Protein AF-A0A0G4H872-F1 (afdb_monomer)

Organism: NCBI:txid1169474

InterPro domains:
  IPR000362 Fumarate lyase family [PR00149] (112-130)
  IPR000362 Fumarate lyase family [PR00149] (159-177)
  IPR000362 Fumarate lyase family [PR00149] (289-305)
  IPR008948 L-Aspartase-like [SSF48557] (21-417)
  IPR009049 Argininosuccinate lyase [PTHR43814] (5-414)
  IPR020557 Fumarate lyase, conserved site [PS00163] (289-298)
  IPR022761 Fumarate lyase, N-terminal [PF00206] (42-307)
  IPR024083 Fumarase/histidase, N-terminal [G3DSA:1.10.275.10] (38-242)

Solvent-accessible surface area (backbone atoms only — not comparable to full-atom values): 24103 Å² total; per-residue (Å²): 135,85,80,93,81,71,89,74,77,58,96,82,57,90,48,98,83,57,68,59,67,69,58,47,53,65,73,37,64,64,49,13,57,49,19,56,74,74,39,42,69,35,41,41,52,51,49,48,33,48,36,54,40,37,31,77,68,64,77,29,51,73,70,52,32,52,52,51,45,53,49,45,52,50,49,49,57,30,41,78,70,70,69,50,76,39,54,71,93,46,40,32,40,71,48,37,52,40,51,51,33,28,75,76,67,37,71,62,31,65,55,70,50,66,80,55,28,73,58,16,50,52,48,38,20,52,44,52,49,50,49,55,48,46,56,51,49,51,53,39,44,52,47,30,21,48,41,27,43,55,50,13,52,66,29,53,83,64,67,44,54,28,65,28,70,56,96,89,35,81,50,42,75,42,32,54,21,60,59,36,36,51,53,18,53,55,37,56,70,31,46,64,48,42,54,50,44,50,59,72,60,37,44,29,31,52,60,14,14,81,25,76,42,57,97,91,53,88,73,57,41,62,59,37,12,57,71,72,68,32,82,33,57,46,83,53,26,43,52,46,29,46,43,57,48,53,56,59,34,48,52,46,58,36,45,45,54,56,39,50,52,52,26,52,51,24,53,52,51,56,56,33,46,32,84,91,51,37,32,40,47,67,58,73,94,66,38,47,73,45,98,84,44,86,88,45,72,40,59,54,62,33,56,51,44,37,50,49,38,54,52,37,53,52,26,43,45,53,26,44,59,66,45,74,78,60,71,87,37,75,61,78,71,57,62,66,34,52,59,34,49,54,51,33,54,51,52,51,50,54,49,40,54,50,47,38,64,47,56,75,50,60,38,72,33,61,68,43,26,56,69,59,61,48,75,75,34,49,53,64,55,54,26,50,54,41,30,76,73,70,42,57,63,71,61,29,42,54,51,51,51,50,54,50,51,52,52,51,50,53,53,50,58,50,51,54,49,58,52,51,58,60,53,64,72,62,72,84,72,79,88,80,85,79,92,78,87,82,82,89,135

pLDDT: mean 91.42, std 14.19, range [28.86, 98.88]

Secondary structure (DSSP, 8-state):
----------TT-SSTT---HHHHHHHHTTHHHHIIIIIHHHHHHHHHHHHHHHHHTTSS-HHHHHHHHHHHHHHHHHHHTT-----GGG-SHHHHHHHHHHHHHTTHHHHTTTT--HHHHHHHHHHHHHHHHHHHHHHHHHHHHHHHHHHHHHHHTTT-EEEEEETTEEEEEEEHHHHHHHHHHHHHTTHHHHHHHHHHH-EE-TT-TTTT--TTS---HHHHHHHHT-SEE---HHHHHHTTTHHHHHHHHHHHHHHHHHHHHHHHHHHHHSTTT--EE--GGGSEE-SS-TT-EE-HHHHHHHHHHHHHHHHHHHHHHHHHT--SS--GGGHHHHHHHHHHHHHHHHHHHHHHHHGGG-EE-HHHHHHH--GGGGHHHHHHHHHHTT--HHHHHHHHHHHHHHHHHHHHHHHHHHHHHHHHTTSSS-SS---------

Nearest PDB structures (foldseek):
  1k7w-assembly1_D  TM=9.572E-01  e=1.982E-25  Anas platyrhynchos
  1u16-assembly1_A  TM=9.541E-01  e=3.506E-25  Anas platyrhynchos
  1xwo-assembly1_D  TM=9.542E-01  e=1.896E-25  Anser anser anser
  1k62-assembly1_B  TM=9.339E-01  e=8.238E-26  Homo sapiens
  1hy0-assembly1_B  TM=9.522E-01  e=1.097E-24  Anas platyrhynchos

Structure (mmCIF, N/CA/C/O backbone):
data_AF-A0A0G4H872-F1
#
_entry.id   AF-A0A0G4H872-F1
#
loop_
_atom_site.group_PDB
_atom_site.id
_atom_site.type_symbol
_atom_site.label_atom_id
_atom_site.label_alt_id
_atom_site.label_comp_id
_atom_site.label_asym_id
_atom_site.label_entity_id
_atom_site.label_seq_id
_atom_site.pdbx_PDB_ins_code
_atom_site.Cartn_x
_atom_site.Cartn_y
_atom_site.Cartn_z
_atom_site.occupancy
_atom_site.B_iso_or_equiv
_atom_site.auth_seq_id
_atom_site.auth_comp_id
_atom_site.auth_asym_id
_atom_site.auth_atom_id
_atom_site.pdbx_PDB_model_num
ATOM 1 N N . MET A 1 1 ? -23.418 22.362 17.831 1.00 35.28 1 MET A N 1
ATOM 2 C CA . MET A 1 1 ? -22.619 23.073 18.852 1.00 35.28 1 MET A CA 1
ATOM 3 C C . MET A 1 1 ? -22.784 22.322 20.158 1.00 35.28 1 MET A C 1
ATOM 5 O O . MET A 1 1 ? -23.845 22.403 20.761 1.00 35.28 1 MET A O 1
ATOM 9 N N . ILE A 1 2 ? -21.805 21.494 20.518 1.00 35.97 2 ILE A N 1
ATOM 10 C CA . ILE A 1 2 ? -21.826 20.742 21.775 1.00 35.97 2 ILE A CA 1
ATOM 11 C C . ILE A 1 2 ? -21.436 21.724 22.884 1.00 35.97 2 ILE A C 1
ATOM 13 O O . ILE A 1 2 ? -20.413 22.397 22.788 1.00 35.97 2 ILE A O 1
ATOM 17 N N . SER A 1 3 ? -22.316 21.860 23.873 1.00 28.86 3 SER A N 1
ATOM 18 C CA . SER A 1 3 ? -22.150 22.696 25.060 1.00 28.86 3 SER A CA 1
ATOM 19 C C . SER A 1 3 ? -20.892 22.287 25.836 1.00 28.86 3 SER A C 1
ATOM 21 O O . SER A 1 3 ? -20.707 21.120 26.177 1.00 28.86 3 SER A O 1
ATOM 23 N N . SER A 1 4 ? -20.024 23.264 26.103 1.00 36.69 4 SER A N 1
ATOM 24 C CA . SER A 1 4 ? -18.843 23.134 26.951 1.00 36.69 4 SER A CA 1
ATOM 25 C C . SER A 1 4 ? -19.233 23.254 28.430 1.00 36.69 4 SER A C 1
ATOM 27 O O . SER A 1 4 ? -19.106 24.326 29.016 1.00 36.69 4 SER A O 1
ATOM 29 N N . SER A 1 5 ? -19.735 22.191 29.054 1.00 35.69 5 SER A N 1
ATOM 30 C CA . SER A 1 5 ? -19.811 22.145 30.525 1.00 35.69 5 SER A CA 1
ATOM 31 C C . SER A 1 5 ? -20.008 20.725 31.056 1.00 35.69 5 SER A C 1
ATOM 33 O O . SER A 1 5 ? -21.068 20.379 31.569 1.00 35.69 5 SER A O 1
ATOM 35 N N . ALA A 1 6 ? -18.973 19.907 30.911 1.00 34.50 6 ALA A N 1
ATOM 36 C CA . ALA A 1 6 ? -18.568 18.879 31.865 1.00 34.50 6 ALA A CA 1
ATOM 37 C C . ALA A 1 6 ? -17.209 18.378 31.373 1.00 34.50 6 ALA A C 1
ATOM 39 O O . ALA A 1 6 ? -17.138 17.734 30.327 1.00 34.50 6 ALA A O 1
ATOM 40 N N . GLU A 1 7 ? -16.126 18.713 32.072 1.00 42.09 7 GLU A N 1
ATOM 41 C CA . GLU A 1 7 ? -14.852 18.021 31.876 1.00 42.09 7 GLU A CA 1
ATOM 42 C C . GLU A 1 7 ? -15.090 16.552 32.239 1.00 42.09 7 GLU A C 1
ATOM 44 O O . GLU A 1 7 ? -15.119 16.174 33.409 1.00 42.09 7 GLU A O 1
ATOM 49 N N . GLN A 1 8 ? -15.377 15.726 31.231 1.00 52.41 8 GLN A N 1
ATOM 50 C CA . GLN A 1 8 ? -15.420 14.283 31.399 1.00 52.41 8 GLN A CA 1
ATOM 51 C C . GLN A 1 8 ? -14.012 13.844 31.788 1.00 52.41 8 GLN A C 1
ATOM 53 O O . GLN A 1 8 ? -13.090 13.880 30.974 1.00 52.41 8 GLN A O 1
ATOM 58 N N . GLN A 1 9 ? -13.855 13.467 33.056 1.00 55.09 9 GLN A N 1
ATOM 59 C CA . GLN A 1 9 ? -12.641 12.850 33.566 1.00 55.09 9 GLN A CA 1
ATOM 60 C C . GLN A 1 9 ? -12.305 11.653 32.670 1.00 55.09 9 GLN A C 1
ATOM 62 O O . GLN A 1 9 ? -13.143 10.769 32.463 1.00 55.09 9 GLN A O 1
ATOM 67 N N . LYS A 1 10 ? -11.103 11.641 32.089 1.00 62.88 10 LYS A N 1
ATOM 68 C CA . LYS A 1 10 ? -10.704 10.554 31.190 1.00 62.88 10 LYS A CA 1
ATOM 69 C C . LYS A 1 10 ? -10.615 9.264 31.996 1.00 62.88 10 LYS A C 1
ATOM 71 O O . LYS A 1 10 ? -10.098 9.262 33.109 1.00 62.88 10 LYS A O 1
ATOM 76 N N . ILE A 1 11 ? -11.072 8.159 31.414 1.00 57.75 11 ILE A N 1
ATOM 77 C CA . ILE A 1 11 ? -11.276 6.875 32.113 1.00 57.75 11 ILE A CA 1
ATOM 78 C C . ILE A 1 11 ? -9.975 6.326 32.741 1.00 57.75 11 ILE A C 1
ATOM 80 O O . ILE A 1 11 ? -10.018 5.578 33.712 1.00 57.75 11 ILE A O 1
ATOM 84 N N . TRP A 1 12 ? -8.811 6.723 32.225 1.00 58.69 12 TRP A N 1
ATOM 85 C CA . TRP A 1 12 ? -7.488 6.301 32.694 1.00 58.69 12 TRP A CA 1
ATOM 86 C C . TRP A 1 12 ? -6.758 7.343 33.565 1.00 58.69 12 TRP A C 1
ATOM 88 O O . TRP A 1 12 ? -5.616 7.111 33.966 1.00 58.69 12 TRP A O 1
ATOM 98 N N . GLN A 1 13 ? -7.364 8.500 33.860 1.00 64.31 13 GLN A N 1
ATOM 99 C CA . GLN A 1 13 ? -6.723 9.533 34.680 1.00 64.31 13 GLN A CA 1
ATOM 100 C C . GLN A 1 13 ? -6.524 9.059 36.124 1.00 64.31 13 GLN A C 1
ATOM 102 O O . GLN A 1 13 ? -7.473 8.743 36.835 1.00 64.31 13 GLN A O 1
ATOM 107 N N . VAL A 1 14 ? -5.265 9.074 36.572 1.00 61.03 14 VAL A N 1
ATOM 108 C CA . VAL A 1 14 ? -4.871 8.694 37.942 1.00 61.03 14 VAL A CA 1
ATOM 109 C C . VAL A 1 14 ? -5.075 9.844 38.938 1.00 61.03 14 VAL A C 1
ATOM 111 O O . VAL A 1 14 ? -5.236 9.608 40.132 1.00 61.03 14 VAL A O 1
ATOM 114 N N . SER A 1 15 ? -5.087 11.097 38.469 1.00 67.62 15 SER A N 1
ATOM 115 C CA . SER A 1 15 ? -5.289 12.284 39.307 1.00 67.62 15 SER A CA 1
ATOM 116 C C . SER A 1 15 ? -6.523 13.074 38.866 1.00 67.62 15 SER A C 1
ATOM 118 O O . SER A 1 15 ? -6.848 13.131 37.680 1.00 67.62 15 SER A O 1
ATOM 120 N N . ALA A 1 16 ? -7.178 13.732 39.825 1.00 64.56 16 ALA A N 1
ATOM 121 C CA . ALA A 1 16 ? -8.309 14.622 39.561 1.00 64.56 16 ALA A CA 1
ATOM 122 C C . ALA A 1 16 ? -7.913 15.890 38.775 1.00 64.56 16 ALA A C 1
ATOM 124 O O . ALA A 1 16 ? -8.779 16.546 38.213 1.00 64.56 16 ALA A O 1
ATOM 125 N N . GLY A 1 17 ? -6.618 16.233 38.733 1.00 69.31 17 GLY A N 1
ATOM 126 C CA . GLY A 1 17 ? -6.093 17.393 38.004 1.00 69.31 17 GLY A CA 1
ATOM 127 C C . GLY A 1 17 ? -5.696 17.103 36.553 1.00 69.31 17 GLY A C 1
ATOM 128 O O . GLY A 1 17 ? -5.180 17.994 35.885 1.00 69.31 17 GLY A O 1
ATOM 129 N N . GLY A 1 18 ? -5.894 15.871 36.072 1.00 76.62 18 GLY A N 1
ATOM 130 C CA . GLY A 1 18 ? -5.494 15.456 34.728 1.00 76.62 18 GLY A CA 1
ATOM 131 C C . GLY A 1 18 ? -3.986 15.224 34.564 1.00 76.62 18 GLY A C 1
ATOM 132 O O . GLY A 1 18 ? -3.220 15.188 35.532 1.00 76.62 18 GLY A O 1
ATOM 133 N N . LEU A 1 19 ? -3.560 14.999 33.316 1.00 81.50 19 LEU A N 1
AT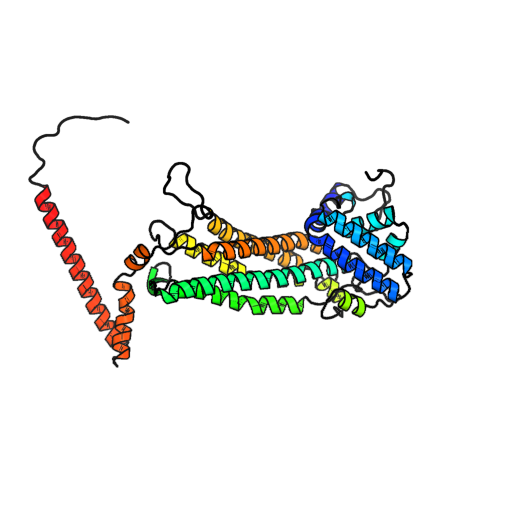OM 134 C CA . LEU A 1 19 ? -2.141 14.951 32.953 1.00 81.50 19 LEU A CA 1
ATOM 135 C C . LEU A 1 19 ? -1.580 16.366 32.823 1.00 81.50 19 LEU A C 1
ATOM 137 O O . LEU A 1 19 ? -2.280 17.300 32.446 1.00 81.50 19 LEU A O 1
ATOM 141 N N . HIS A 1 20 ? -0.273 16.503 33.042 1.00 89.38 20 HIS A N 1
ATOM 142 C CA . HIS A 1 20 ? 0.434 17.720 32.663 1.00 89.38 20 HIS A CA 1
ATOM 143 C C . HIS A 1 20 ? 0.261 17.972 31.146 1.00 89.38 20 HIS A C 1
ATOM 145 O O . HIS A 1 20 ? 0.537 17.048 30.374 1.00 89.38 20 HIS A O 1
ATOM 151 N N . PRO A 1 21 ? -0.097 19.189 30.683 1.00 89.12 21 PRO A N 1
ATOM 152 C CA . PRO A 1 21 ? -0.412 19.444 29.271 1.00 89.12 21 PRO A CA 1
ATOM 153 C C . PRO A 1 21 ? 0.689 19.028 28.287 1.00 89.12 21 PRO A C 1
ATOM 155 O O . PRO A 1 21 ? 0.404 18.471 27.234 1.00 89.12 21 PRO A O 1
ATOM 158 N N . LEU A 1 22 ? 1.967 19.226 28.643 1.00 92.12 22 LEU A N 1
ATOM 159 C CA . LEU A 1 22 ? 3.089 18.747 27.816 1.00 92.12 22 LEU A CA 1
ATOM 160 C C . LEU A 1 22 ? 3.168 17.216 27.733 1.00 92.12 22 LEU A C 1
ATOM 162 O O . LEU A 1 22 ? 3.523 16.686 26.687 1.00 92.12 22 LEU A O 1
ATOM 166 N N . VAL A 1 23 ? 2.846 16.506 28.818 1.00 91.12 23 VAL A N 1
ATOM 167 C CA . VAL A 1 23 ? 2.852 15.035 28.837 1.00 91.12 23 VAL A CA 1
ATOM 168 C C . VAL A 1 23 ? 1.691 14.512 28.003 1.00 91.12 23 VAL A C 1
ATOM 170 O O . VAL A 1 23 ? 1.880 13.606 27.200 1.00 91.12 23 VAL A O 1
ATOM 173 N N . GLU A 1 24 ? 0.509 15.110 28.142 1.00 89.44 24 GLU A N 1
ATOM 174 C CA . GLU A 1 24 ? -0.646 14.792 27.305 1.00 89.44 24 GLU A CA 1
ATOM 175 C C . GLU A 1 24 ? -0.335 15.032 25.825 1.00 89.44 24 GLU A C 1
ATOM 177 O O . GLU A 1 24 ? -0.496 14.129 25.010 1.00 89.44 24 GLU A O 1
ATOM 182 N N . ALA A 1 25 ? 0.219 16.196 25.480 1.00 89.81 25 ALA A N 1
ATOM 183 C CA . ALA A 1 25 ? 0.577 16.494 24.102 1.00 89.81 25 ALA A CA 1
ATOM 184 C C . ALA A 1 25 ? 1.608 15.527 23.517 1.00 89.81 25 ALA A C 1
ATOM 186 O O . ALA A 1 25 ? 1.462 15.077 22.381 1.00 89.81 25 ALA A O 1
ATOM 187 N N . TYR A 1 26 ? 2.613 15.161 24.310 1.00 92.00 26 TYR A N 1
ATOM 188 C CA . TYR A 1 26 ? 3.647 14.218 23.905 1.00 92.00 26 TYR A CA 1
ATOM 189 C C . TYR A 1 26 ? 3.117 12.784 23.736 1.00 92.00 26 TYR A C 1
ATOM 191 O O . TYR A 1 26 ? 3.499 12.092 22.797 1.00 92.00 26 TYR A O 1
ATOM 199 N N . THR A 1 27 ? 2.235 12.330 24.631 1.00 91.50 27 THR A N 1
ATOM 200 C CA . THR A 1 27 ? 1.731 10.942 24.648 1.00 91.50 27 THR A CA 1
ATOM 201 C C . THR A 1 27 ? 0.558 10.704 23.699 1.00 91.50 27 THR A C 1
ATOM 203 O O . THR A 1 27 ? 0.390 9.583 23.219 1.00 91.50 27 THR A O 1
ATOM 206 N N . VAL A 1 28 ? -0.229 11.736 23.384 1.00 90.94 28 VAL A N 1
ATOM 207 C CA . VAL A 1 28 ? -1.264 11.689 22.337 1.00 90.94 28 VAL A CA 1
ATOM 208 C C . VAL A 1 28 ? -0.618 11.775 20.951 1.00 90.94 28 VAL A C 1
ATOM 210 O O . VAL A 1 28 ? -0.941 10.986 20.061 1.00 90.94 28 VAL A O 1
ATOM 213 N N . GLY A 1 29 ? 0.328 12.702 20.761 1.00 91.62 29 GLY A N 1
ATOM 214 C CA . GLY A 1 29 ? 0.972 12.926 19.469 1.00 91.62 29 GLY A CA 1
ATOM 215 C C . GLY A 1 29 ? -0.051 13.205 18.363 1.00 91.62 29 GLY A C 1
ATOM 216 O O . GLY A 1 29 ? -0.916 14.065 18.505 1.00 91.62 29 GLY A O 1
ATOM 217 N N . GLU A 1 30 ? 0.038 12.461 17.261 1.00 93.38 30 GLU A N 1
ATOM 218 C CA . GLU A 1 30 ? -0.863 12.580 16.102 1.00 93.38 30 GLU A CA 1
ATOM 219 C C . GLU A 1 30 ? -1.887 11.433 16.012 1.00 93.38 30 GLU A C 1
ATOM 221 O O . GLU A 1 30 ? -2.530 11.255 14.979 1.00 93.38 30 GLU A O 1
ATOM 226 N N . ASP A 1 31 ? -2.048 10.636 17.073 1.00 91.12 31 ASP A N 1
ATOM 227 C CA . ASP A 1 31 ? -2.864 9.415 17.037 1.00 91.12 31 ASP A CA 1
ATOM 228 C C . ASP A 1 31 ? -4.337 9.706 16.700 1.00 91.12 31 ASP A C 1
ATOM 230 O O . ASP A 1 31 ? -4.901 9.106 15.784 1.00 91.12 31 ASP A O 1
ATOM 234 N N . TYR A 1 32 ? -4.911 10.728 17.343 1.00 94.12 32 TYR A N 1
ATOM 235 C CA . TYR A 1 32 ? -6.270 11.208 17.080 1.00 94.12 32 TYR A CA 1
ATOM 236 C C . TYR A 1 32 ? -6.505 11.633 15.621 1.00 94.12 32 TYR A C 1
ATOM 238 O O . TYR A 1 32 ? -7.595 11.425 15.092 1.00 94.12 32 TYR A O 1
ATOM 246 N N . LEU A 1 33 ? -5.494 12.206 14.952 1.00 96.12 33 LEU A N 1
ATOM 247 C CA . LEU A 1 33 ? -5.596 12.635 13.552 1.00 96.12 33 LEU A CA 1
ATOM 248 C C . LEU A 1 33 ? -5.620 11.435 12.610 1.00 96.12 33 LEU A C 1
ATOM 250 O O . LEU A 1 33 ? -6.347 11.440 11.618 1.00 96.12 33 LEU A O 1
ATOM 254 N N . LEU A 1 34 ? -4.817 10.412 12.906 1.00 95.94 34 LEU A N 1
ATOM 255 C CA . LEU A 1 34 ? -4.796 9.171 12.134 1.00 95.94 34 LEU A CA 1
ATOM 256 C C . LEU A 1 34 ? -6.110 8.412 12.297 1.00 95.94 34 LEU A C 1
ATOM 258 O O . LEU A 1 34 ? -6.653 7.909 11.311 1.00 95.94 34 LEU A O 1
ATOM 262 N N . ASP A 1 35 ? -6.637 8.380 13.519 1.00 95.69 35 ASP A N 1
ATOM 263 C CA . ASP A 1 35 ? -7.934 7.790 13.814 1.00 95.69 35 ASP A CA 1
ATOM 264 C C . ASP A 1 35 ? -9.053 8.531 13.078 1.00 95.69 35 ASP A C 1
ATOM 266 O O . ASP A 1 35 ? -9.779 7.897 12.310 1.00 95.69 35 ASP A O 1
ATOM 270 N N . GLU A 1 36 ? -9.135 9.863 13.221 1.00 96.44 36 GLU A N 1
ATOM 271 C CA . GLU A 1 36 ? -10.113 10.696 12.507 1.00 96.44 36 GLU A CA 1
ATOM 272 C C . GLU A 1 36 ? -10.010 10.503 10.997 1.00 96.44 36 GLU A C 1
ATOM 274 O O . GLU A 1 36 ? -11.027 10.397 10.328 1.00 96.44 36 GLU A O 1
ATOM 279 N N . LYS A 1 37 ? -8.805 10.464 10.428 1.00 96.44 37 LYS A N 1
ATOM 280 C CA . LYS A 1 37 ? -8.650 10.490 8.971 1.00 96.44 37 LYS A CA 1
ATOM 281 C C . LYS A 1 37 ? -8.781 9.118 8.314 1.00 96.44 37 LYS A C 1
ATOM 283 O O . LYS A 1 37 ? -9.225 9.045 7.170 1.00 96.44 37 LYS A O 1
ATOM 288 N N . PHE A 1 38 ? -8.363 8.047 8.988 1.00 96.75 38 PHE A N 1
ATOM 289 C CA . PHE A 1 38 ? -8.175 6.747 8.339 1.00 96.75 38 PHE A CA 1
ATOM 290 C C . PHE A 1 38 ? -8.785 5.560 9.082 1.00 96.75 38 PHE A C 1
ATOM 292 O O . PHE A 1 38 ? -9.165 4.597 8.417 1.00 96.75 38 PHE A O 1
ATOM 299 N N . LEU A 1 39 ? -8.849 5.575 10.419 1.00 97.62 39 LEU A N 1
ATOM 300 C CA . LEU A 1 39 ? -9.121 4.349 11.184 1.00 97.62 39 LEU A CA 1
ATOM 301 C C . LEU A 1 39 ? -10.524 4.274 11.799 1.00 97.62 39 LEU A C 1
ATOM 303 O O . LEU A 1 39 ? -11.001 3.169 12.067 1.00 97.62 39 LEU A O 1
ATOM 307 N N . LEU A 1 40 ? -11.218 5.406 11.956 1.00 97.38 40 LEU A N 1
ATOM 308 C CA . LEU A 1 40 ? -12.540 5.468 12.586 1.00 97.38 40 LEU A CA 1
ATOM 309 C C . LEU A 1 40 ? -13.567 4.469 12.007 1.00 97.38 40 LEU A C 1
ATOM 311 O O . LEU A 1 40 ? -14.221 3.789 12.801 1.00 97.38 40 LEU A O 1
ATOM 315 N N . PRO A 1 41 ? -13.694 4.278 10.674 1.00 98.44 41 PRO A N 1
ATOM 316 C CA . PRO A 1 41 ? -14.650 3.312 10.119 1.00 98.44 41 PRO A CA 1
ATOM 317 C C . PRO A 1 41 ? -14.417 1.875 10.600 1.00 98.44 41 PRO A C 1
ATOM 319 O O . PRO A 1 41 ? -15.364 1.104 10.774 1.00 98.44 41 PRO A O 1
ATOM 322 N N . PHE A 1 42 ? -13.161 1.509 10.857 1.00 98.62 42 PHE A N 1
ATOM 323 C CA . PHE A 1 42 ? -12.791 0.173 11.313 1.00 98.62 42 PHE A CA 1
ATOM 324 C C . PHE A 1 42 ? -13.102 -0.032 12.796 1.00 98.62 42 PHE A C 1
ATOM 326 O O . PHE A 1 42 ? -13.539 -1.121 13.172 1.00 98.62 42 PHE A O 1
ATOM 333 N N . ASP A 1 43 ? -12.951 1.004 13.628 1.00 98.38 43 ASP A N 1
ATOM 334 C CA . ASP A 1 43 ? -13.392 0.951 15.026 1.00 98.38 43 ASP A CA 1
ATOM 335 C C . ASP A 1 43 ? -14.917 0.893 15.141 1.00 98.38 43 ASP A C 1
ATOM 337 O O . ASP A 1 43 ? -15.461 0.111 15.920 1.00 98.38 43 ASP A O 1
ATOM 341 N N . ILE A 1 44 ? -15.627 1.660 14.310 1.00 98.62 44 ILE A N 1
ATOM 342 C CA . ILE A 1 44 ? -17.090 1.607 14.232 1.00 98.62 44 ILE A CA 1
ATOM 343 C C . ILE A 1 44 ? -17.532 0.190 13.851 1.00 98.62 44 ILE A C 1
ATOM 345 O O . ILE A 1 44 ? -18.358 -0.404 14.546 1.00 98.62 44 ILE A O 1
ATOM 349 N N . LYS A 1 45 ? -16.937 -0.396 12.803 1.00 98.75 45 LYS A N 1
ATOM 350 C CA . LYS A 1 45 ? -17.222 -1.774 12.373 1.00 98.75 45 LYS A CA 1
ATOM 351 C C . LYS A 1 45 ? -16.970 -2.788 13.496 1.00 98.75 45 LYS A C 1
ATOM 353 O O . LYS A 1 45 ? -17.839 -3.617 13.774 1.00 98.75 45 LYS A O 1
ATOM 358 N N . ALA A 1 46 ? -15.825 -2.700 14.174 1.00 98.62 46 ALA A N 1
ATOM 359 C CA . ALA A 1 46 ? -15.490 -3.554 15.314 1.00 98.62 46 ALA A CA 1
ATOM 360 C C . ALA A 1 46 ? -16.471 -3.383 16.486 1.00 98.62 46 ALA A C 1
ATOM 362 O O . ALA A 1 46 ? -16.926 -4.365 17.072 1.00 98.62 46 ALA A O 1
ATOM 363 N N . SER A 1 47 ? -16.850 -2.144 16.792 1.00 98.56 47 SER A N 1
ATOM 364 C CA . SER A 1 47 ? -17.783 -1.805 17.867 1.00 98.56 47 SER A CA 1
ATOM 365 C C . SER A 1 47 ? -19.205 -2.296 17.580 1.00 98.56 47 SER A C 1
ATOM 367 O O . SER A 1 47 ? -19.874 -2.773 18.498 1.00 98.56 47 SER A O 1
ATOM 369 N N . LYS A 1 48 ? -19.652 -2.283 16.315 1.00 98.75 48 LYS A N 1
ATOM 370 C CA . LYS A 1 48 ? -20.941 -2.874 15.913 1.00 98.75 48 LYS A CA 1
ATOM 371 C C . LYS A 1 48 ? -20.966 -4.380 16.166 1.00 98.75 48 LYS A C 1
ATOM 373 O O . LYS A 1 48 ? -21.943 -4.873 16.730 1.00 98.75 48 LYS A O 1
ATOM 378 N N . ALA A 1 49 ? -19.902 -5.094 15.791 1.00 98.69 49 ALA A N 1
ATOM 379 C CA . ALA A 1 49 ? -19.784 -6.531 16.040 1.00 98.69 49 ALA A CA 1
ATOM 380 C C . ALA A 1 49 ? -19.713 -6.850 17.541 1.00 98.69 49 ALA A C 1
ATOM 382 O O . ALA A 1 49 ? -20.382 -7.770 18.010 1.00 98.69 49 ALA A O 1
ATOM 383 N N . HIS A 1 50 ? -18.963 -6.048 18.302 1.00 98.50 50 HIS A N 1
ATOM 384 C CA . HIS A 1 50 ? -18.866 -6.180 19.756 1.00 98.50 50 HIS A CA 1
ATOM 385 C C . HIS A 1 50 ? -20.225 -6.016 20.439 1.00 98.50 50 HIS A C 1
ATOM 387 O O . HIS A 1 50 ? -20.606 -6.859 21.241 1.00 98.50 50 HIS A O 1
ATOM 393 N N . ALA A 1 51 ? -21.004 -4.990 20.077 1.00 98.44 51 ALA A N 1
ATOM 394 C CA . ALA A 1 51 ? -22.338 -4.774 20.639 1.00 98.44 51 ALA A CA 1
ATOM 395 C C . ALA A 1 51 ? -23.294 -5.951 20.361 1.00 98.44 51 ALA A C 1
ATOM 397 O O . ALA A 1 51 ? -24.010 -6.383 21.263 1.00 98.44 51 ALA A O 1
ATOM 398 N N . LYS A 1 52 ? -23.263 -6.530 19.152 1.00 98.62 52 LYS A N 1
ATOM 399 C CA . LYS A 1 52 ? -24.056 -7.731 18.831 1.00 98.62 52 LYS A CA 1
ATOM 400 C C . LYS A 1 52 ? -23.642 -8.941 19.673 1.00 98.62 52 LYS A C 1
ATOM 402 O O . LYS A 1 52 ? -24.503 -9.691 20.120 1.00 98.62 52 LYS A O 1
ATOM 407 N N . MET A 1 53 ? -22.345 -9.121 19.917 1.00 98.38 53 MET A N 1
ATOM 408 C CA . MET A 1 53 ? -21.850 -10.182 20.799 1.00 98.38 53 MET A CA 1
ATOM 409 C C . MET A 1 53 ? -22.245 -9.935 22.261 1.00 98.38 53 MET A C 1
ATOM 411 O O . MET A 1 53 ? -22.710 -10.848 22.930 1.00 98.38 53 MET A O 1
ATOM 415 N N . LEU A 1 54 ? -22.176 -8.697 22.756 1.00 98.31 54 LEU A N 1
ATOM 416 C CA . LEU A 1 54 ? -22.660 -8.381 24.104 1.00 98.31 54 LEU A CA 1
ATOM 417 C C . LEU A 1 54 ? -24.162 -8.661 24.266 1.00 98.31 54 LEU A C 1
ATOM 419 O O . LEU A 1 54 ? -24.598 -9.092 25.334 1.00 98.31 54 LEU A O 1
ATOM 423 N N . GLN A 1 55 ? -24.956 -8.445 23.216 1.00 98.38 55 GLN A N 1
ATOM 424 C CA . GLN A 1 55 ? -26.364 -8.832 23.200 1.00 98.38 55 GLN A CA 1
ATOM 425 C C . GLN A 1 55 ? -26.538 -10.356 23.269 1.00 98.38 55 GLN A C 1
ATOM 427 O O . GLN A 1 55 ? -27.388 -10.832 24.019 1.00 98.38 55 GLN A O 1
ATOM 432 N N . SER A 1 56 ? -25.750 -11.128 22.510 1.00 97.94 56 SER A N 1
ATOM 433 C CA . SER A 1 56 ? -25.892 -12.591 22.461 1.00 97.94 56 SER A CA 1
ATOM 434 C C . SER A 1 56 ? -25.595 -13.264 23.803 1.00 97.94 56 SER A C 1
ATOM 436 O O . SER A 1 56 ? -26.198 -14.290 24.109 1.00 97.94 56 SER A O 1
ATOM 438 N N . ILE A 1 57 ? -24.746 -12.648 24.631 1.00 96.81 57 ILE A N 1
ATOM 439 C CA . ILE A 1 57 ? -24.419 -13.116 25.987 1.00 96.81 57 ILE A CA 1
ATOM 440 C C . ILE A 1 57 ? -25.249 -12.434 27.092 1.00 96.81 57 ILE A C 1
ATOM 442 O O . ILE A 1 57 ? -24.961 -12.593 28.276 1.00 96.81 57 ILE A O 1
ATOM 446 N N . GLY A 1 58 ? -26.271 -11.650 26.730 1.00 96.44 58 GLY A N 1
ATOM 447 C CA . GLY A 1 58 ? -27.214 -11.040 27.675 1.00 96.44 58 GLY A CA 1
ATOM 448 C C . GLY A 1 58 ? -26.700 -9.818 28.447 1.00 96.44 58 GLY A C 1
ATOM 449 O O . GLY A 1 58 ? -27.377 -9.359 29.365 1.00 96.44 58 GLY A O 1
ATOM 450 N N . VAL A 1 59 ? -25.540 -9.258 28.085 1.00 96.81 59 VAL A N 1
ATOM 451 C CA . VAL A 1 59 ? -25.028 -8.001 28.670 1.00 96.81 59 VAL A CA 1
ATOM 452 C C . VAL A 1 59 ? -25.835 -6.796 28.180 1.00 96.81 59 VAL A C 1
ATOM 454 O O . VAL A 1 59 ? -26.069 -5.849 28.935 1.00 96.81 59 VAL A O 1
ATOM 457 N N . LEU A 1 60 ? -26.265 -6.835 26.918 1.00 97.88 60 LEU A N 1
ATOM 458 C CA . LEU A 1 60 ? -27.155 -5.842 26.326 1.00 97.88 60 LEU A CA 1
ATOM 459 C C . LEU A 1 60 ? -28.524 -6.452 26.051 1.00 97.88 60 LEU A C 1
ATOM 461 O O . LEU A 1 60 ? -28.641 -7.558 25.524 1.00 97.88 60 LEU A O 1
ATOM 465 N N . THR A 1 61 ? -29.574 -5.689 26.329 1.00 98.25 61 THR A N 1
ATOM 466 C CA . THR A 1 61 ? -30.905 -5.989 25.795 1.00 98.25 61 THR A CA 1
ATOM 467 C C . THR A 1 61 ? -30.942 -5.759 24.279 1.00 98.25 61 THR A C 1
ATOM 469 O O . THR A 1 61 ? -30.113 -5.037 23.719 1.00 98.25 61 THR A O 1
ATOM 472 N N . ALA A 1 62 ? -31.938 -6.330 23.593 1.00 98.12 62 ALA A N 1
ATOM 473 C CA . ALA A 1 62 ? -32.129 -6.099 22.158 1.00 98.12 62 ALA A CA 1
ATOM 474 C C . ALA A 1 62 ? -32.284 -4.603 21.823 1.00 98.12 62 ALA A C 1
ATOM 476 O O . ALA A 1 62 ? -31.669 -4.119 20.875 1.00 98.12 62 ALA A O 1
ATOM 477 N N . GLN A 1 63 ? -33.033 -3.869 22.653 1.00 97.81 63 GLN A N 1
ATOM 478 C CA . GLN A 1 63 ? -33.243 -2.430 22.494 1.00 97.81 63 GLN A CA 1
ATOM 479 C C . GLN A 1 63 ? -31.937 -1.639 22.651 1.00 97.81 63 GLN A C 1
ATOM 481 O O . GLN A 1 63 ? -31.656 -0.737 21.868 1.00 97.81 63 GLN A O 1
ATOM 486 N N . GLU A 1 64 ? -31.116 -1.980 23.648 1.00 98.25 64 GLU A N 1
ATOM 487 C CA . GLU A 1 64 ? -29.816 -1.334 23.860 1.00 98.25 64 GLU A CA 1
ATOM 488 C C . GLU A 1 64 ? -28.853 -1.598 22.702 1.00 98.25 64 GLU A C 1
ATOM 490 O O . GLU A 1 64 ? -28.174 -0.678 22.246 1.00 98.25 64 GLU A O 1
ATOM 495 N N . CYS A 1 65 ? -28.823 -2.829 22.185 1.00 98.38 65 CYS A N 1
ATOM 496 C CA . CYS A 1 65 ? -28.021 -3.153 21.013 1.00 98.38 65 CYS A CA 1
ATOM 497 C C . CYS A 1 65 ? -28.475 -2.348 19.788 1.00 98.38 65 CYS A C 1
ATOM 499 O O . CYS A 1 65 ? -27.633 -1.755 19.118 1.00 98.38 65 CYS A O 1
ATOM 501 N N . GLU A 1 66 ? -29.781 -2.259 19.518 1.00 98.25 66 GLU A N 1
ATOM 502 C CA . GLU A 1 66 ? -30.324 -1.455 18.413 1.00 98.25 66 GLU A CA 1
ATOM 503 C C . GLU A 1 66 ? -29.920 0.025 18.525 1.00 98.25 66 GLU A C 1
ATOM 505 O O . GLU A 1 66 ? -29.477 0.626 17.543 1.00 98.25 66 GLU A O 1
ATOM 510 N N . VAL A 1 67 ? -29.992 0.597 19.733 1.00 98.19 67 VAL A N 1
ATOM 511 C CA . VAL A 1 67 ? -29.544 1.972 19.996 1.00 98.19 67 VAL A CA 1
ATOM 512 C C . VAL A 1 67 ? -28.058 2.144 19.675 1.00 98.19 67 VAL A C 1
ATOM 514 O O . VAL A 1 67 ? -27.699 3.108 18.996 1.00 98.19 67 VAL A O 1
ATOM 517 N N . LEU A 1 68 ? -27.197 1.210 20.096 1.00 98.19 68 LEU A N 1
ATOM 518 C CA . LEU A 1 68 ? -25.767 1.259 19.776 1.00 98.19 68 LEU A CA 1
ATOM 519 C C . LEU A 1 68 ? -25.501 1.127 18.274 1.00 98.19 68 LEU A C 1
ATOM 521 O O . LEU A 1 68 ? -24.682 1.877 17.750 1.00 98.19 68 LEU A O 1
ATOM 525 N N . GLN A 1 69 ? -26.194 0.225 17.569 1.00 98.50 69 GLN A N 1
ATOM 526 C CA . GLN A 1 69 ? -26.043 0.092 16.114 1.00 98.50 69 GLN A CA 1
ATOM 527 C C . GLN A 1 69 ? -26.386 1.412 15.411 1.00 98.50 69 GLN A C 1
ATOM 529 O O . GLN A 1 69 ? -25.596 1.893 14.603 1.00 98.50 69 GLN A O 1
ATOM 534 N N . LYS A 1 70 ? -27.516 2.033 15.777 1.00 98.25 70 LYS A N 1
ATOM 535 C CA . LYS A 1 70 ? -27.949 3.320 15.218 1.00 98.25 70 LYS A CA 1
ATOM 536 C C . LYS A 1 70 ? -26.958 4.444 15.514 1.00 98.25 70 LYS A C 1
ATOM 538 O O . LYS A 1 70 ? -26.668 5.245 14.630 1.00 98.25 70 LYS A O 1
ATOM 543 N N . ALA A 1 71 ? -26.448 4.513 16.742 1.00 98.31 71 ALA A N 1
ATOM 544 C CA . ALA A 1 71 ? -25.480 5.530 17.134 1.00 98.31 71 ALA A CA 1
ATOM 545 C C . ALA A 1 71 ? -24.168 5.400 16.343 1.00 98.31 71 ALA A C 1
ATOM 547 O O . ALA A 1 71 ? -23.626 6.394 15.870 1.00 98.31 71 ALA A O 1
ATOM 548 N N . LEU A 1 72 ? -23.688 4.169 16.158 1.00 98.56 72 LEU A N 1
ATOM 549 C CA . LEU A 1 72 ? -22.490 3.863 15.377 1.00 98.56 72 LEU A CA 1
ATOM 550 C C . LEU A 1 72 ? -22.672 4.185 13.884 1.00 98.56 72 LEU A C 1
ATOM 552 O O . LEU A 1 72 ? -21.753 4.720 13.267 1.00 98.56 72 LEU A O 1
ATOM 556 N N . ASP A 1 73 ? -23.856 3.930 13.320 1.00 98.62 73 ASP A N 1
ATOM 557 C CA . ASP A 1 73 ? -24.187 4.321 11.943 1.00 98.62 73 ASP A CA 1
ATOM 558 C C . ASP A 1 73 ? -24.252 5.843 11.769 1.00 98.62 73 ASP A C 1
ATOM 560 O O . ASP A 1 73 ? -23.796 6.371 10.757 1.00 98.62 73 ASP A O 1
ATOM 564 N N . GLU A 1 74 ? -24.758 6.571 12.766 1.00 98.44 74 GLU A N 1
ATOM 565 C CA . GLU A 1 74 ? -24.746 8.033 12.741 1.00 98.44 74 GLU A CA 1
ATOM 566 C C . GLU A 1 74 ? -23.319 8.595 12.765 1.00 98.44 74 GLU A C 1
ATOM 568 O O . GLU A 1 74 ? -23.002 9.496 11.989 1.00 98.44 74 GLU A O 1
ATOM 573 N N . ILE A 1 75 ? -22.443 8.050 13.615 1.00 98.31 75 ILE A N 1
ATOM 574 C CA . ILE A 1 75 ? -21.031 8.454 13.655 1.00 98.31 75 ILE A CA 1
ATOM 575 C C . ILE A 1 75 ? -20.375 8.216 12.294 1.00 98.31 75 ILE A C 1
ATOM 577 O O . ILE A 1 75 ? -19.665 9.095 11.806 1.00 98.31 75 ILE A O 1
ATOM 581 N N . LEU A 1 76 ? -20.632 7.067 11.660 1.00 98.50 76 LEU A N 1
ATOM 582 C CA . LEU A 1 76 ? -20.093 6.765 10.335 1.00 98.50 76 LEU A CA 1
ATOM 583 C C . LEU A 1 76 ? -20.559 7.790 9.293 1.00 98.50 76 LEU A C 1
ATOM 585 O O . LEU A 1 76 ? -19.734 8.323 8.560 1.00 98.50 76 LEU A O 1
ATOM 589 N N . GLN A 1 77 ? -21.847 8.142 9.282 1.00 98.44 77 GLN A N 1
ATOM 590 C CA . GLN A 1 77 ? -22.387 9.156 8.368 1.00 98.44 77 GLN A CA 1
ATOM 591 C C . GLN A 1 77 ? -21.791 10.550 8.603 1.00 98.44 77 GLN A C 1
ATOM 593 O O . GLN A 1 77 ? -21.554 11.295 7.652 1.00 98.44 77 GLN A O 1
ATOM 598 N N . LEU A 1 78 ? -21.561 10.932 9.863 1.00 98.25 78 LEU A N 1
ATOM 599 C CA . LEU A 1 78 ? -20.890 12.190 10.197 1.00 98.25 78 LEU A CA 1
ATOM 600 C C . LEU A 1 78 ? -19.424 12.166 9.748 1.00 98.25 78 LEU A C 1
ATOM 602 O O . LEU A 1 78 ? -18.916 13.165 9.242 1.00 98.25 78 LEU A O 1
ATOM 606 N N . TRP A 1 79 ? -18.744 11.031 9.903 1.00 97.94 79 TRP A N 1
ATOM 607 C CA . TRP A 1 79 ? -17.368 10.845 9.451 1.00 97.94 79 TRP A CA 1
ATOM 608 C C . TRP A 1 79 ? -17.243 10.943 7.927 1.00 97.94 79 TRP A C 1
ATOM 610 O O . TRP A 1 79 ? -16.390 11.679 7.436 1.00 97.94 79 TRP A O 1
ATOM 620 N N . GLU A 1 80 ? -18.139 10.298 7.175 1.00 97.44 80 GLU A N 1
ATOM 621 C CA . GLU A 1 80 ? -18.179 10.358 5.704 1.00 97.44 80 GLU A CA 1
ATOM 622 C C . GLU A 1 80 ? -18.364 11.792 5.177 1.00 97.44 80 GLU A C 1
ATOM 624 O O . GLU A 1 80 ? -17.854 12.137 4.111 1.00 97.44 80 GLU A O 1
ATOM 629 N N . LYS A 1 81 ? -19.050 12.653 5.941 1.00 97.69 81 LYS A N 1
ATOM 630 C CA . LYS A 1 81 ? -19.219 14.088 5.643 1.00 97.69 81 LYS A CA 1
ATOM 631 C C . LYS A 1 81 ? -18.065 14.966 6.142 1.00 97.69 81 LYS A C 1
ATOM 633 O O . LYS A 1 81 ? -18.068 16.171 5.901 1.00 97.69 81 LYS A O 1
ATOM 638 N N . GLY A 1 82 ? -17.095 14.400 6.860 1.00 96.69 82 GLY A N 1
ATOM 639 C CA . GLY A 1 82 ? -16.014 15.143 7.514 1.00 96.69 82 GLY A CA 1
ATOM 640 C C . GLY A 1 82 ? -16.460 15.963 8.734 1.00 96.69 82 GLY A C 1
ATOM 641 O O . GLY A 1 82 ? -15.729 16.859 9.164 1.00 96.69 82 GLY A O 1
ATOM 642 N N . GLU A 1 83 ? -17.642 15.671 9.285 1.00 97.19 83 GLU A N 1
ATOM 643 C CA . GLU A 1 83 ? -18.282 16.384 10.400 1.00 97.19 83 GLU A CA 1
ATOM 644 C C . GLU A 1 83 ? -17.992 15.744 11.767 1.00 97.19 83 GLU A C 1
ATOM 646 O O . GLU A 1 83 ? -18.055 16.430 12.789 1.00 97.19 83 GLU A O 1
ATOM 651 N N . PHE A 1 84 ? -17.642 14.452 11.814 1.00 96.94 84 PHE A N 1
ATOM 652 C CA . PHE A 1 84 ? -17.191 13.811 13.052 1.00 96.94 84 PHE A CA 1
ATOM 653 C C . PHE A 1 84 ? -15.715 14.124 13.304 1.00 96.94 84 PHE A C 1
ATOM 655 O O . PHE A 1 84 ? -14.845 13.683 12.553 1.00 96.94 84 PHE A O 1
ATOM 662 N N . LYS A 1 85 ? -15.438 14.888 14.364 1.00 94.94 85 LYS A N 1
ATOM 663 C CA . LYS A 1 85 ? -14.084 15.292 14.757 1.00 94.94 85 LYS A CA 1
ATOM 664 C C . LYS A 1 85 ? -13.619 14.549 15.993 1.00 94.94 85 LYS A C 1
ATOM 666 O O . LYS A 1 85 ? -14.378 14.410 16.951 1.00 94.94 85 LYS A O 1
ATOM 671 N N . VAL A 1 86 ? -12.357 14.138 15.986 1.00 95.38 86 VAL A N 1
ATOM 672 C CA . VAL A 1 86 ? -11.681 13.571 17.152 1.00 95.38 86 VAL A CA 1
ATOM 673 C C . VAL A 1 86 ? -10.776 14.670 17.701 1.00 95.38 86 VAL A C 1
ATOM 675 O O . VAL A 1 86 ? -9.698 14.897 17.165 1.00 95.38 86 VAL A O 1
ATOM 678 N N . PRO A 1 87 ? -11.193 15.440 18.717 1.00 92.50 87 PRO A N 1
ATOM 679 C CA . PRO A 1 87 ? -10.318 16.463 19.267 1.00 92.50 87 PRO A CA 1
ATOM 680 C C . PRO A 1 87 ? -9.172 15.800 20.039 1.00 92.50 87 PRO A C 1
ATOM 682 O O . PRO A 1 87 ? -9.352 14.762 20.669 1.00 92.50 87 PRO A O 1
ATOM 685 N N . MET A 1 88 ? -8.010 16.449 20.073 1.00 89.50 88 MET A N 1
ATOM 686 C CA . MET A 1 88 ? -6.843 15.990 20.838 1.00 89.50 88 MET A CA 1
ATOM 687 C C . MET A 1 88 ? -7.159 15.732 22.323 1.00 89.50 88 MET A C 1
ATOM 689 O O . MET A 1 88 ? -6.597 14.826 22.936 1.00 89.50 88 MET A O 1
ATOM 693 N N . SER A 1 89 ? -8.104 16.485 22.899 1.00 87.38 89 SER A N 1
ATOM 694 C CA . SER A 1 89 ? -8.582 16.271 24.268 1.00 87.38 89 SER A CA 1
ATOM 695 C C . SER A 1 89 ? -9.250 14.910 24.471 1.00 87.38 89 SER A C 1
ATOM 697 O O . SER A 1 89 ? -9.298 14.454 25.605 1.00 87.38 89 SER A O 1
ATOM 699 N N . MET A 1 90 ? -9.705 14.231 23.417 1.00 89.50 90 MET A N 1
ATOM 700 C CA . MET A 1 90 ? -10.223 12.860 23.481 1.00 89.50 90 MET A CA 1
ATOM 701 C C . MET A 1 90 ? -9.136 11.795 23.303 1.00 89.50 90 MET A C 1
ATOM 703 O O . MET A 1 90 ? -9.449 10.629 23.487 1.00 89.50 90 MET A O 1
ATOM 707 N N . GLU A 1 91 ? -7.881 12.172 23.018 1.00 86.56 91 GLU A N 1
ATOM 708 C CA . GLU A 1 91 ? -6.723 11.287 22.769 1.00 86.56 91 GLU A CA 1
ATOM 709 C C . GLU A 1 91 ? -6.830 10.395 21.521 1.00 86.56 91 GLU A C 1
ATOM 711 O O . GLU A 1 91 ? -5.888 10.368 20.731 1.00 86.56 91 GLU A O 1
ATOM 716 N N . ASP A 1 92 ? -7.946 9.693 21.331 1.00 91.69 92 ASP A N 1
ATOM 717 C CA . ASP A 1 92 ? -8.146 8.693 20.285 1.00 91.69 92 ASP A CA 1
ATOM 718 C C . ASP A 1 92 ? -9.601 8.646 19.776 1.00 91.69 92 ASP A C 1
ATOM 720 O O . ASP A 1 92 ? -10.534 9.217 20.359 1.00 91.69 92 ASP A O 1
ATOM 724 N N . GLY A 1 93 ? -9.808 7.953 18.651 1.00 94.31 93 GLY A N 1
ATOM 725 C CA . GLY A 1 93 ? -11.143 7.764 18.076 1.00 94.31 93 GLY A CA 1
ATOM 726 C C . GLY A 1 93 ? -12.058 6.930 18.977 1.00 94.31 93 GLY A C 1
ATOM 727 O O . GLY A 1 93 ? -13.265 7.172 19.042 1.00 94.31 93 GLY A O 1
ATOM 728 N N . HIS A 1 94 ? -11.475 5.998 19.732 1.00 95.06 94 HIS A N 1
ATOM 729 C CA . HIS A 1 94 ? -12.192 5.098 20.629 1.00 95.06 94 HIS A CA 1
ATOM 730 C C . HIS A 1 94 ? -12.969 5.860 21.713 1.00 95.06 94 HIS A C 1
ATOM 732 O O . HIS A 1 94 ? -14.127 5.548 22.009 1.00 95.06 94 HIS A O 1
ATOM 738 N N . THR A 1 95 ? -12.329 6.869 22.299 1.00 93.19 95 THR A N 1
ATOM 739 C CA . THR A 1 95 ? -12.884 7.726 23.346 1.00 93.19 95 THR A CA 1
ATOM 740 C C . THR A 1 95 ? -13.876 8.722 22.766 1.00 93.19 95 THR A C 1
ATOM 742 O O . THR A 1 95 ? -14.936 8.926 23.355 1.00 93.19 95 THR A O 1
ATOM 745 N N . ALA A 1 96 ? -13.610 9.269 21.576 1.00 95.06 96 ALA A N 1
ATOM 746 C CA . ALA A 1 96 ? -14.563 10.140 20.889 1.00 95.06 96 ALA A CA 1
ATOM 747 C C . ALA A 1 96 ? -15.885 9.420 20.555 1.00 95.06 96 ALA A C 1
ATOM 749 O O . ALA A 1 96 ? -16.959 9.989 20.759 1.00 95.06 96 ALA A O 1
ATOM 750 N N . ILE A 1 97 ? -15.827 8.163 20.099 1.00 96.06 97 ILE A N 1
ATOM 751 C CA . ILE A 1 97 ? -17.019 7.338 19.840 1.00 96.06 97 ILE A CA 1
ATOM 752 C C . ILE A 1 97 ? -17.816 7.128 21.130 1.00 96.06 97 ILE A C 1
ATOM 754 O O . ILE A 1 97 ? -19.019 7.379 21.169 1.00 96.06 97 ILE A O 1
ATOM 758 N N . GLU A 1 98 ? -17.155 6.699 22.203 1.00 94.94 98 GLU A N 1
ATOM 759 C CA . GLU A 1 98 ? -17.809 6.447 23.489 1.00 94.94 98 GLU A CA 1
ATOM 760 C C . GLU A 1 98 ? -18.435 7.718 24.083 1.00 94.94 98 GLU A C 1
ATOM 762 O O . GLU A 1 98 ? -19.578 7.685 24.551 1.00 94.94 98 GLU A O 1
ATOM 767 N N . ALA A 1 99 ? -17.728 8.850 24.003 1.00 93.75 99 ALA A N 1
ATOM 768 C CA . ALA A 1 99 ? -18.215 10.149 24.451 1.00 93.75 99 ALA A CA 1
ATOM 769 C C . ALA A 1 99 ? -19.443 10.598 23.649 1.00 93.75 99 ALA A C 1
ATOM 771 O O . ALA A 1 99 ? -20.438 11.017 24.243 1.00 93.75 99 ALA A O 1
ATOM 772 N N . PHE A 1 100 ? -19.419 10.451 22.319 1.00 95.94 100 PHE A N 1
ATOM 773 C CA . PHE A 1 100 ? -20.557 10.778 21.460 1.00 95.94 100 PHE A CA 1
ATOM 774 C C . PHE A 1 100 ? -21.791 9.944 21.816 1.00 95.94 100 PHE A C 1
ATOM 776 O O . PHE A 1 100 ? -22.875 10.494 22.030 1.00 95.94 100 PHE A O 1
ATOM 783 N N . ILE A 1 101 ? -21.631 8.619 21.920 1.00 96.38 101 ILE A N 1
ATOM 784 C CA . ILE A 1 101 ? -22.745 7.717 22.231 1.00 96.38 101 ILE A CA 1
ATOM 785 C C . ILE A 1 101 ? -23.290 8.023 23.626 1.00 96.38 101 ILE A C 1
ATOM 787 O O . ILE A 1 101 ? -24.500 8.137 23.794 1.00 96.38 101 ILE A O 1
ATOM 791 N N . THR A 1 102 ? -22.420 8.211 24.617 1.00 94.88 102 THR A N 1
ATOM 792 C CA . THR A 1 102 ? -22.840 8.487 25.997 1.00 94.88 102 THR A CA 1
ATOM 793 C C . THR A 1 102 ? -23.561 9.828 26.111 1.00 94.88 102 THR A C 1
ATOM 795 O O . THR A 1 102 ? -24.606 9.911 26.753 1.00 94.88 102 THR A O 1
ATOM 798 N N . ALA A 1 103 ? -23.051 10.874 25.455 1.00 94.62 103 ALA A N 1
ATOM 799 C CA . ALA A 1 103 ? -23.669 12.197 25.475 1.00 94.62 103 ALA A CA 1
ATOM 800 C C . ALA A 1 103 ? -25.057 12.206 24.819 1.00 94.62 103 ALA A C 1
ATOM 802 O O . ALA A 1 103 ? -25.945 12.927 25.271 1.00 94.62 103 ALA A O 1
ATOM 803 N N . LYS A 1 104 ? -25.254 11.413 23.758 1.00 96.06 104 LYS A N 1
ATOM 804 C CA . LYS A 1 104 ? -26.495 11.423 22.973 1.00 96.06 104 LYS A CA 1
ATOM 805 C C . LYS A 1 104 ? -27.520 10.367 23.397 1.00 96.06 104 LYS A C 1
ATOM 807 O O . LYS A 1 104 ? -28.719 10.626 23.331 1.00 96.06 104 LYS A O 1
ATOM 812 N N . TYR A 1 105 ? -27.065 9.190 23.820 1.00 94.12 105 TYR A N 1
ATOM 813 C CA . TYR A 1 105 ? -27.901 8.015 24.098 1.00 94.12 105 TYR A CA 1
ATOM 814 C C . TYR A 1 105 ? -27.829 7.540 25.557 1.00 94.12 105 TYR A C 1
ATOM 816 O O . TYR A 1 105 ? -28.484 6.563 25.918 1.00 94.12 105 TYR A O 1
ATOM 824 N N . GLY A 1 106 ? -27.075 8.234 26.414 1.00 93.12 106 GLY A N 1
ATOM 825 C CA . GLY A 1 106 ? -27.003 7.957 27.846 1.00 93.12 106 GLY A CA 1
ATOM 826 C C . GLY A 1 106 ? -26.161 6.728 28.191 1.00 93.12 106 GLY A C 1
ATOM 827 O O . GLY A 1 106 ? -25.195 6.388 27.507 1.00 93.12 106 GLY A O 1
ATOM 828 N N . ASP A 1 107 ? -26.526 6.050 29.279 1.00 90.25 107 ASP A N 1
ATOM 829 C CA . ASP A 1 107 ? -25.691 5.017 29.909 1.00 90.25 107 ASP A CA 1
ATOM 830 C C . ASP A 1 107 ? -25.434 3.777 29.042 1.00 90.25 107 ASP A C 1
ATOM 832 O O . ASP A 1 107 ? -24.484 3.039 29.304 1.00 90.25 107 ASP A O 1
ATOM 836 N N . VAL A 1 108 ? -26.203 3.566 27.968 1.00 92.00 108 VAL A N 1
ATOM 837 C CA . VAL A 1 108 ? -25.916 2.499 26.996 1.00 92.00 108 VAL A CA 1
ATOM 838 C C . VAL A 1 108 ? -24.524 2.658 26.371 1.00 92.00 108 VAL A C 1
ATOM 840 O O . VAL A 1 108 ? -23.847 1.661 26.124 1.00 92.00 108 VAL A O 1
ATOM 843 N N . GLY A 1 109 ? -24.050 3.900 26.204 1.00 88.94 109 GLY A N 1
ATOM 844 C CA . GLY A 1 109 ? -22.702 4.195 25.717 1.00 88.94 109 GLY A CA 1
ATOM 845 C C . GLY A 1 109 ? -21.607 3.658 26.636 1.00 88.94 109 GLY A C 1
ATOM 846 O O . GLY A 1 109 ? -20.582 3.200 26.150 1.00 88.94 109 GLY A O 1
ATOM 847 N N . LYS A 1 110 ? -21.859 3.590 27.947 1.00 90.62 110 LYS A N 1
ATOM 848 C CA . LYS A 1 110 ? -20.914 3.030 28.926 1.00 90.62 110 LYS A CA 1
ATOM 849 C C . LYS A 1 110 ? -20.856 1.501 28.859 1.00 90.62 110 LYS A C 1
ATOM 851 O O . LYS A 1 110 ? -19.819 0.906 29.140 1.00 90.62 110 LYS A O 1
ATOM 856 N N . LYS A 1 111 ? -21.954 0.845 28.461 1.00 94.06 111 LYS A N 1
ATOM 857 C CA . LYS A 1 111 ? -22.024 -0.623 28.352 1.00 94.06 111 LYS A CA 1
ATOM 858 C C . LYS A 1 111 ? -21.244 -1.181 27.159 1.00 94.06 111 LYS A C 1
ATOM 860 O O . LYS A 1 111 ? -20.838 -2.337 27.195 1.00 94.06 111 LYS A O 1
ATOM 865 N N . ILE A 1 112 ? -20.981 -0.385 26.116 1.00 93.56 112 ILE A N 1
ATOM 866 C CA . ILE A 1 112 ? -20.247 -0.867 24.931 1.00 93.56 112 ILE A CA 1
ATOM 867 C C . ILE A 1 112 ? -18.799 -1.280 25.251 1.00 93.56 112 ILE A C 1
ATOM 869 O O . ILE A 1 112 ? -18.197 -2.044 24.501 1.00 93.56 112 ILE A O 1
ATOM 873 N N . HIS A 1 113 ? -18.227 -0.803 26.362 1.00 93.19 113 HIS A N 1
ATOM 874 C CA . HIS A 1 113 ? -16.870 -1.162 26.777 1.00 93.19 113 HIS A CA 1
ATOM 875 C C . HIS A 1 113 ? -16.801 -2.487 27.557 1.00 93.19 113 HIS A C 1
ATOM 877 O O . HIS A 1 113 ? -15.710 -2.999 27.806 1.00 93.19 113 HIS A O 1
ATOM 883 N N . THR A 1 114 ? -17.937 -3.077 27.949 1.00 94.88 114 THR A N 1
ATOM 884 C CA . THR A 1 114 ? -17.948 -4.325 28.722 1.00 94.88 114 THR A CA 1
ATOM 885 C C . THR A 1 114 ? -17.211 -5.438 27.971 1.00 94.88 114 THR A C 1
ATOM 887 O O . THR A 1 114 ? -17.432 -5.647 26.781 1.00 94.88 114 THR A O 1
ATOM 890 N N . GLY A 1 115 ? -16.302 -6.138 28.659 1.00 92.88 115 GLY A N 1
ATOM 891 C CA . GLY A 1 115 ? -15.519 -7.235 28.079 1.00 92.88 115 GLY A CA 1
ATOM 892 C C . GLY A 1 115 ? -14.428 -6.819 27.086 1.00 92.88 115 GLY A C 1
ATOM 893 O O . GLY A 1 115 ? -13.855 -7.685 26.432 1.00 92.88 115 GLY A O 1
ATOM 894 N N . ARG A 1 116 ? -14.131 -5.521 26.960 1.00 93.88 116 ARG A N 1
ATOM 895 C CA . ARG A 1 116 ? -13.158 -4.976 26.005 1.00 93.88 116 ARG A CA 1
ATOM 896 C C . ARG A 1 116 ? -12.088 -4.153 26.722 1.00 93.88 116 ARG A C 1
ATOM 898 O O . ARG A 1 116 ? -12.306 -3.660 27.824 1.00 93.88 116 ARG A O 1
ATOM 905 N N . SER A 1 117 ? -10.924 -4.013 26.099 1.00 94.94 117 SER A N 1
ATOM 906 C CA . SER A 1 117 ? -9.865 -3.079 26.485 1.00 94.94 117 SER A CA 1
ATOM 907 C C . SER A 1 117 ? -9.550 -2.157 25.309 1.00 94.94 117 SER A C 1
ATOM 909 O O . SER A 1 117 ? -9.800 -2.487 24.152 1.00 94.94 117 SER A O 1
ATOM 911 N N . ARG A 1 118 ? -8.915 -1.009 25.562 1.00 93.31 118 ARG A N 1
ATOM 912 C CA . ARG A 1 118 ? -8.332 -0.224 24.463 1.00 93.31 118 ARG A CA 1
ATOM 913 C C . ARG A 1 118 ? -7.250 -1.003 23.706 1.00 93.31 118 ARG A C 1
ATOM 915 O O . ARG A 1 118 ? -7.101 -0.789 22.508 1.00 93.31 118 ARG A O 1
ATOM 922 N N . ASN A 1 119 ? -6.566 -1.954 24.353 1.00 94.75 119 ASN A N 1
ATOM 923 C CA . ASN A 1 119 ? -5.551 -2.785 23.700 1.00 94.75 119 ASN A CA 1
ATOM 924 C C . ASN A 1 119 ? -6.165 -3.594 22.551 1.00 94.75 119 ASN A C 1
ATOM 926 O O . ASN A 1 119 ? -5.798 -3.394 21.397 1.00 94.75 119 ASN A O 1
ATOM 930 N N . ASP A 1 120 ? -7.127 -4.474 22.831 1.00 96.31 120 ASP A N 1
ATOM 931 C CA . ASP A 1 120 ? -7.725 -5.321 21.797 1.00 96.31 120 ASP A CA 1
ATOM 932 C C . ASP A 1 120 ? -8.640 -4.558 20.833 1.00 96.31 120 ASP A C 1
ATOM 934 O O . ASP A 1 120 ? -8.691 -4.912 19.653 1.00 96.31 120 ASP A O 1
ATOM 938 N N . GLN A 1 121 ? -9.272 -3.468 21.285 1.00 97.00 121 GLN A N 1
ATOM 939 C CA . GLN A 1 121 ? -10.000 -2.546 20.409 1.00 97.00 121 GLN A CA 1
ATOM 940 C C . GLN A 1 121 ? -9.076 -1.902 19.360 1.00 97.00 121 GLN A C 1
ATOM 942 O O . GLN A 1 121 ? -9.379 -1.931 18.166 1.00 97.00 121 GLN A O 1
ATOM 947 N N . SER A 1 122 ? -7.913 -1.389 19.776 1.00 95.75 122 SER A N 1
ATOM 948 C CA . SER A 1 122 ? -6.923 -0.822 18.854 1.00 95.75 122 SER A CA 1
ATOM 949 C C . SER A 1 122 ? -6.368 -1.887 17.901 1.00 95.75 122 SER A C 1
ATOM 951 O O . SER A 1 122 ? -6.200 -1.635 16.705 1.00 95.75 122 SER A O 1
ATOM 953 N N . LEU A 1 123 ? -6.144 -3.111 18.402 1.00 96.69 123 LEU A N 1
ATOM 954 C CA . LEU A 1 123 ? -5.663 -4.235 17.594 1.00 96.69 123 LEU A CA 1
ATOM 955 C C . LEU A 1 123 ? -6.646 -4.648 16.503 1.00 96.69 123 LEU A C 1
ATOM 957 O O . LEU A 1 123 ? -6.228 -4.867 15.367 1.00 96.69 123 LEU A O 1
ATOM 961 N N . VAL A 1 124 ? -7.936 -4.781 16.818 1.00 98.38 124 VAL A N 1
ATOM 962 C CA . VAL A 1 124 ? -8.924 -5.171 15.804 1.00 98.38 124 VAL A CA 1
ATOM 963 C C . VAL A 1 124 ? -9.127 -4.055 14.779 1.00 98.38 124 VAL A C 1
ATOM 965 O O . VAL A 1 124 ? -9.193 -4.348 13.585 1.00 98.38 124 VAL A O 1
ATOM 968 N N . MET A 1 125 ? -9.118 -2.787 15.212 1.00 98.25 125 MET A N 1
ATOM 969 C CA . MET A 1 125 ? -9.215 -1.623 14.327 1.00 98.25 125 MET A CA 1
ATOM 970 C C . MET A 1 125 ? -8.083 -1.613 13.298 1.00 98.25 125 MET A C 1
ATOM 972 O O . MET A 1 125 ? -8.347 -1.611 12.093 1.00 98.25 125 MET A O 1
ATOM 976 N N . ILE A 1 126 ? -6.821 -1.677 13.748 1.00 97.56 126 ILE A N 1
ATOM 977 C CA . ILE A 1 126 ? -5.698 -1.714 12.806 1.00 97.56 126 ILE A CA 1
ATOM 978 C C . ILE A 1 126 ? -5.754 -2.971 11.940 1.00 97.56 126 ILE A C 1
ATOM 980 O O . ILE A 1 126 ? -5.377 -2.927 10.776 1.00 97.56 126 ILE A O 1
ATOM 984 N N . ARG A 1 127 ? -6.224 -4.107 12.475 1.00 98.25 127 ARG A N 1
ATOM 985 C CA . ARG A 1 127 ? -6.200 -5.367 11.735 1.00 98.25 127 ARG A CA 1
ATOM 986 C C . ARG A 1 127 ? -7.149 -5.341 10.552 1.00 98.25 127 ARG A C 1
ATOM 988 O O . ARG A 1 127 ? -6.782 -5.802 9.474 1.00 98.25 127 ARG A O 1
ATOM 995 N 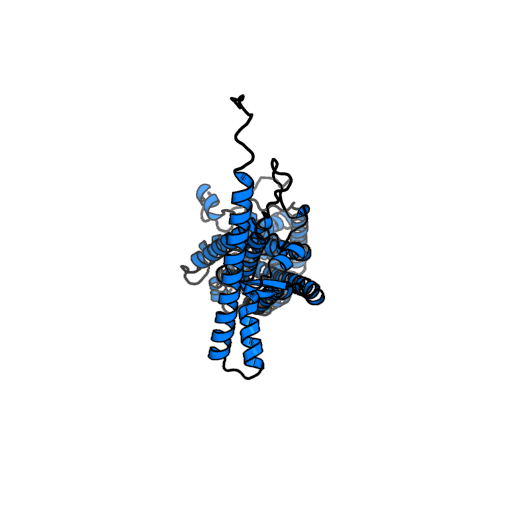N . LEU A 1 128 ? -8.340 -4.790 10.753 1.00 98.81 128 LEU A N 1
ATOM 996 C CA . LEU A 1 128 ? -9.303 -4.589 9.680 1.00 98.81 128 LEU A CA 1
ATOM 997 C C . LEU A 1 128 ? -8.751 -3.613 8.630 1.00 98.81 128 LEU A C 1
ATOM 999 O O . LEU A 1 128 ? -8.840 -3.907 7.440 1.00 98.81 128 LEU A O 1
ATOM 1003 N N . PHE A 1 129 ? -8.098 -2.525 9.060 1.00 98.69 129 PHE A N 1
ATOM 1004 C CA . PHE A 1 129 ? -7.416 -1.602 8.147 1.00 98.69 129 PHE A CA 1
ATOM 1005 C C . PHE A 1 129 ? -6.294 -2.287 7.351 1.00 98.69 129 PHE A C 1
ATOM 1007 O O . PHE A 1 129 ? -6.194 -2.088 6.142 1.00 98.69 129 PHE A O 1
ATOM 1014 N N . MET A 1 130 ? -5.472 -3.126 7.993 1.00 98.69 130 MET A N 1
ATOM 1015 C CA . MET A 1 130 ? -4.412 -3.895 7.331 1.00 98.69 130 MET A CA 1
ATOM 1016 C C . MET A 1 130 ? -4.978 -4.848 6.284 1.00 98.69 130 MET A C 1
ATOM 1018 O O . MET A 1 130 ? -4.461 -4.901 5.175 1.00 98.69 130 MET A O 1
ATOM 1022 N N . ILE A 1 131 ? -6.037 -5.582 6.625 1.00 98.69 131 ILE A N 1
ATOM 1023 C CA . ILE A 1 131 ? -6.714 -6.501 5.708 1.00 98.69 131 ILE A CA 1
ATOM 1024 C C . ILE A 1 131 ? -7.204 -5.761 4.463 1.00 98.69 131 ILE A C 1
ATOM 1026 O O . ILE A 1 131 ? -6.840 -6.145 3.355 1.00 98.69 131 ILE A O 1
ATOM 1030 N N . GLU A 1 132 ? -7.961 -4.678 4.646 1.00 98.75 132 GLU A N 1
ATOM 1031 C CA . GLU A 1 132 ? -8.483 -3.897 3.523 1.00 98.75 132 GLU A CA 1
ATOM 1032 C C . GLU A 1 132 ? -7.350 -3.275 2.698 1.00 98.75 132 GLU A C 1
ATOM 1034 O O . GLU A 1 132 ? -7.401 -3.259 1.469 1.00 98.75 132 GLU A O 1
ATOM 1039 N N . SER A 1 133 ? -6.304 -2.792 3.368 1.00 98.62 133 SER A N 1
ATOM 1040 C CA . SER A 1 133 ? -5.131 -2.231 2.705 1.00 98.62 133 SER A CA 1
ATOM 1041 C C . SER A 1 133 ? -4.426 -3.278 1.852 1.00 98.62 133 SER A C 1
ATOM 1043 O O . SER A 1 133 ? -4.152 -3.011 0.691 1.00 98.62 133 SER A O 1
ATOM 1045 N N . VAL A 1 134 ? -4.169 -4.477 2.377 1.00 98.81 134 VAL A N 1
ATOM 1046 C CA . VAL A 1 134 ? -3.519 -5.549 1.610 1.00 98.81 134 VAL A CA 1
ATOM 1047 C C . VAL A 1 134 ? -4.391 -5.997 0.437 1.00 98.81 134 VAL A C 1
ATOM 1049 O O . VAL A 1 134 ? -3.860 -6.179 -0.654 1.00 98.81 134 VAL A O 1
ATOM 1052 N N . ASP A 1 135 ? -5.711 -6.104 0.616 1.00 98.75 135 ASP A N 1
ATOM 1053 C CA . ASP A 1 135 ? -6.634 -6.449 -0.474 1.00 98.75 135 ASP A CA 1
ATOM 1054 C C . ASP A 1 135 ? -6.569 -5.408 -1.610 1.00 98.75 135 ASP A C 1
ATOM 1056 O O . ASP A 1 135 ? -6.453 -5.770 -2.783 1.00 98.75 135 ASP A O 1
ATOM 1060 N N . LYS A 1 136 ? -6.531 -4.109 -1.275 1.00 98.69 136 LYS A N 1
ATOM 1061 C CA . LYS A 1 136 ? -6.312 -3.032 -2.258 1.00 98.69 136 LYS A CA 1
ATOM 1062 C C . LYS A 1 136 ? -4.939 -3.124 -2.922 1.00 98.69 136 LYS A C 1
ATOM 1064 O O . LYS A 1 136 ? -4.842 -2.983 -4.135 1.00 98.69 136 LYS A O 1
ATOM 1069 N N . GLN A 1 137 ? -3.885 -3.382 -2.150 1.00 98.75 137 GLN A N 1
ATOM 1070 C CA . GLN A 1 137 ? -2.522 -3.480 -2.675 1.00 98.75 137 GLN A CA 1
ATOM 1071 C C . GLN A 1 137 ? -2.358 -4.657 -3.642 1.00 98.75 137 GLN A C 1
ATOM 1073 O O . GLN A 1 137 ? -1.716 -4.499 -4.676 1.00 98.75 137 GLN A O 1
ATOM 1078 N N . ILE A 1 138 ? -2.982 -5.807 -3.363 1.00 98.88 138 ILE A N 1
ATOM 1079 C CA . ILE A 1 138 ? -3.041 -6.935 -4.304 1.00 98.88 138 ILE A CA 1
ATOM 1080 C C . ILE A 1 138 ? -3.674 -6.477 -5.621 1.00 98.88 138 ILE A C 1
ATOM 1082 O O . ILE A 1 138 ? -3.060 -6.645 -6.672 1.00 98.88 138 ILE A O 1
ATOM 1086 N N . ALA A 1 139 ? -4.840 -5.826 -5.565 1.00 98.81 139 ALA A N 1
ATOM 1087 C CA . ALA A 1 139 ? -5.525 -5.338 -6.761 1.00 98.81 139 ALA A CA 1
ATOM 1088 C C . ALA A 1 139 ? -4.703 -4.288 -7.534 1.00 98.81 139 ALA A C 1
ATOM 1090 O O . ALA A 1 139 ? -4.671 -4.309 -8.767 1.00 98.81 139 ALA A O 1
ATOM 1091 N N . PHE A 1 140 ? -4.003 -3.385 -6.839 1.00 98.81 140 PHE A N 1
ATOM 1092 C CA . PHE A 1 140 ? -3.119 -2.409 -7.478 1.00 98.81 140 PHE A CA 1
ATOM 1093 C C . PHE A 1 140 ? -1.926 -3.077 -8.158 1.00 98.81 140 PHE A C 1
ATOM 1095 O O . PHE A 1 140 ? -1.624 -2.743 -9.301 1.00 98.81 140 PHE A O 1
ATOM 1102 N N . VAL A 1 141 ? -1.276 -4.042 -7.504 1.00 98.88 141 VAL A N 1
ATOM 1103 C CA . VAL A 1 141 ? -0.157 -4.789 -8.095 1.00 98.88 141 VAL A CA 1
ATOM 1104 C C . VAL A 1 141 ? -0.614 -5.598 -9.308 1.00 98.88 141 VAL A C 1
ATOM 1106 O O . VAL A 1 141 ? 0.057 -5.562 -10.337 1.00 98.88 141 VAL A O 1
ATOM 1109 N N . GLU A 1 142 ? -1.769 -6.266 -9.235 1.00 98.81 142 GLU A N 1
ATOM 1110 C CA . GLU A 1 142 ? -2.374 -6.962 -10.379 1.00 98.81 142 GLU A CA 1
ATOM 1111 C C . GLU A 1 142 ? -2.656 -5.993 -11.535 1.00 98.81 142 GLU A C 1
ATOM 1113 O O . GLU A 1 142 ? -2.276 -6.266 -12.671 1.00 98.81 142 GLU A O 1
ATOM 1118 N N . SER A 1 143 ? -3.221 -4.820 -11.241 1.00 98.62 143 SER A N 1
ATOM 1119 C CA . SER A 1 143 ? -3.527 -3.800 -12.252 1.00 98.62 143 SER A CA 1
ATOM 1120 C C . SER A 1 143 ? -2.272 -3.220 -12.912 1.00 98.62 143 SER A C 1
ATOM 1122 O O . SER A 1 143 ? -2.237 -3.039 -14.129 1.00 98.62 143 SER A O 1
ATOM 1124 N N . VAL A 1 144 ? -1.222 -2.935 -12.132 1.00 98.81 144 VAL A N 1
ATOM 1125 C CA . VAL A 1 144 ? 0.072 -2.471 -12.658 1.00 98.81 144 VAL A CA 1
ATOM 1126 C C . VAL A 1 144 ? 0.689 -3.549 -13.542 1.00 98.81 144 VAL A C 1
ATOM 1128 O O . VAL A 1 144 ? 1.081 -3.268 -14.675 1.00 98.81 144 VAL A O 1
ATOM 1131 N N . ARG A 1 145 ? 0.743 -4.792 -13.052 1.00 98.75 145 ARG A N 1
ATOM 1132 C CA . ARG A 1 145 ? 1.238 -5.943 -13.808 1.00 98.75 145 ARG A CA 1
ATOM 1133 C C . ARG A 1 145 ? 0.523 -6.069 -15.151 1.00 98.75 145 ARG A C 1
ATOM 1135 O O . ARG A 1 145 ? 1.186 -6.214 -16.176 1.00 98.75 145 ARG A O 1
ATOM 1142 N N . ASP A 1 146 ? -0.804 -6.020 -15.148 1.00 98.69 146 ASP A N 1
ATOM 1143 C CA . ASP A 1 146 ? -1.601 -6.189 -16.361 1.00 98.69 146 ASP A CA 1
ATOM 1144 C C . ASP A 1 146 ? -1.376 -5.024 -17.331 1.00 98.69 146 ASP A C 1
ATOM 1146 O O . ASP A 1 146 ? -1.168 -5.262 -18.520 1.00 98.69 146 ASP A O 1
ATOM 1150 N N . SER A 1 147 ? -1.236 -3.793 -16.826 1.00 98.56 147 SER A N 1
ATOM 1151 C CA . SER A 1 147 ? -0.833 -2.646 -17.647 1.00 98.56 147 SER A CA 1
ATOM 1152 C C . SER A 1 147 ? 0.530 -2.849 -18.323 1.00 98.56 147 SER A C 1
ATOM 1154 O O . SER A 1 147 ? 0.688 -2.476 -19.489 1.00 98.56 147 SER A O 1
ATOM 1156 N N . PHE A 1 148 ? 1.515 -3.438 -17.636 1.00 98.69 148 PHE A N 1
ATOM 1157 C CA . PHE A 1 148 ? 2.801 -3.784 -18.250 1.00 98.69 148 PHE A CA 1
ATOM 1158 C C . PHE A 1 148 ? 2.656 -4.898 -19.294 1.00 98.69 148 PHE A C 1
ATOM 1160 O O . PHE A 1 148 ? 3.213 -4.761 -20.383 1.00 98.69 148 PHE A O 1
ATOM 1167 N N . LYS A 1 149 ? 1.885 -5.960 -19.011 1.00 98.31 149 LYS A N 1
ATOM 1168 C CA . LYS A 1 149 ? 1.631 -7.062 -19.963 1.00 98.31 149 LYS A CA 1
ATOM 1169 C C . LYS A 1 149 ? 0.970 -6.554 -21.243 1.00 98.31 149 LYS A C 1
ATOM 1171 O O . LYS A 1 149 ? 1.411 -6.883 -22.343 1.00 98.31 149 LYS A O 1
ATOM 1176 N N . GLU A 1 150 ? -0.063 -5.727 -21.116 1.00 97.69 150 GLU A N 1
ATOM 1177 C CA . GLU A 1 150 ? -0.764 -5.124 -22.252 1.00 97.69 150 GLU A CA 1
ATOM 1178 C C . GLU A 1 150 ? 0.172 -4.245 -23.082 1.00 97.69 150 GLU A C 1
ATOM 1180 O O . GLU A 1 150 ? 0.223 -4.363 -24.312 1.00 97.69 150 GLU A O 1
ATOM 1185 N N . LYS A 1 151 ? 0.973 -3.407 -22.414 1.00 97.12 151 LYS A N 1
ATOM 1186 C CA . LYS A 1 151 ? 1.943 -2.546 -23.088 1.00 97.12 151 LYS A CA 1
ATOM 1187 C C . LYS A 1 151 ? 3.024 -3.357 -23.801 1.00 97.12 151 LYS A C 1
ATOM 1189 O O . LYS A 1 151 ? 3.341 -3.056 -24.950 1.00 97.12 151 LYS A O 1
ATOM 1194 N N . ALA A 1 152 ? 3.557 -4.395 -23.159 1.00 97.50 152 ALA A N 1
ATOM 1195 C CA . ALA A 1 152 ? 4.536 -5.299 -23.750 1.00 97.50 152 ALA A CA 1
ATOM 1196 C C . ALA A 1 152 ? 3.965 -5.998 -24.991 1.00 97.50 152 ALA A C 1
ATOM 1198 O O . ALA A 1 152 ? 4.591 -5.965 -26.053 1.00 97.50 152 ALA A O 1
ATOM 1199 N N . LYS A 1 153 ? 2.745 -6.546 -24.897 1.00 96.81 153 LYS A N 1
ATOM 1200 C CA . LYS A 1 153 ? 2.040 -7.200 -26.011 1.00 96.81 153 LYS A CA 1
ATOM 1201 C C . LYS A 1 153 ? 1.885 -6.276 -27.221 1.00 96.81 153 LYS A C 1
ATOM 1203 O O . LYS A 1 153 ? 2.188 -6.689 -28.337 1.00 96.81 153 LYS A O 1
ATOM 1208 N N . ALA A 1 154 ? 1.511 -5.013 -27.005 1.00 94.94 154 ALA A N 1
ATOM 1209 C CA . ALA A 1 154 ? 1.391 -4.025 -28.080 1.00 94.94 154 ALA A CA 1
ATOM 1210 C C . ALA A 1 154 ? 2.717 -3.761 -28.828 1.00 94.94 154 ALA A C 1
ATOM 1212 O O . ALA A 1 154 ? 2.699 -3.305 -29.974 1.00 94.94 154 ALA A O 1
ATOM 1213 N N . PHE A 1 155 ? 3.868 -4.038 -28.202 1.00 94.12 155 PHE A N 1
ATOM 1214 C CA . PHE A 1 155 ? 5.187 -3.955 -28.837 1.00 94.12 155 PHE A CA 1
ATOM 1215 C C . PHE A 1 155 ? 5.679 -5.277 -29.433 1.00 94.12 155 PHE A C 1
ATOM 1217 O O . PHE A 1 155 ? 6.493 -5.227 -30.355 1.00 94.12 155 PHE A O 1
ATOM 1224 N N . VAL A 1 156 ? 5.176 -6.432 -28.976 1.00 91.75 156 VAL A N 1
ATOM 1225 C CA . VAL A 1 156 ? 5.459 -7.735 -29.611 1.00 91.75 156 VAL A CA 1
ATOM 1226 C C . VAL A 1 156 ? 5.012 -7.704 -31.071 1.00 91.75 156 VAL A C 1
ATOM 1228 O O . VAL A 1 156 ? 5.791 -8.029 -31.961 1.00 91.75 156 VAL A O 1
ATOM 1231 N N . GLU A 1 157 ? 3.794 -7.223 -31.328 1.00 84.38 157 GLU A N 1
ATOM 1232 C CA . GLU A 1 157 ? 3.217 -7.127 -32.679 1.00 84.38 157 GLU A CA 1
ATOM 1233 C C . GLU A 1 157 ? 4.030 -6.218 -33.616 1.00 84.38 157 GLU A C 1
ATOM 1235 O O . GLU A 1 157 ? 4.019 -6.397 -34.832 1.00 84.38 157 GLU A O 1
ATOM 1240 N N . ARG A 1 158 ? 4.768 -5.255 -33.052 1.00 87.50 158 ARG A N 1
ATOM 1241 C CA . ARG A 1 158 ? 5.606 -4.304 -33.799 1.00 87.50 158 ARG A CA 1
ATOM 1242 C C . ARG A 1 158 ? 7.044 -4.777 -33.980 1.00 87.50 158 ARG A C 1
ATOM 1244 O O . ARG A 1 158 ? 7.777 -4.152 -34.741 1.00 87.50 158 ARG A O 1
ATOM 1251 N N . ASN A 1 159 ? 7.451 -5.823 -33.255 1.00 90.81 159 ASN A N 1
ATOM 1252 C CA . ASN A 1 159 ? 8.820 -6.329 -33.197 1.00 90.81 159 ASN A CA 1
ATOM 1253 C C . ASN A 1 159 ? 9.867 -5.201 -33.072 1.00 90.81 159 ASN A C 1
ATOM 1255 O O . ASN A 1 159 ? 10.811 -5.118 -33.856 1.00 90.81 159 ASN A O 1
ATOM 1259 N N . LEU A 1 160 ? 9.649 -4.268 -32.135 1.00 95.38 160 LEU A N 1
ATOM 1260 C CA . LEU A 1 160 ? 10.481 -3.070 -32.003 1.00 95.38 160 LEU A CA 1
ATOM 1261 C C . LEU A 1 160 ? 11.772 -3.389 -31.222 1.00 95.38 160 LEU A C 1
ATOM 1263 O O . LEU A 1 160 ? 11.689 -3.643 -30.011 1.00 95.38 160 LEU A O 1
ATOM 1267 N N . PRO A 1 161 ? 12.956 -3.372 -31.871 1.00 95.88 161 PRO A N 1
ATOM 1268 C CA . PRO A 1 161 ? 14.206 -3.703 -31.205 1.00 95.88 161 PRO A CA 1
ATOM 1269 C C . PRO A 1 161 ? 14.658 -2.579 -30.271 1.00 95.88 161 PRO A C 1
ATOM 1271 O O . PRO A 1 161 ? 14.319 -1.409 -30.452 1.00 95.88 161 PRO A O 1
ATOM 1274 N N . MET A 1 162 ? 15.453 -2.956 -29.278 1.00 96.69 162 MET A N 1
ATOM 1275 C CA . MET A 1 162 ? 16.078 -2.057 -28.316 1.00 96.69 162 MET A CA 1
ATOM 1276 C C . MET A 1 162 ? 17.440 -2.632 -27.913 1.00 96.69 162 MET A C 1
ATOM 1278 O O . MET A 1 162 ? 17.552 -3.850 -27.779 1.00 96.69 162 MET A O 1
ATOM 1282 N N . PRO A 1 163 ? 18.485 -1.822 -27.681 1.00 96.44 163 PRO A N 1
ATOM 1283 C CA . PRO A 1 163 ? 19.719 -2.342 -27.111 1.00 96.44 163 PRO A CA 1
ATOM 1284 C C . PRO A 1 163 ? 19.465 -2.864 -25.693 1.00 96.44 163 PRO A C 1
ATOM 1286 O O . PRO A 1 163 ? 18.865 -2.174 -24.870 1.00 96.44 163 PRO A O 1
ATOM 1289 N N . GLY A 1 164 ? 19.935 -4.069 -25.383 1.00 95.75 164 GLY A N 1
ATOM 1290 C CA . GLY A 1 164 ? 20.043 -4.530 -24.004 1.00 95.75 164 GLY A CA 1
ATOM 1291 C C . GLY A 1 164 ? 21.193 -3.812 -23.300 1.00 95.75 164 GLY A C 1
ATOM 1292 O O . GLY A 1 164 ? 22.232 -3.554 -23.912 1.00 95.75 164 GLY A O 1
ATOM 1293 N N . TYR A 1 165 ? 21.021 -3.507 -22.013 1.00 95.50 165 TYR A N 1
ATOM 1294 C CA . TYR A 1 165 ? 22.031 -2.816 -21.214 1.00 95.50 165 TYR A CA 1
ATOM 1295 C C . TYR A 1 165 ? 22.507 -3.675 -20.047 1.00 95.50 165 TYR A C 1
ATOM 1297 O O . TYR A 1 165 ? 21.713 -4.167 -19.249 1.00 95.50 165 TYR A O 1
ATOM 1305 N N . THR A 1 166 ? 23.825 -3.787 -19.903 1.00 96.12 166 THR A N 1
ATOM 1306 C CA . THR A 1 166 ? 24.481 -4.337 -18.710 1.00 96.12 166 THR A CA 1
ATOM 1307 C C . THR A 1 166 ? 25.586 -3.382 -18.293 1.00 96.12 166 THR A C 1
ATOM 1309 O O . THR A 1 166 ? 26.347 -2.934 -19.146 1.00 96.12 166 THR A O 1
ATOM 1312 N N . HIS A 1 167 ? 25.675 -3.033 -17.007 1.00 95.81 167 HIS A N 1
ATOM 1313 C CA . HIS A 1 167 ? 26.614 -2.005 -16.523 1.00 95.81 167 HIS A CA 1
ATOM 1314 C C . HIS A 1 167 ? 26.466 -0.651 -17.249 1.00 95.81 167 HIS A C 1
ATOM 1316 O O . HIS A 1 167 ? 27.445 0.059 -17.458 1.00 95.81 167 HIS A O 1
ATOM 1322 N N . MET A 1 168 ? 25.239 -0.315 -17.670 1.00 92.56 168 MET A N 1
ATOM 1323 C CA . MET A 1 168 ? 24.919 0.852 -18.510 1.00 92.56 168 MET A CA 1
ATOM 1324 C C . MET A 1 168 ? 25.626 0.884 -19.876 1.00 92.56 168 MET A C 1
ATOM 1326 O O . MET A 1 168 ? 25.617 1.906 -20.554 1.00 92.56 168 MET A O 1
ATOM 1330 N N . GLN A 1 169 ? 26.197 -0.239 -20.312 1.00 94.62 169 GLN A N 1
ATOM 1331 C CA . GLN A 1 169 ? 26.778 -0.405 -21.639 1.00 94.62 169 GLN A CA 1
ATOM 1332 C C . GLN A 1 169 ? 25.854 -1.240 -22.517 1.00 94.62 169 GLN A C 1
ATOM 1334 O O . GLN A 1 169 ? 25.199 -2.170 -22.038 1.00 94.62 169 GLN A O 1
ATOM 1339 N N . LYS A 1 170 ? 25.831 -0.910 -23.810 1.00 94.81 170 LYS A N 1
ATOM 1340 C CA . LYS A 1 170 ? 25.169 -1.715 -24.837 1.00 94.81 170 LYS A CA 1
ATOM 1341 C C . LYS A 1 170 ? 25.754 -3.131 -24.828 1.00 94.81 170 LYS A C 1
ATOM 1343 O O . LYS A 1 170 ? 26.968 -3.293 -24.911 1.00 94.81 170 LYS A O 1
ATOM 1348 N N . ALA A 1 171 ? 24.887 -4.129 -24.708 1.00 93.81 171 ALA A N 1
ATOM 1349 C CA . ALA A 1 171 ? 25.253 -5.537 -24.632 1.00 93.81 171 ALA A CA 1
ATOM 1350 C C . ALA A 1 171 ? 24.774 -6.288 -25.883 1.00 93.81 171 ALA A C 1
ATOM 1352 O O . ALA A 1 171 ? 25.391 -6.185 -26.938 1.00 93.81 171 ALA A O 1
ATOM 1353 N N . MET A 1 172 ? 23.674 -7.032 -25.776 1.00 93.62 172 MET A N 1
ATOM 1354 C CA . MET A 1 172 ? 23.055 -7.760 -26.886 1.00 93.62 172 MET A CA 1
ATOM 1355 C C . MET A 1 172 ? 21.736 -7.098 -27.307 1.00 93.62 172 MET A C 1
ATOM 1357 O O . MET A 1 172 ? 21.163 -6.336 -26.523 1.00 93.62 172 MET A O 1
ATOM 1361 N N . PRO A 1 173 ? 21.227 -7.375 -28.519 1.00 94.12 173 PRO A N 1
ATOM 1362 C CA . PRO A 1 173 ? 19.904 -6.948 -28.936 1.00 94.12 173 PRO A CA 1
ATOM 1363 C C . PRO A 1 173 ? 18.834 -7.468 -27.976 1.00 94.12 173 PRO A C 1
ATOM 1365 O O . PRO A 1 173 ? 18.852 -8.624 -27.559 1.00 94.12 173 PRO A O 1
ATOM 1368 N N . ALA A 1 174 ? 17.889 -6.601 -27.655 1.00 95.56 174 ALA A N 1
ATOM 1369 C CA . ALA A 1 174 ? 16.668 -6.895 -26.929 1.00 95.56 174 ALA A CA 1
ATOM 1370 C C . ALA A 1 174 ? 15.483 -6.288 -27.700 1.00 95.56 174 ALA A C 1
ATOM 1372 O O . ALA A 1 174 ? 15.610 -5.837 -28.844 1.00 95.56 174 ALA A O 1
ATOM 1373 N N . SER A 1 175 ? 14.313 -6.256 -27.073 1.00 97.12 175 SER A N 1
ATOM 1374 C CA . SER A 1 175 ? 13.140 -5.567 -27.601 1.00 97.12 175 SER A CA 1
ATOM 1375 C C . SER A 1 175 ? 12.450 -4.767 -26.507 1.00 97.12 175 SER A C 1
ATOM 1377 O O . SER A 1 175 ? 12.567 -5.073 -25.317 1.00 97.12 175 SER A O 1
ATOM 1379 N N . VAL A 1 176 ? 11.685 -3.754 -26.916 1.00 98.06 176 VAL A N 1
ATOM 1380 C CA . VAL A 1 176 ? 10.866 -2.970 -25.980 1.00 98.06 176 VAL A CA 1
ATOM 1381 C C . VAL A 1 176 ? 9.859 -3.867 -25.255 1.00 98.06 176 VAL A C 1
ATOM 1383 O O . VAL A 1 176 ? 9.621 -3.686 -24.063 1.00 98.06 176 VAL A O 1
ATOM 1386 N N . SER A 1 177 ? 9.303 -4.869 -25.946 1.00 97.94 177 SER A N 1
ATOM 1387 C CA . SER A 1 177 ? 8.386 -5.829 -25.331 1.00 97.94 177 SER A CA 1
ATOM 1388 C C . SER A 1 177 ? 9.068 -6.667 -24.253 1.00 97.94 177 SER A C 1
ATOM 1390 O O . SER A 1 177 ? 8.493 -6.830 -23.186 1.00 97.94 177 SER A O 1
ATOM 1392 N N . LEU A 1 178 ? 10.294 -7.148 -24.495 1.00 97.56 178 LEU A N 1
ATOM 1393 C CA . LEU A 1 178 ? 11.053 -7.938 -23.521 1.00 97.56 178 LEU A CA 1
ATOM 1394 C C . LEU A 1 178 ? 11.374 -7.123 -22.261 1.00 97.56 178 LEU A C 1
ATOM 1396 O O . LEU A 1 178 ? 11.237 -7.622 -21.147 1.00 97.56 178 LEU A O 1
ATOM 1400 N N . TRP A 1 179 ? 11.767 -5.858 -22.429 1.00 98.00 179 TRP A N 1
ATOM 1401 C CA . TRP A 1 179 ? 12.027 -4.957 -21.306 1.00 98.00 179 TRP A CA 1
ATOM 1402 C C . TRP A 1 179 ? 10.766 -4.718 -20.462 1.00 98.00 179 TRP A C 1
ATOM 1404 O O . TRP A 1 179 ? 10.806 -4.895 -19.246 1.00 98.00 179 TRP A O 1
ATOM 1414 N N . LEU A 1 180 ? 9.629 -4.396 -21.084 1.00 98.25 180 LEU A N 1
ATOM 1415 C CA . LEU A 1 180 ? 8.369 -4.167 -20.364 1.00 98.25 180 LEU A CA 1
ATOM 1416 C C . LEU A 1 180 ? 7.820 -5.437 -19.696 1.00 98.25 180 LEU A C 1
ATOM 1418 O O . LEU A 1 180 ? 7.357 -5.377 -18.556 1.00 98.25 180 LEU A O 1
ATOM 1422 N N . ASP A 1 181 ? 7.906 -6.584 -20.371 1.00 98.44 181 ASP A N 1
ATOM 1423 C CA . ASP A 1 181 ? 7.451 -7.873 -19.840 1.00 98.44 181 ASP A CA 1
ATOM 1424 C C . ASP A 1 181 ? 8.273 -8.325 -18.619 1.00 98.44 181 ASP A C 1
ATOM 1426 O O . ASP A 1 181 ? 7.753 -8.982 -17.714 1.00 98.44 181 ASP A O 1
ATOM 1430 N N . SER A 1 182 ? 9.534 -7.885 -18.518 1.00 98.56 182 SER A N 1
ATOM 1431 C CA . SER A 1 182 ? 10.351 -8.130 -17.324 1.00 98.56 182 SER A CA 1
ATOM 1432 C C . SER A 1 182 ? 9.762 -7.485 -16.059 1.00 98.56 182 SER A C 1
ATOM 1434 O O . SER A 1 182 ? 9.787 -8.100 -14.992 1.00 98.56 182 SER A O 1
ATOM 1436 N N . PHE A 1 183 ? 9.158 -6.292 -16.164 1.00 98.75 183 PHE A N 1
ATOM 1437 C CA . PHE A 1 183 ? 8.481 -5.643 -15.034 1.00 98.75 183 PHE A CA 1
ATOM 1438 C C . PHE A 1 183 ? 7.152 -6.314 -14.707 1.00 98.75 183 PHE A C 1
ATOM 1440 O O . PHE A 1 183 ? 6.852 -6.506 -13.530 1.00 98.75 183 PHE A O 1
ATOM 1447 N N . ALA A 1 184 ? 6.381 -6.715 -15.723 1.00 98.69 184 ALA A N 1
ATOM 1448 C CA . ALA A 1 184 ? 5.175 -7.512 -15.511 1.00 98.69 184 ALA A CA 1
ATOM 1449 C C . ALA A 1 184 ? 5.488 -8.792 -14.722 1.00 98.69 184 ALA A C 1
ATOM 1451 O O . ALA A 1 184 ? 4.827 -9.084 -13.727 1.00 98.69 184 ALA A O 1
ATOM 1452 N N . SER A 1 185 ? 6.529 -9.520 -15.127 1.00 98.75 185 SER A N 1
ATOM 1453 C CA . SER A 1 185 ? 6.975 -10.735 -14.441 1.00 98.75 185 SER A CA 1
ATOM 1454 C C . SER A 1 185 ? 7.397 -10.449 -12.996 1.00 98.75 185 SER A C 1
ATOM 1456 O O . SER A 1 185 ? 6.968 -11.143 -12.078 1.00 98.75 185 SER A O 1
ATOM 1458 N N . ALA A 1 186 ? 8.144 -9.366 -12.761 1.00 98.75 186 ALA A N 1
ATOM 1459 C CA . ALA A 1 186 ? 8.556 -8.978 -11.413 1.00 98.75 186 ALA A CA 1
ATOM 1460 C C . ALA A 1 186 ? 7.365 -8.636 -10.491 1.00 98.75 186 ALA A C 1
ATOM 1462 O O . ALA A 1 186 ? 7.382 -8.977 -9.307 1.00 98.75 186 ALA A O 1
ATOM 1463 N N . PHE A 1 187 ? 6.322 -7.973 -11.006 1.00 98.81 187 PHE A N 1
ATOM 1464 C CA . PHE A 1 187 ? 5.112 -7.698 -10.221 1.00 98.81 187 PHE A CA 1
ATOM 1465 C C . PHE A 1 187 ? 4.284 -8.962 -9.956 1.00 98.81 187 PHE A C 1
ATOM 1467 O O . PHE A 1 187 ? 3.723 -9.087 -8.868 1.00 98.81 187 PHE A O 1
ATOM 1474 N N . GLU A 1 188 ? 4.231 -9.911 -10.897 1.00 98.75 188 GLU A N 1
ATOM 1475 C CA . GLU A 1 188 ? 3.594 -11.220 -10.676 1.00 98.75 188 GLU A CA 1
ATOM 1476 C C . GLU A 1 188 ? 4.245 -11.956 -9.491 1.00 98.75 188 GLU A C 1
ATOM 1478 O O . GLU A 1 188 ? 3.538 -12.420 -8.595 1.00 98.75 188 GLU A O 1
ATOM 1483 N N . ASP A 1 189 ? 5.580 -11.954 -9.412 1.00 98.62 189 ASP A N 1
ATOM 1484 C CA . ASP A 1 189 ? 6.339 -12.592 -8.324 1.00 98.62 189 ASP A CA 1
ATOM 1485 C C . ASP A 1 189 ? 6.101 -11.954 -6.940 1.00 98.62 189 ASP A C 1
ATOM 1487 O O . ASP A 1 189 ? 6.378 -12.569 -5.907 1.00 98.62 189 ASP A O 1
ATOM 1491 N N . CYS A 1 190 ? 5.542 -10.740 -6.878 1.00 98.75 190 CYS A N 1
ATOM 1492 C CA . CYS A 1 190 ? 5.197 -10.086 -5.612 1.00 98.75 190 CYS A CA 1
ATOM 1493 C C . CYS A 1 190 ? 3.876 -10.599 -5.010 1.00 98.75 190 CYS A C 1
ATOM 1495 O O . CYS A 1 190 ? 3.676 -10.535 -3.791 1.00 98.75 190 CYS A O 1
ATOM 1497 N N . LEU A 1 191 ? 2.961 -11.115 -5.837 1.00 98.81 191 LEU A N 1
ATOM 1498 C CA . LEU A 1 191 ? 1.607 -11.484 -5.416 1.00 98.81 191 LEU A CA 1
ATOM 1499 C C . LEU A 1 191 ? 1.554 -12.625 -4.388 1.00 98.81 191 LEU A C 1
ATOM 1501 O O . LEU A 1 191 ? 0.753 -12.519 -3.455 1.00 98.81 191 LEU A O 1
ATOM 1505 N N . PRO A 1 192 ? 2.377 -13.692 -4.474 1.00 98.69 192 PRO A N 1
ATOM 1506 C CA . PRO A 1 192 ? 2.396 -14.738 -3.453 1.00 98.69 192 PRO A CA 1
ATOM 1507 C C . PRO A 1 192 ? 2.697 -14.206 -2.046 1.00 98.69 192 PRO A C 1
ATOM 1509 O O . PRO A 1 192 ? 2.042 -14.618 -1.091 1.00 98.69 192 PRO A O 1
ATOM 1512 N N . SER A 1 193 ? 3.630 -13.254 -1.913 1.00 98.38 193 SER A N 1
ATOM 1513 C CA . SER A 1 193 ? 3.977 -12.648 -0.618 1.00 98.38 193 SER A CA 1
ATOM 1514 C C . SER A 1 193 ? 2.811 -11.836 -0.043 1.00 98.38 193 SER A C 1
ATOM 1516 O O . SER A 1 193 ? 2.439 -12.012 1.120 1.00 98.38 193 SER A O 1
ATOM 1518 N N . LEU A 1 194 ? 2.159 -11.016 -0.878 1.00 98.75 194 LEU A N 1
ATOM 1519 C CA . LEU A 1 194 ? 0.987 -10.227 -0.483 1.00 98.75 194 LEU A CA 1
ATOM 1520 C C . LEU A 1 194 ? -0.197 -11.110 -0.060 1.00 98.75 194 LEU A C 1
ATOM 1522 O O . LEU A 1 194 ? -0.818 -10.877 0.978 1.00 98.75 194 LEU A O 1
ATOM 1526 N N . ARG A 1 195 ? -0.484 -12.168 -0.824 1.00 98.75 195 ARG A N 1
ATOM 1527 C CA . ARG A 1 195 ? -1.540 -13.138 -0.490 1.00 98.75 195 ARG A CA 1
ATOM 1528 C C . ARG A 1 195 ? -1.203 -13.918 0.785 1.00 98.75 195 ARG A C 1
ATOM 1530 O O . ARG A 1 195 ? -2.072 -14.107 1.634 1.00 98.75 195 ARG A O 1
ATOM 1537 N N . GLY A 1 196 ? 0.063 -14.293 0.969 1.00 98.69 196 GLY A N 1
ATOM 1538 C CA . GLY A 1 196 ? 0.536 -14.973 2.174 1.00 98.69 196 GLY A CA 1
ATOM 1539 C C . GLY A 1 196 ? 0.405 -14.114 3.434 1.00 98.69 196 GLY A C 1
ATOM 1540 O O . GLY A 1 196 ? -0.108 -14.583 4.455 1.00 98.69 196 GLY A O 1
ATOM 1541 N N . VAL A 1 197 ? 0.796 -12.832 3.382 1.00 98.62 197 VAL A N 1
ATOM 1542 C CA . VAL A 1 197 ? 0.594 -11.936 4.532 1.00 98.62 197 VAL A CA 1
ATOM 1543 C C . VAL A 1 197 ? -0.892 -11.705 4.788 1.00 98.62 197 VAL A C 1
ATOM 1545 O O . VAL A 1 197 ? -1.305 -11.755 5.947 1.00 98.62 197 VAL A O 1
ATOM 1548 N N . ARG A 1 198 ? -1.714 -11.560 3.737 1.00 98.56 198 ARG A N 1
ATOM 1549 C CA . ARG A 1 198 ? -3.170 -11.407 3.858 1.00 98.56 198 ARG A CA 1
ATOM 1550 C C . ARG A 1 198 ? -3.819 -12.559 4.617 1.00 98.56 198 ARG A C 1
ATOM 1552 O O . ARG A 1 198 ? -4.686 -12.318 5.458 1.00 98.56 198 ARG A O 1
ATOM 1559 N N . GLU A 1 199 ? -3.404 -13.790 4.333 1.00 98.31 199 GLU A N 1
ATOM 1560 C CA . GLU A 1 199 ? -3.856 -14.986 5.043 1.00 98.31 199 GLU A CA 1
ATOM 1561 C C . GLU A 1 199 ? -3.354 -14.994 6.494 1.00 98.31 199 GLU A C 1
ATOM 1563 O O . GLU A 1 199 ? -4.134 -15.191 7.429 1.00 98.31 199 GLU A O 1
ATOM 1568 N N . SER A 1 200 ? -2.063 -14.711 6.704 1.00 97.19 200 SER A N 1
ATOM 1569 C CA . SER A 1 200 ? -1.444 -14.707 8.034 1.00 97.19 200 SER A CA 1
ATOM 1570 C C . SER A 1 200 ? -2.099 -13.707 8.985 1.00 97.19 200 SER A C 1
ATOM 1572 O O . SER A 1 200 ? -2.248 -14.009 10.172 1.00 97.19 200 SER A O 1
ATOM 1574 N N . ILE A 1 201 ? -2.456 -12.514 8.507 1.00 98.12 201 ILE A N 1
ATOM 1575 C CA . ILE A 1 201 ? -3.062 -11.474 9.345 1.00 98.12 201 ILE A CA 1
ATOM 1576 C C . ILE A 1 201 ? -4.568 -11.686 9.537 1.00 98.12 201 ILE A C 1
ATOM 1578 O O . ILE A 1 201 ? -5.152 -11.016 10.382 1.00 98.12 201 ILE A O 1
ATOM 1582 N N . ASN A 1 202 ? -5.212 -12.615 8.822 1.00 98.44 202 ASN A N 1
ATOM 1583 C CA . ASN A 1 202 ? -6.662 -12.815 8.861 1.00 98.44 202 ASN A CA 1
ATOM 1584 C C . ASN A 1 202 ? -7.150 -13.536 10.132 1.00 98.44 202 ASN A C 1
ATOM 1586 O O . ASN A 1 202 ? -7.694 -14.639 10.086 1.00 98.44 202 ASN A O 1
ATOM 1590 N N . GLN A 1 203 ? -6.908 -12.923 11.287 1.00 98.38 203 GLN A N 1
ATOM 1591 C CA . GLN A 1 203 ? -7.197 -13.469 12.605 1.00 98.38 203 GLN A CA 1
ATOM 1592 C C . GLN A 1 203 ? -7.740 -12.363 13.511 1.00 98.38 203 GLN A C 1
ATOM 1594 O O . GLN A 1 203 ? -7.127 -11.299 13.599 1.00 98.38 203 GLN A O 1
ATOM 1599 N N . ASN A 1 2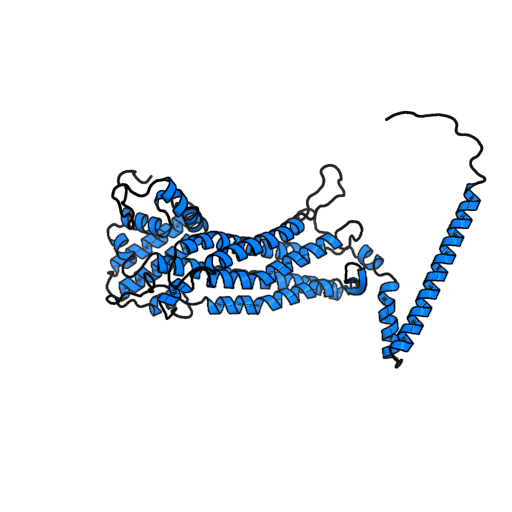04 ? -8.858 -12.623 14.187 1.00 98.50 204 ASN A N 1
ATOM 1600 C CA . ASN A 1 204 ? -9.540 -11.660 15.046 1.00 98.50 204 ASN A CA 1
ATOM 1601 C C . ASN A 1 204 ? -8.880 -11.571 16.440 1.00 98.50 204 ASN A C 1
ATOM 1603 O O . ASN A 1 204 ? -8.929 -12.561 17.181 1.00 98.50 204 ASN A O 1
ATOM 1607 N N . PRO A 1 205 ? -8.303 -10.421 16.842 1.00 97.62 205 PRO A N 1
ATOM 1608 C CA . PRO A 1 205 ? -7.759 -10.244 18.187 1.00 97.62 205 PRO A CA 1
ATOM 1609 C C . PRO A 1 205 ? -8.826 -9.852 19.225 1.00 97.62 205 PRO A C 1
ATOM 1611 O O . PRO A 1 205 ? -8.561 -9.963 20.419 1.00 97.62 205 PRO A O 1
ATOM 1614 N N . LEU A 1 206 ? -10.025 -9.424 18.806 1.00 97.00 206 LEU A N 1
ATOM 1615 C CA . LEU A 1 206 ? -11.062 -8.918 19.710 1.00 97.00 206 LEU A CA 1
ATOM 1616 C C . LEU A 1 206 ? -11.467 -9.969 20.760 1.00 97.00 206 LEU A C 1
ATOM 1618 O O . LEU A 1 206 ? -11.566 -11.168 20.472 1.00 97.00 206 LEU A O 1
ATOM 1622 N N . GLY A 1 207 ? -11.664 -9.513 21.998 1.00 95.62 207 GLY A N 1
ATOM 1623 C CA . GLY A 1 207 ? -11.935 -10.361 23.157 1.00 95.62 207 GLY A CA 1
ATOM 1624 C C . GLY A 1 207 ? -10.674 -10.854 23.873 1.00 95.62 207 GLY A C 1
ATOM 1625 O O . GLY A 1 207 ? -10.785 -11.603 24.842 1.00 95.62 207 GLY A O 1
ATOM 1626 N N . SER A 1 208 ? -9.470 -10.439 23.450 1.00 95.69 208 SER A N 1
ATOM 1627 C CA . SER A 1 208 ? -8.259 -10.622 24.265 1.00 95.69 208 SER A CA 1
ATOM 1628 C C . SER A 1 208 ? -8.184 -9.646 25.445 1.00 95.69 208 SER A C 1
ATOM 1630 O O . SER A 1 208 ? -7.326 -9.817 26.317 1.00 95.69 208 SER A O 1
ATOM 1632 N N . ALA A 1 209 ? -9.063 -8.635 25.485 1.00 94.56 209 ALA A N 1
ATOM 1633 C CA . ALA A 1 209 ? -9.071 -7.556 26.465 1.00 94.56 209 ALA A CA 1
ATOM 1634 C C . ALA A 1 209 ? -7.670 -6.934 26.599 1.00 94.56 209 ALA A C 1
ATOM 1636 O O . ALA A 1 209 ? -7.027 -6.617 25.598 1.00 94.56 209 ALA A O 1
ATOM 1637 N N . ALA A 1 210 ? -7.154 -6.785 27.819 1.00 93.12 210 ALA A N 1
ATOM 1638 C CA . ALA A 1 210 ? -5.822 -6.227 28.052 1.00 93.12 210 ALA A CA 1
ATOM 1639 C C . ALA A 1 210 ? -4.661 -7.136 27.577 1.00 93.12 210 ALA A C 1
ATOM 1641 O O . ALA A 1 210 ? -3.506 -6.727 27.667 1.00 93.12 210 ALA A O 1
ATOM 1642 N N . GLY A 1 211 ? -4.952 -8.341 27.068 1.00 92.94 211 GLY A N 1
ATOM 1643 C CA . GLY A 1 211 ? -3.977 -9.363 26.660 1.00 92.94 211 GLY A CA 1
ATOM 1644 C C . GLY A 1 211 ? -4.113 -10.692 27.411 1.00 92.94 211 GLY A C 1
ATOM 1645 O O . GLY A 1 211 ? -3.313 -11.599 27.204 1.00 92.94 211 GLY A O 1
ATOM 1646 N N . PHE A 1 212 ? -5.122 -10.827 28.274 1.00 92.38 212 PHE A N 1
ATOM 1647 C CA . PHE A 1 212 ? -5.283 -11.971 29.182 1.00 92.38 212 PHE A CA 1
ATOM 1648 C C . PHE A 1 212 ? -6.673 -12.623 29.108 1.00 92.38 212 PHE A C 1
ATOM 1650 O O . PHE A 1 212 ? -6.923 -13.596 29.812 1.00 92.38 212 PHE A O 1
ATOM 1657 N N . GLY A 1 213 ? -7.570 -12.112 28.257 1.00 90.69 213 GLY A N 1
ATOM 1658 C CA . GLY A 1 213 ? -8.985 -12.494 28.269 1.00 90.69 213 GLY A CA 1
ATOM 1659 C C . GLY A 1 213 ? -9.727 -11.974 29.508 1.00 90.69 213 GLY A C 1
ATOM 1660 O O . GLY A 1 213 ? -9.198 -11.159 30.265 1.00 90.69 213 GLY A O 1
ATOM 1661 N N . ILE A 1 214 ? -10.970 -12.431 29.697 1.00 92.06 214 ILE A N 1
ATOM 1662 C CA . ILE A 1 214 ? -11.828 -12.085 30.840 1.00 92.06 214 ILE A CA 1
ATOM 1663 C C . ILE A 1 214 ? -12.407 -13.377 31.430 1.00 92.06 214 ILE A C 1
ATOM 1665 O O . ILE A 1 214 ? -13.222 -14.038 30.799 1.00 92.06 214 ILE A O 1
ATOM 1669 N N . ASN A 1 215 ? -12.017 -13.731 32.657 1.00 85.25 215 ASN A N 1
ATOM 1670 C CA . ASN A 1 215 ? -12.389 -15.019 33.269 1.00 85.25 215 ASN A CA 1
ATOM 1671 C C . ASN A 1 215 ? -13.858 -15.117 33.720 1.00 85.25 215 ASN A C 1
ATOM 1673 O O . ASN A 1 215 ? -14.348 -16.214 33.958 1.00 85.25 215 ASN A O 1
ATOM 1677 N N . HIS A 1 216 ? -14.552 -13.988 33.882 1.00 88.94 216 HIS A N 1
ATOM 1678 C CA . HIS A 1 216 ? -15.917 -13.931 34.432 1.00 88.94 216 HIS A CA 1
ATOM 1679 C C . HIS A 1 216 ? -16.969 -13.490 33.410 1.00 88.94 216 HIS A C 1
ATOM 1681 O O . HIS A 1 216 ? -18.101 -13.187 33.778 1.00 88.94 216 HIS A O 1
ATOM 1687 N N . LEU A 1 217 ? -16.585 -13.410 32.138 1.00 92.00 217 LEU A N 1
ATOM 1688 C CA . LEU A 1 217 ? -17.470 -13.032 31.050 1.00 92.00 217 LEU A CA 1
ATOM 1689 C C . LEU A 1 217 ? -17.115 -13.878 29.830 1.00 92.00 217 LEU A C 1
ATOM 1691 O O . LEU A 1 217 ? -16.060 -13.693 29.226 1.00 92.00 217 LEU A O 1
ATOM 1695 N N . GLU A 1 218 ? -17.988 -14.819 29.492 1.00 92.62 218 GLU A N 1
ATOM 1696 C CA . GLU A 1 218 ? -17.789 -15.748 28.379 1.00 92.62 218 GLU A CA 1
ATOM 1697 C C . GLU A 1 218 ? -18.071 -15.046 27.046 1.00 92.62 218 GLU A C 1
ATOM 1699 O O . GLU A 1 218 ? -19.171 -15.102 26.506 1.00 92.62 218 GLU A O 1
ATOM 1704 N N . LEU A 1 219 ? -17.076 -14.323 26.529 1.00 95.38 219 LEU A N 1
ATOM 1705 C CA . LEU A 1 219 ? -17.183 -13.620 25.251 1.00 95.38 219 LEU A CA 1
ATOM 1706 C C . LEU A 1 219 ? -17.244 -14.604 24.077 1.00 95.38 219 LEU A C 1
ATOM 1708 O O . LEU A 1 219 ? -16.344 -15.431 23.907 1.00 95.38 219 LEU A O 1
ATOM 1712 N N . ASP A 1 220 ? -18.227 -14.436 23.191 1.00 96.81 220 ASP A N 1
ATOM 1713 C CA . ASP A 1 220 ? -18.303 -15.191 21.937 1.00 96.81 220 ASP A CA 1
ATOM 1714 C C . ASP A 1 220 ? -17.365 -14.586 20.871 1.00 96.81 220 ASP A C 1
ATOM 1716 O O . ASP A 1 220 ? -17.735 -13.773 20.012 1.00 96.81 220 ASP A O 1
ATOM 1720 N N . ARG A 1 221 ? -16.082 -14.960 20.955 1.00 97.12 221 ARG A N 1
ATOM 1721 C CA . ARG A 1 221 ? -15.040 -14.497 20.020 1.00 97.12 221 ARG A CA 1
ATOM 1722 C C . ARG A 1 221 ? -15.246 -15.036 18.603 1.00 97.12 221 ARG A C 1
ATOM 1724 O O . ARG A 1 221 ? -14.879 -14.351 17.647 1.00 97.12 221 ARG A O 1
ATOM 1731 N N . GLU A 1 222 ? -15.857 -16.209 18.457 1.00 98.12 222 GLU A N 1
ATOM 1732 C CA . GLU A 1 222 ? -16.162 -16.797 17.148 1.00 98.12 222 GLU A CA 1
ATOM 1733 C C . GLU A 1 222 ? -17.268 -16.012 16.435 1.00 98.12 222 GLU A C 1
ATOM 1735 O O . GLU A 1 222 ? -17.141 -15.704 15.247 1.00 98.12 222 GLU A O 1
ATOM 1740 N N . MET A 1 223 ? -18.305 -15.579 17.163 1.00 98.38 223 MET A N 1
ATOM 1741 C CA . MET A 1 223 ? -19.337 -14.690 16.627 1.00 98.38 223 MET A CA 1
ATOM 1742 C C . MET A 1 223 ? -18.732 -13.392 16.091 1.00 98.38 223 MET A C 1
ATOM 1744 O O . MET A 1 223 ? -19.028 -13.004 14.960 1.00 98.38 223 MET A O 1
ATOM 1748 N N . THR A 1 224 ? -17.859 -12.728 16.859 1.00 98.31 224 THR A N 1
ATOM 1749 C CA . THR A 1 224 ? -17.222 -11.487 16.379 1.00 98.31 224 THR A CA 1
ATOM 1750 C C . THR A 1 224 ? -16.263 -11.734 15.215 1.00 98.31 224 THR A C 1
ATOM 1752 O O . THR A 1 224 ? -16.209 -10.912 14.303 1.00 98.31 224 THR A O 1
ATOM 1755 N N . ALA A 1 225 ? -15.547 -12.866 15.185 1.00 98.69 225 ALA A N 1
ATOM 1756 C CA . ALA A 1 225 ? -14.694 -13.221 14.052 1.00 98.69 225 ALA A CA 1
ATOM 1757 C C . ALA A 1 225 ? -15.521 -13.380 12.768 1.00 98.69 225 ALA A C 1
ATOM 1759 O O . ALA A 1 225 ? -15.186 -12.773 11.749 1.00 98.69 225 ALA A O 1
ATOM 1760 N N . LYS A 1 226 ? -16.641 -14.110 12.841 1.00 98.56 226 LYS A N 1
ATOM 1761 C CA . LYS A 1 226 ? -17.576 -14.293 11.726 1.00 98.56 226 LYS A CA 1
ATOM 1762 C C . LYS A 1 226 ? -18.192 -12.971 11.266 1.00 98.56 226 LYS A C 1
ATOM 1764 O O . LYS A 1 226 ? -18.181 -12.685 10.073 1.00 98.56 226 LYS A O 1
ATOM 1769 N N . GLU A 1 227 ? -18.701 -12.164 12.195 1.00 98.19 227 GLU A N 1
ATOM 1770 C CA . GLU A 1 227 ? -19.347 -10.875 11.902 1.00 98.19 227 GLU A CA 1
ATOM 1771 C C . GLU A 1 227 ? -18.387 -9.891 11.212 1.00 98.19 227 GLU A C 1
ATOM 1773 O O . GLU A 1 227 ? -18.778 -9.143 10.317 1.00 98.19 227 GLU A O 1
ATOM 1778 N N . LEU A 1 228 ? -17.110 -9.903 11.602 1.00 98.56 228 LEU A N 1
ATOM 1779 C CA . LEU A 1 228 ? -16.085 -9.023 11.039 1.00 98.56 228 LEU A CA 1
ATOM 1780 C C . LEU A 1 228 ? -15.440 -9.565 9.755 1.00 98.56 228 LEU A C 1
ATOM 1782 O O . LEU A 1 228 ? -14.714 -8.820 9.091 1.00 98.56 228 LEU A O 1
ATOM 1786 N N . GLY A 1 229 ? -15.730 -10.817 9.383 1.00 98.31 229 GLY A N 1
ATOM 1787 C CA . GLY A 1 229 ? -15.183 -11.479 8.197 1.00 98.31 229 GLY A CA 1
ATOM 1788 C C . GLY A 1 229 ? -13.760 -12.016 8.378 1.00 98.31 229 GLY A C 1
ATOM 1789 O O . GLY A 1 229 ? -13.043 -12.195 7.392 1.00 98.31 229 GLY A O 1
ATOM 1790 N N . PHE A 1 230 ? -13.330 -12.257 9.618 1.00 98.69 230 PHE A N 1
ATOM 1791 C CA . PHE A 1 230 ? -12.052 -12.907 9.890 1.00 98.69 230 PHE A CA 1
ATOM 1792 C C . PHE A 1 230 ? -12.113 -14.407 9.590 1.00 98.69 230 PHE A C 1
ATOM 1794 O O . PHE A 1 230 ? -13.137 -15.050 9.807 1.00 98.69 230 PHE A O 1
ATOM 1801 N N . ALA A 1 231 ? -10.993 -14.993 9.158 1.00 98.25 231 ALA A N 1
ATOM 1802 C CA . ALA A 1 231 ? -10.919 -16.438 8.920 1.00 98.25 231 ALA A CA 1
ATOM 1803 C C . ALA A 1 231 ? -10.934 -17.260 10.219 1.00 98.25 231 ALA A C 1
ATOM 1805 O O . ALA A 1 231 ? -11.342 -18.418 10.205 1.00 98.25 231 ALA A O 1
ATOM 1806 N N . ARG A 1 232 ? -10.444 -16.689 11.326 1.00 98.25 232 ARG A N 1
ATOM 1807 C CA . ARG A 1 232 ? -10.400 -17.338 12.643 1.00 98.25 232 ARG A CA 1
ATOM 1808 C C . ARG A 1 232 ? -10.217 -16.333 13.772 1.00 98.25 232 ARG A C 1
ATOM 1810 O O . ARG A 1 232 ? -9.811 -15.194 13.541 1.00 98.25 232 ARG A O 1
ATOM 1817 N N . VAL A 1 233 ? -10.409 -16.783 15.003 1.00 98.38 233 VAL A N 1
ATOM 1818 C CA . VAL A 1 233 ? -9.942 -16.086 16.206 1.00 98.38 233 VAL A CA 1
ATOM 1819 C C . VAL A 1 233 ? -8.418 -16.209 16.342 1.00 98.38 233 VAL A C 1
ATOM 1821 O O . VAL A 1 233 ? -7.837 -17.264 16.081 1.00 98.38 233 VAL A O 1
ATOM 1824 N N . GLN A 1 234 ? -7.745 -15.142 16.781 1.00 97.69 234 GLN A N 1
ATOM 1825 C CA . GLN A 1 234 ? -6.360 -15.234 17.244 1.00 97.69 234 GLN A CA 1
ATOM 1826 C C . GLN A 1 234 ? -6.360 -15.876 18.640 1.00 97.69 234 GLN A C 1
ATOM 1828 O O . GLN A 1 234 ? -6.741 -15.252 19.633 1.00 97.69 234 GLN A O 1
ATOM 1833 N N . SER A 1 235 ? -5.993 -17.158 18.697 1.00 94.38 235 SER A N 1
ATOM 1834 C CA . SER A 1 235 ? -6.279 -18.041 19.836 1.00 94.38 235 SER A CA 1
ATOM 1835 C C . SER A 1 235 ? -5.659 -17.574 21.153 1.00 94.38 235 SER A C 1
ATOM 1837 O O . SER A 1 235 ? -6.358 -17.461 22.157 1.00 94.38 235 SER A O 1
ATOM 1839 N N . ASN A 1 236 ? -4.364 -17.262 21.154 1.00 94.94 236 ASN A N 1
ATOM 1840 C CA . ASN A 1 236 ? -3.646 -16.875 22.362 1.00 94.94 236 ASN A CA 1
ATOM 1841 C C . ASN A 1 236 ? -3.809 -15.357 22.644 1.00 94.94 236 ASN A C 1
ATOM 1843 O O . ASN A 1 236 ? -3.362 -14.540 21.831 1.00 94.94 236 ASN A O 1
ATOM 1847 N N . PRO A 1 237 ? -4.412 -14.951 23.781 1.00 93.56 237 PRO A N 1
ATOM 1848 C CA . PRO A 1 237 ? -4.659 -13.540 24.090 1.00 93.56 237 PRO A CA 1
ATOM 1849 C C . PRO A 1 237 ? -3.370 -12.740 24.348 1.00 93.56 237 PRO A C 1
ATOM 1851 O O . PRO A 1 237 ? -3.297 -11.579 23.948 1.00 93.56 237 PRO A O 1
ATOM 1854 N N . LEU A 1 238 ? -2.319 -13.358 24.900 1.00 93.75 238 LEU A N 1
ATOM 1855 C CA . LEU A 1 238 ? -1.003 -12.718 25.034 1.00 93.75 238 LEU A CA 1
ATOM 1856 C C . LEU A 1 238 ? -0.370 -12.483 23.664 1.00 93.75 238 LEU A C 1
ATOM 1858 O O . LEU A 1 238 ? 0.223 -11.432 23.415 1.00 93.75 238 LEU A O 1
ATOM 1862 N N . TYR A 1 239 ? -0.534 -13.447 22.753 1.00 94.69 239 TYR A N 1
ATOM 1863 C CA . TYR A 1 239 ? -0.063 -13.297 21.383 1.00 94.69 239 TYR A CA 1
ATOM 1864 C C . TYR A 1 239 ? -0.799 -12.178 20.637 1.00 94.69 239 TYR A C 1
ATOM 1866 O O . TYR A 1 239 ? -0.196 -11.549 19.773 1.00 94.69 239 TYR A O 1
ATOM 1874 N N . CYS A 1 240 ? -2.061 -11.877 20.973 1.00 95.50 240 CYS A N 1
ATOM 1875 C CA . CYS A 1 240 ? -2.772 -10.730 20.394 1.00 95.50 240 CYS A CA 1
ATOM 1876 C C . CYS A 1 240 ? -1.982 -9.436 20.628 1.00 95.50 240 CYS A C 1
ATOM 1878 O O . CYS A 1 240 ? -1.645 -8.756 19.659 1.00 95.50 240 CYS A O 1
ATOM 1880 N N . GLY A 1 241 ? -1.590 -9.172 21.881 1.00 93.00 241 GLY A N 1
ATOM 1881 C CA . GLY A 1 241 ? -0.721 -8.047 22.237 1.00 93.00 241 GLY A CA 1
ATOM 1882 C C . GLY A 1 241 ? 0.663 -8.128 21.588 1.00 93.00 241 GLY A C 1
ATOM 1883 O O . GLY A 1 241 ? 1.077 -7.178 20.935 1.00 93.00 241 GLY A O 1
ATOM 1884 N N . LEU A 1 242 ? 1.333 -9.285 21.685 1.00 92.50 242 LEU A N 1
ATOM 1885 C CA . LEU A 1 242 ? 2.678 -9.494 21.120 1.00 92.50 242 LEU A CA 1
ATOM 1886 C C . LEU A 1 242 ? 2.732 -9.270 19.599 1.00 92.50 242 LEU A C 1
ATOM 1888 O O . LEU A 1 242 ? 3.739 -8.826 19.066 1.00 92.50 242 LEU A O 1
ATOM 1892 N N . SER A 1 243 ? 1.655 -9.598 18.884 1.00 93.75 243 SER A N 1
ATOM 1893 C CA . SER A 1 243 ? 1.600 -9.496 17.422 1.00 93.75 243 SER A CA 1
ATOM 1894 C C . SER A 1 243 ? 1.447 -8.067 16.891 1.00 93.75 243 SER A C 1
ATOM 1896 O O . SER A 1 243 ? 1.564 -7.850 15.682 1.00 93.75 243 SER A O 1
ATOM 1898 N N . ARG A 1 244 ? 1.179 -7.096 17.770 1.00 92.88 244 ARG A N 1
ATOM 1899 C CA . ARG A 1 244 ? 1.094 -5.676 17.421 1.00 92.88 244 ARG A CA 1
ATOM 1900 C C . ARG A 1 244 ? 2.449 -5.161 16.960 1.00 92.88 244 ARG A C 1
ATOM 1902 O O . ARG A 1 244 ? 3.473 -5.455 17.566 1.00 92.88 244 ARG A O 1
ATOM 1909 N N . GLY A 1 245 ? 2.461 -4.413 15.869 1.00 94.25 245 GLY A N 1
ATOM 1910 C CA . GLY A 1 245 ? 3.673 -3.974 15.188 1.00 94.25 245 GLY A CA 1
ATOM 1911 C C . GLY A 1 245 ? 4.315 -5.073 14.329 1.00 94.25 245 GLY A C 1
ATOM 1912 O O . GLY A 1 245 ? 4.820 -4.778 13.247 1.00 94.25 245 GLY A O 1
ATOM 1913 N N . MET A 1 246 ? 4.264 -6.348 14.743 1.00 95.00 246 MET A N 1
ATOM 1914 C CA . MET A 1 246 ? 4.797 -7.460 13.943 1.00 95.00 246 MET A CA 1
ATOM 1915 C C . MET A 1 246 ? 4.009 -7.675 12.649 1.00 95.00 246 MET A C 1
ATOM 1917 O O . MET A 1 246 ? 4.605 -7.926 11.602 1.00 95.00 246 MET A O 1
ATOM 1921 N N . PHE A 1 247 ? 2.674 -7.618 12.701 1.00 97.25 247 PHE A N 1
ATOM 1922 C CA . PHE A 1 247 ? 1.862 -7.793 11.496 1.00 97.25 247 PHE A CA 1
ATOM 1923 C C . PHE A 1 247 ? 1.932 -6.583 10.567 1.00 97.25 247 PHE A C 1
ATOM 1925 O O . PHE A 1 247 ? 2.000 -6.773 9.357 1.00 97.25 247 PHE A O 1
ATOM 1932 N N . GLU A 1 248 ? 2.015 -5.376 11.118 1.00 98.12 248 GLU A N 1
ATOM 1933 C CA . GLU A 1 248 ? 2.296 -4.144 10.384 1.00 98.12 248 GLU A CA 1
ATOM 1934 C C . GLU A 1 248 ? 3.627 -4.274 9.635 1.00 98.12 248 GLU A C 1
ATOM 1936 O O . GLU A 1 248 ? 3.666 -4.079 8.422 1.00 98.12 248 GLU A O 1
ATOM 1941 N N . GLY A 1 249 ? 4.690 -4.703 10.326 1.00 97.94 249 GLY A N 1
ATOM 1942 C CA . GLY A 1 249 ? 5.996 -4.975 9.722 1.00 97.94 249 GLY A CA 1
ATOM 1943 C C . GLY A 1 249 ? 5.913 -5.981 8.572 1.00 97.94 249 GLY A C 1
ATOM 1944 O O . GLY A 1 249 ? 6.364 -5.679 7.474 1.00 97.94 249 GLY A O 1
ATOM 1945 N N . ARG A 1 250 ? 5.241 -7.124 8.769 1.00 98.06 250 ARG A N 1
ATOM 1946 C CA . ARG A 1 250 ? 5.060 -8.136 7.708 1.00 98.06 250 ARG A CA 1
ATOM 1947 C C . ARG A 1 250 ? 4.296 -7.612 6.493 1.00 98.06 250 ARG A C 1
ATOM 1949 O O . ARG A 1 250 ? 4.593 -8.013 5.371 1.00 98.06 250 ARG A O 1
ATOM 1956 N N . VAL A 1 251 ? 3.298 -6.750 6.700 1.00 98.81 251 VAL A N 1
ATOM 1957 C CA . VAL A 1 251 ? 2.571 -6.110 5.594 1.00 98.81 251 VAL A CA 1
ATOM 1958 C C . VAL A 1 251 ? 3.510 -5.195 4.811 1.00 98.81 251 VAL A C 1
ATOM 1960 O O . VAL A 1 251 ? 3.533 -5.264 3.584 1.00 98.81 251 VAL A O 1
ATOM 1963 N N . LEU A 1 252 ? 4.321 -4.385 5.496 1.00 98.75 252 LEU A N 1
ATOM 1964 C CA . LEU A 1 252 ? 5.301 -3.524 4.831 1.00 98.75 252 LEU A CA 1
ATOM 1965 C C . LEU A 1 252 ? 6.397 -4.333 4.123 1.00 98.75 252 LEU A C 1
ATOM 1967 O O . LEU A 1 252 ? 6.775 -3.979 3.009 1.00 98.75 252 LEU A O 1
ATOM 1971 N N . ASP A 1 253 ? 6.837 -5.453 4.698 1.00 98.50 253 ASP A N 1
ATOM 1972 C CA . ASP A 1 253 ? 7.796 -6.364 4.066 1.00 98.50 253 ASP A CA 1
ATOM 1973 C C . ASP A 1 253 ? 7.259 -6.928 2.742 1.00 98.50 253 ASP A C 1
ATOM 1975 O O . ASP A 1 253 ? 7.981 -6.971 1.744 1.00 98.50 253 ASP A O 1
ATOM 1979 N N . ALA A 1 254 ? 5.976 -7.304 2.694 1.00 98.69 254 ALA A N 1
ATOM 1980 C CA . ALA A 1 254 ? 5.334 -7.774 1.466 1.00 98.69 254 ALA A CA 1
ATOM 1981 C C . ALA A 1 254 ? 5.215 -6.676 0.388 1.00 98.69 254 ALA A C 1
ATOM 1983 O O . ALA A 1 254 ? 5.188 -6.981 -0.805 1.00 98.69 254 ALA A O 1
ATOM 1984 N N . LEU A 1 255 ? 5.191 -5.401 0.789 1.00 98.81 255 LEU A N 1
ATOM 1985 C CA . LEU A 1 255 ? 5.148 -4.241 -0.108 1.00 98.81 255 LEU A CA 1
ATOM 1986 C C . LEU A 1 255 ? 6.538 -3.774 -0.579 1.00 98.81 255 LEU A C 1
ATOM 1988 O O . LEU A 1 255 ? 6.625 -3.007 -1.542 1.00 98.81 255 LEU A O 1
ATOM 1992 N N . CYS A 1 256 ? 7.629 -4.266 0.019 1.00 98.62 256 CYS A N 1
ATOM 1993 C CA . CYS A 1 256 ? 8.991 -3.938 -0.410 1.00 98.62 256 CYS A CA 1
ATOM 1994 C C . CYS A 1 256 ? 9.231 -4.288 -1.886 1.00 98.62 256 CYS A C 1
ATOM 1996 O O . CYS A 1 256 ? 9.759 -3.460 -2.624 1.00 98.62 256 CYS A O 1
ATOM 1998 N N . GLY A 1 257 ? 8.821 -5.483 -2.330 1.00 98.56 257 GLY A N 1
ATOM 1999 C CA . GLY A 1 257 ? 8.982 -5.939 -3.718 1.00 98.5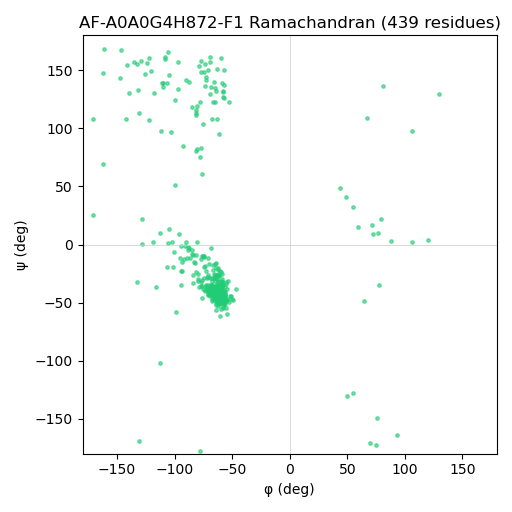6 257 GLY A CA 1
ATOM 2000 C C . GLY A 1 257 ? 8.381 -4.965 -4.741 1.00 98.56 257 GLY A C 1
ATOM 2001 O O . GLY A 1 257 ? 9.137 -4.398 -5.536 1.00 98.56 257 GLY A O 1
ATOM 2002 N N . PRO A 1 258 ? 7.064 -4.683 -4.677 1.00 98.75 258 PRO A N 1
ATOM 2003 C CA . PRO A 1 258 ? 6.418 -3.700 -5.544 1.00 98.75 258 PRO A CA 1
ATOM 2004 C C . PRO A 1 258 ? 7.121 -2.335 -5.552 1.00 98.75 258 PRO A C 1
ATOM 2006 O O . PRO A 1 258 ? 7.382 -1.781 -6.619 1.00 98.75 258 PRO A O 1
ATOM 2009 N N . MET A 1 259 ? 7.509 -1.814 -4.382 1.00 98.75 259 MET A N 1
ATOM 2010 C CA . MET A 1 259 ? 8.179 -0.512 -4.285 1.00 98.75 259 MET A CA 1
ATOM 2011 C C . MET A 1 259 ? 9.581 -0.509 -4.912 1.00 98.75 259 MET A C 1
ATOM 2013 O O . MET A 1 259 ? 9.952 0.469 -5.569 1.00 98.75 259 MET A O 1
ATOM 2017 N N . VAL A 1 260 ? 10.353 -1.597 -4.784 1.00 98.62 260 VAL A N 1
ATOM 2018 C CA . VAL A 1 260 ? 11.635 -1.748 -5.497 1.00 98.62 260 VAL A CA 1
ATOM 2019 C C . VAL A 1 260 ? 11.408 -1.697 -7.000 1.00 98.62 260 VAL A C 1
ATOM 2021 O O . VAL A 1 260 ? 12.110 -0.957 -7.689 1.00 98.62 260 VAL A O 1
ATOM 2024 N N . ILE A 1 261 ? 10.432 -2.446 -7.510 1.00 98.75 261 ILE A N 1
ATOM 2025 C CA . ILE A 1 261 ? 10.163 -2.534 -8.949 1.00 98.75 261 ILE A CA 1
ATOM 2026 C C . ILE A 1 261 ? 9.786 -1.157 -9.508 1.00 98.75 261 ILE A C 1
ATOM 2028 O O . ILE A 1 261 ? 10.392 -0.728 -10.491 1.00 98.75 261 ILE A O 1
ATOM 2032 N N . CYS A 1 262 ? 8.902 -0.415 -8.827 1.00 98.69 262 CYS A N 1
ATOM 2033 C CA . CYS A 1 262 ? 8.573 0.972 -9.176 1.00 98.69 262 CYS A CA 1
ATOM 2034 C C . CYS A 1 262 ? 9.832 1.850 -9.279 1.00 98.69 262 CYS A C 1
ATOM 2036 O O . CYS A 1 262 ? 10.018 2.571 -10.258 1.00 98.69 262 CYS A O 1
ATOM 2038 N N . THR A 1 263 ? 10.741 1.766 -8.299 1.00 98.00 263 THR A N 1
ATOM 2039 C CA . THR A 1 263 ? 11.969 2.582 -8.316 1.00 98.00 263 THR A CA 1
ATOM 2040 C C . THR A 1 263 ? 12.945 2.188 -9.420 1.00 98.00 263 THR A C 1
ATOM 2042 O O . THR A 1 263 ? 13.613 3.060 -9.973 1.00 98.00 263 THR A O 1
ATOM 2045 N N . ARG A 1 264 ? 13.035 0.897 -9.761 1.00 98.00 264 ARG A N 1
ATOM 2046 C CA . ARG A 1 264 ? 13.884 0.414 -10.857 1.00 98.00 264 ARG A CA 1
ATOM 2047 C C . ARG A 1 264 ? 13.340 0.869 -12.205 1.00 98.00 264 ARG A C 1
ATOM 2049 O O . ARG A 1 264 ? 14.104 1.390 -13.008 1.00 98.00 264 ARG A O 1
ATOM 2056 N N . PHE A 1 265 ? 12.029 0.755 -12.409 1.00 98.50 265 PHE A N 1
ATOM 2057 C CA . PHE A 1 265 ? 11.376 1.262 -13.612 1.00 98.50 265 PHE A CA 1
ATOM 2058 C C . PHE A 1 265 ? 11.587 2.771 -13.772 1.00 98.50 265 PHE A C 1
ATOM 2060 O O . PHE A 1 265 ? 11.959 3.231 -14.846 1.00 98.50 265 PHE A O 1
ATOM 2067 N N . ALA A 1 266 ? 11.434 3.536 -12.687 1.00 98.19 266 ALA A N 1
ATOM 2068 C CA . ALA A 1 266 ? 11.701 4.969 -12.692 1.00 98.19 266 ALA A CA 1
ATOM 2069 C C . ALA A 1 266 ? 13.139 5.300 -13.134 1.00 98.19 266 ALA A C 1
ATOM 2071 O O . ALA A 1 266 ? 13.336 6.218 -13.926 1.00 98.19 266 ALA A O 1
ATOM 2072 N N . VAL A 1 267 ? 14.143 4.546 -12.668 1.00 97.50 267 VAL A N 1
ATOM 2073 C CA . VAL A 1 267 ? 15.544 4.726 -13.094 1.00 97.50 267 VAL A CA 1
ATOM 2074 C C . VAL A 1 267 ? 15.711 4.466 -14.590 1.00 97.50 267 VAL A C 1
ATOM 2076 O O . VAL A 1 267 ? 16.318 5.291 -15.273 1.00 97.50 267 VAL A O 1
ATOM 2079 N N . ASP A 1 268 ? 15.153 3.368 -15.100 1.00 97.69 268 ASP A N 1
ATOM 2080 C CA . ASP A 1 268 ? 15.238 3.031 -16.522 1.00 97.69 268 ASP A CA 1
ATOM 2081 C C . ASP A 1 268 ? 14.562 4.099 -17.386 1.00 97.69 268 ASP A C 1
ATOM 2083 O O . ASP A 1 268 ? 15.164 4.589 -18.338 1.00 97.69 268 ASP A O 1
ATOM 2087 N N . VAL A 1 269 ? 13.341 4.522 -17.038 1.00 97.56 269 VAL A N 1
ATOM 2088 C CA . VAL A 1 269 ? 12.625 5.545 -17.815 1.00 97.56 269 VAL A CA 1
ATOM 2089 C C . VAL A 1 269 ? 13.371 6.870 -17.790 1.00 97.56 269 VAL A C 1
ATOM 2091 O O . VAL A 1 269 ? 13.504 7.505 -18.835 1.00 97.56 269 VAL A O 1
ATOM 2094 N N . MET A 1 270 ? 13.911 7.278 -16.641 1.00 96.12 270 MET A N 1
ATOM 2095 C CA . MET A 1 270 ? 14.726 8.489 -16.564 1.00 96.12 270 MET A CA 1
ATOM 2096 C C . MET A 1 270 ? 15.944 8.410 -17.485 1.00 96.12 270 MET A C 1
ATOM 2098 O O . MET A 1 270 ? 16.224 9.376 -18.182 1.00 96.12 270 MET A O 1
ATOM 2102 N N . MET A 1 271 ? 16.643 7.273 -17.527 1.00 96.69 271 MET A N 1
ATOM 2103 C CA . MET A 1 271 ? 17.789 7.082 -18.420 1.00 96.69 271 MET A CA 1
ATOM 2104 C C . MET A 1 271 ? 17.353 7.105 -19.890 1.00 96.69 271 MET A C 1
ATOM 2106 O O . MET A 1 271 ? 17.917 7.829 -20.703 1.00 96.69 271 MET A O 1
ATOM 2110 N N . PHE A 1 272 ? 16.300 6.369 -20.237 1.00 97.69 272 PHE A N 1
ATOM 2111 C CA . PHE A 1 272 ? 15.848 6.228 -21.620 1.00 97.69 272 PHE A CA 1
ATOM 2112 C C . PHE A 1 272 ? 15.121 7.454 -22.188 1.00 97.69 272 PHE A C 1
ATOM 2114 O O . PHE A 1 272 ? 14.873 7.512 -23.395 1.00 97.69 272 PHE A O 1
ATOM 2121 N N . THR A 1 273 ? 14.784 8.430 -21.348 1.00 97.00 273 THR A N 1
ATOM 2122 C CA . THR A 1 273 ? 14.169 9.704 -21.751 1.00 97.00 273 THR A CA 1
ATOM 2123 C C . THR A 1 273 ? 15.167 10.865 -21.811 1.00 97.00 273 THR A C 1
ATOM 2125 O O . THR A 1 273 ? 14.804 11.942 -22.286 1.00 97.00 273 THR A O 1
ATOM 2128 N N . GLN A 1 274 ? 16.423 10.662 -21.385 1.00 96.06 274 GLN A N 1
ATOM 2129 C CA . GLN A 1 274 ? 17.506 11.633 -21.593 1.00 96.06 274 GLN A CA 1
ATOM 2130 C C . GLN A 1 274 ? 17.685 11.941 -23.077 1.00 96.06 274 GLN A C 1
ATOM 2132 O O . GLN A 1 274 ? 17.465 11.071 -23.916 1.00 96.06 274 GLN A O 1
ATOM 2137 N N . GLN A 1 275 ? 18.134 13.153 -23.408 1.00 94.56 275 GLN A N 1
ATOM 2138 C CA . GLN A 1 275 ? 18.263 13.600 -24.798 1.00 94.56 275 GLN A CA 1
ATOM 2139 C C . GLN A 1 275 ? 19.222 12.710 -25.603 1.00 94.56 275 GLN A C 1
ATOM 2141 O O . GLN A 1 275 ? 18.956 12.419 -26.768 1.00 94.56 275 GLN A O 1
ATOM 2146 N N . GLU A 1 276 ? 20.269 12.201 -24.956 1.00 95.25 276 GLU A N 1
ATOM 2147 C CA . GLU A 1 276 ? 21.285 11.312 -25.519 1.00 95.25 276 GLU A CA 1
ATOM 2148 C C . GLU A 1 276 ? 20.729 9.937 -25.926 1.00 95.25 276 GLU A C 1
ATOM 2150 O O . GLU A 1 276 ? 21.248 9.319 -26.855 1.00 95.25 276 GLU A O 1
ATOM 2155 N N . PHE A 1 277 ? 19.672 9.460 -25.258 1.00 95.75 277 PHE A N 1
ATOM 2156 C CA . PHE A 1 277 ? 18.985 8.211 -25.606 1.00 95.75 277 PHE A CA 1
ATOM 2157 C C . PHE A 1 277 ? 17.723 8.491 -26.424 1.00 95.75 277 PHE A C 1
ATOM 2159 O O . PHE A 1 277 ? 17.568 8.005 -27.544 1.00 95.75 277 PHE A O 1
ATOM 2166 N N . SER A 1 278 ? 16.812 9.284 -25.857 1.00 96.62 278 SER A N 1
ATOM 2167 C CA . SER A 1 278 ? 15.526 9.674 -26.432 1.00 96.62 278 SER A CA 1
ATOM 2168 C C . SER A 1 278 ? 14.735 8.478 -26.974 1.00 96.62 278 SER A C 1
ATOM 2170 O O . SER A 1 278 ? 14.151 8.554 -28.054 1.00 96.62 278 SER A O 1
ATOM 2172 N N . PHE A 1 279 ? 14.742 7.351 -26.258 1.00 98.25 279 PHE A N 1
ATOM 2173 C CA . PHE A 1 279 ? 14.052 6.121 -26.663 1.00 98.25 279 PHE A CA 1
ATOM 2174 C C . PHE A 1 279 ? 12.566 6.160 -26.359 1.00 98.25 279 PHE A C 1
ATOM 2176 O O . PHE A 1 279 ? 11.772 5.575 -27.096 1.00 98.25 279 PHE A O 1
ATOM 2183 N N . PHE A 1 280 ? 12.188 6.855 -25.291 1.00 98.00 280 PHE A N 1
ATOM 2184 C CA . PHE A 1 280 ? 10.799 7.015 -24.902 1.00 98.00 280 PHE A CA 1
ATOM 2185 C C . PHE A 1 280 ? 10.461 8.477 -24.663 1.00 98.00 280 PHE A C 1
ATOM 2187 O O . PHE A 1 280 ? 11.328 9.308 -24.394 1.00 98.00 280 PHE A O 1
ATOM 2194 N N . ARG A 1 281 ? 9.168 8.772 -24.750 1.00 97.12 281 ARG A N 1
ATOM 2195 C CA . ARG A 1 281 ? 8.578 10.037 -24.331 1.00 97.12 281 ARG A CA 1
ATOM 2196 C C . ARG A 1 281 ? 7.229 9.810 -23.669 1.00 97.12 281 ARG A C 1
ATOM 2198 O O . ARG A 1 281 ? 6.545 8.833 -23.979 1.00 97.12 281 ARG A O 1
ATOM 2205 N N . LEU A 1 282 ? 6.840 10.740 -22.811 1.00 96.62 282 LEU A N 1
ATOM 2206 C CA . LEU A 1 282 ? 5.483 10.839 -22.283 1.00 96.62 282 LEU A CA 1
ATOM 2207 C C . LEU A 1 282 ? 4.756 12.057 -22.881 1.00 96.62 282 LEU A C 1
ATOM 2209 O O . LEU A 1 282 ? 5.419 12.962 -23.397 1.00 96.62 282 LEU A O 1
ATOM 2213 N N . PRO A 1 283 ? 3.411 12.072 -22.854 1.00 96.00 283 PRO A N 1
ATOM 2214 C CA . PRO A 1 283 ? 2.613 13.262 -23.132 1.00 96.00 283 PRO A CA 1
ATOM 2215 C C . PRO A 1 283 ? 2.921 14.409 -22.164 1.00 96.00 283 PRO A C 1
ATOM 2217 O O . PRO A 1 283 ? 3.436 14.189 -21.065 1.00 96.00 283 PRO A O 1
ATOM 2220 N N . ASP A 1 284 ? 2.566 15.626 -22.570 1.00 94.62 284 ASP A N 1
ATOM 2221 C CA . ASP A 1 284 ? 2.857 16.854 -21.826 1.00 94.62 284 ASP A CA 1
ATOM 2222 C C . ASP A 1 284 ? 2.190 16.886 -20.444 1.00 94.62 284 ASP A C 1
ATOM 2224 O O . ASP A 1 284 ? 2.720 17.502 -19.527 1.00 94.62 284 ASP A O 1
ATOM 2228 N N . GLU A 1 285 ? 1.079 16.172 -20.263 1.00 95.25 285 GLU A N 1
ATOM 2229 C CA . GLU A 1 285 ? 0.356 16.062 -18.995 1.00 95.25 285 GLU A CA 1
ATOM 2230 C C . GLU A 1 285 ? 1.114 15.251 -17.927 1.00 95.25 285 GLU A C 1
ATOM 2232 O O . GLU A 1 285 ? 0.791 15.341 -16.744 1.00 95.25 285 GLU A O 1
ATOM 2237 N N . PHE A 1 286 ? 2.123 14.465 -18.323 1.00 95.44 286 PHE A N 1
ATOM 2238 C CA . PHE A 1 286 ? 2.911 13.601 -17.432 1.00 95.44 286 PHE A CA 1
ATOM 2239 C C . PHE A 1 286 ? 4.327 14.129 -17.152 1.00 95.44 286 PHE A C 1
ATOM 2241 O O . PHE A 1 286 ? 5.106 13.470 -16.458 1.00 95.44 286 PHE A O 1
ATOM 2248 N N . VAL A 1 287 ? 4.682 15.293 -17.696 1.00 95.75 287 VAL A N 1
ATOM 2249 C CA . VAL A 1 287 ? 6.013 15.901 -17.564 1.00 95.75 287 VAL A CA 1
ATOM 2250 C C . VAL A 1 287 ? 5.892 17.370 -17.187 1.00 95.75 287 VAL A C 1
ATOM 2252 O O . VAL A 1 287 ? 4.900 18.025 -17.496 1.00 95.75 287 VAL A O 1
ATOM 2255 N N . THR A 1 288 ? 6.921 17.930 -16.558 1.00 95.44 288 THR A N 1
ATOM 2256 C CA . THR A 1 288 ? 7.010 19.387 -16.388 1.00 95.44 288 THR A CA 1
ATOM 2257 C C . THR A 1 288 ? 7.900 20.004 -17.464 1.00 95.44 288 THR A C 1
ATOM 2259 O O . THR A 1 288 ? 8.724 19.331 -18.088 1.00 95.44 288 THR A O 1
ATOM 2262 N N . GLY A 1 289 ? 7.713 21.297 -17.733 1.00 91.25 289 GLY A N 1
ATOM 2263 C CA . GLY A 1 289 ? 8.513 22.057 -18.694 1.00 91.25 289 GLY A CA 1
ATOM 2264 C C . GLY A 1 289 ? 9.497 23.011 -18.019 1.00 91.25 289 GLY A C 1
ATOM 2265 O O . GLY A 1 289 ? 9.376 23.334 -16.839 1.00 91.25 289 GLY A O 1
ATOM 2266 N N . SER A 1 290 ? 10.462 23.515 -18.786 1.00 91.06 290 SER A N 1
ATOM 2267 C CA . SER A 1 290 ? 11.264 24.671 -18.374 1.00 91.06 290 SER A CA 1
ATOM 2268 C C . SER A 1 290 ? 10.581 25.979 -18.774 1.00 91.06 290 SER A C 1
ATOM 2270 O O . SER A 1 290 ? 10.086 26.109 -19.889 1.00 91.06 290 SER A O 1
ATOM 2272 N N . SER A 1 291 ? 10.637 26.986 -17.900 1.00 90.12 291 SER A N 1
ATOM 2273 C CA . SER A 1 291 ? 10.194 28.353 -18.209 1.00 90.12 291 SER A CA 1
ATOM 2274 C C . SER A 1 291 ? 11.108 29.101 -19.195 1.00 90.12 291 SER A C 1
ATOM 2276 O O . SER A 1 291 ? 10.727 30.163 -19.675 1.00 90.12 291 SER A O 1
ATOM 2278 N N . ILE A 1 292 ? 12.302 28.567 -19.493 1.00 93.94 292 ILE A N 1
ATOM 2279 C CA . ILE A 1 292 ? 13.314 29.192 -20.368 1.00 93.94 292 ILE A CA 1
ATOM 2280 C C . ILE A 1 292 ? 13.554 28.351 -21.631 1.00 93.94 292 ILE A C 1
ATOM 2282 O O . ILE A 1 292 ? 13.773 28.901 -22.707 1.00 93.94 292 ILE A O 1
ATOM 2286 N N . MET A 1 293 ? 13.512 27.020 -21.516 1.00 93.75 293 MET A N 1
ATOM 2287 C CA . MET A 1 293 ? 13.789 26.096 -22.621 1.00 93.75 293 MET A CA 1
ATOM 2288 C C . MET A 1 293 ? 12.516 25.345 -23.045 1.00 93.75 293 MET A C 1
ATOM 2290 O O . MET A 1 293 ? 12.183 24.337 -22.417 1.00 93.75 293 MET A O 1
ATOM 2294 N N . PRO A 1 294 ? 11.809 25.779 -24.106 1.00 89.00 294 PRO A N 1
ATOM 2295 C CA . PRO A 1 294 ? 10.502 25.224 -24.478 1.00 89.00 294 PRO A CA 1
ATOM 2296 C C . PRO A 1 294 ? 10.541 23.737 -24.872 1.00 89.00 294 PRO A C 1
ATOM 2298 O O . PRO A 1 294 ? 9.554 23.026 -24.708 1.00 89.00 294 PRO A O 1
ATOM 2301 N N . GLN A 1 295 ? 11.682 23.244 -25.354 1.00 90.38 295 GLN A N 1
ATOM 2302 C CA . GLN A 1 295 ? 11.898 21.840 -25.710 1.00 90.38 295 GLN A CA 1
ATOM 2303 C C . GLN A 1 295 ? 12.243 20.941 -24.511 1.00 90.38 295 GLN A C 1
ATOM 2305 O O . GLN A 1 295 ? 12.214 19.718 -24.637 1.00 90.38 295 GLN A O 1
ATOM 2310 N N . LYS A 1 296 ? 12.625 21.517 -23.361 1.00 94.69 296 LYS A N 1
ATOM 2311 C CA . LYS A 1 296 ? 13.071 20.741 -22.197 1.00 94.69 296 LYS A CA 1
ATOM 2312 C C . LYS A 1 296 ? 11.863 20.212 -21.425 1.00 94.69 296 LYS A C 1
ATOM 2314 O O . LYS A 1 296 ? 11.084 20.996 -20.881 1.00 94.69 296 LYS A O 1
ATOM 2319 N N . LYS A 1 297 ? 11.768 18.885 -21.334 1.00 94.38 297 LYS A N 1
ATOM 2320 C CA . LYS A 1 297 ? 10.797 18.159 -20.510 1.00 94.38 297 LYS A CA 1
ATOM 2321 C C . LYS A 1 297 ? 11.510 17.489 -19.337 1.00 94.38 297 LYS A C 1
ATOM 2323 O O . LYS A 1 297 ? 12.562 16.883 -19.539 1.00 94.38 297 LYS A O 1
ATOM 2328 N N . ASN A 1 298 ? 10.942 17.594 -18.141 1.00 96.38 298 ASN A N 1
ATOM 2329 C CA . ASN A 1 298 ? 11.428 16.918 -16.943 1.00 96.38 298 ASN A CA 1
ATOM 2330 C C . ASN A 1 298 ? 10.441 15.817 -16.549 1.00 96.38 298 ASN A C 1
ATOM 2332 O O . ASN A 1 298 ? 9.223 15.996 -16.603 1.00 96.38 298 ASN A O 1
ATOM 2336 N N . TYR A 1 299 ? 10.980 14.673 -16.147 1.00 96.50 299 TYR A N 1
ATOM 2337 C CA . TYR A 1 299 ? 10.208 13.490 -15.784 1.00 96.50 299 TYR A CA 1
ATOM 2338 C C . TYR A 1 299 ? 10.072 13.389 -14.258 1.00 96.50 299 TYR A C 1
ATOM 2340 O O . TYR A 1 299 ? 10.365 12.349 -13.666 1.00 96.50 299 TYR A O 1
ATOM 2348 N N . ASP A 1 300 ? 9.629 14.481 -13.619 1.00 96.81 300 ASP A N 1
ATOM 2349 C CA . ASP A 1 300 ? 9.569 14.634 -12.153 1.00 96.81 300 ASP A CA 1
ATOM 2350 C C . ASP A 1 300 ? 8.773 13.513 -11.484 1.00 96.81 300 ASP A C 1
ATOM 2352 O O . ASP A 1 300 ? 9.109 13.065 -10.392 1.00 96.81 300 ASP A O 1
ATOM 2356 N N . LEU A 1 301 ? 7.751 13.002 -12.173 1.00 96.06 301 LEU A N 1
ATOM 2357 C CA . LEU A 1 301 ? 6.971 11.841 -11.759 1.00 96.06 301 LEU A CA 1
ATOM 2358 C C . LEU A 1 301 ? 7.861 10.651 -11.362 1.00 96.06 301 LEU A C 1
ATOM 2360 O O . LEU A 1 301 ? 7.673 10.066 -10.295 1.00 96.06 301 LEU A O 1
ATOM 2364 N N . PHE A 1 302 ? 8.860 10.315 -12.181 1.00 97.75 302 PHE A N 1
ATOM 2365 C CA . PHE A 1 302 ? 9.775 9.206 -11.906 1.00 97.75 302 PHE A CA 1
ATOM 2366 C C . PHE A 1 302 ? 10.864 9.583 -10.897 1.00 97.75 302 PHE A C 1
ATOM 2368 O O . PHE A 1 302 ? 11.295 8.734 -10.115 1.00 97.75 302 PHE A O 1
ATOM 2375 N N . GLU A 1 303 ? 11.266 10.853 -10.836 1.00 98.06 303 GLU A N 1
ATOM 2376 C CA . GLU A 1 303 ? 12.182 11.341 -9.801 1.00 98.06 303 GLU A CA 1
ATOM 2377 C C . GLU A 1 303 ? 11.571 11.202 -8.403 1.00 98.06 303 GLU A C 1
ATOM 2379 O O . GLU A 1 303 ? 12.189 10.621 -7.5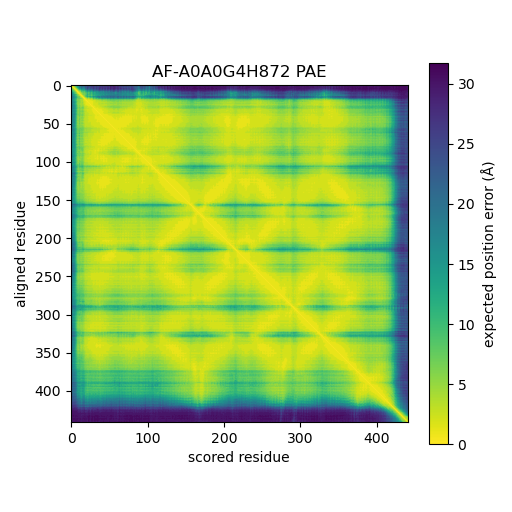02 1.00 98.06 303 GLU A O 1
ATOM 2384 N N . ILE A 1 304 ? 10.326 11.659 -8.249 1.00 98.19 304 ILE A N 1
ATOM 2385 C CA . ILE A 1 304 ? 9.547 11.545 -7.018 1.00 98.19 304 ILE A CA 1
ATOM 2386 C C . ILE A 1 304 ? 9.226 10.082 -6.719 1.00 98.19 304 ILE A C 1
ATOM 2388 O O . ILE A 1 304 ? 9.407 9.658 -5.584 1.00 98.19 304 ILE A O 1
ATOM 2392 N N . MET A 1 305 ? 8.847 9.267 -7.708 1.00 98.25 305 MET A N 1
ATOM 2393 C CA . MET A 1 305 ? 8.637 7.824 -7.512 1.00 98.25 305 MET A CA 1
ATOM 2394 C C . MET A 1 305 ? 9.892 7.129 -6.959 1.00 98.25 305 MET A C 1
ATOM 2396 O O . MET A 1 305 ? 9.814 6.332 -6.019 1.00 98.25 305 MET A O 1
ATOM 2400 N N . ARG A 1 306 ? 11.072 7.465 -7.493 1.00 97.50 306 ARG A N 1
ATOM 2401 C CA . ARG A 1 306 ? 12.356 6.943 -7.012 1.00 97.50 306 ARG A CA 1
ATOM 2402 C C . ARG A 1 306 ? 12.662 7.395 -5.581 1.00 97.50 306 ARG A C 1
ATOM 2404 O O . ARG A 1 306 ? 13.162 6.588 -4.795 1.00 97.50 306 ARG A O 1
ATOM 2411 N N . ALA A 1 307 ? 12.362 8.647 -5.229 1.00 98.06 307 ALA A N 1
ATOM 2412 C CA . ALA A 1 307 ? 12.513 9.162 -3.866 1.00 98.06 307 ALA A CA 1
ATOM 2413 C C . ALA A 1 307 ? 11.517 8.514 -2.886 1.00 98.06 307 ALA A C 1
ATOM 2415 O O . ALA A 1 307 ? 11.914 8.064 -1.811 1.00 98.06 307 ALA A O 1
ATOM 2416 N N . ASN A 1 308 ? 10.253 8.372 -3.288 1.00 98.06 308 ASN A N 1
ATOM 2417 C CA . ASN A 1 308 ? 9.185 7.750 -2.507 1.00 98.06 308 ASN A CA 1
ATOM 2418 C C . ASN A 1 308 ? 9.500 6.299 -2.155 1.00 98.06 308 ASN A C 1
ATOM 2420 O O . ASN A 1 308 ? 9.222 5.874 -1.037 1.00 98.06 308 ASN A O 1
ATOM 2424 N N . GLY A 1 309 ? 10.163 5.553 -3.043 1.00 97.00 309 GLY A N 1
ATOM 2425 C CA . GLY A 1 309 ? 10.665 4.229 -2.683 1.00 97.00 309 GLY A CA 1
ATOM 2426 C C . GLY A 1 309 ? 11.634 4.258 -1.497 1.00 97.00 309 GLY A C 1
ATOM 2427 O O . GLY A 1 309 ? 11.554 3.396 -0.631 1.00 97.00 309 GLY A O 1
ATOM 2428 N N . ARG A 1 310 ? 12.509 5.268 -1.386 1.00 97.12 310 ARG A N 1
ATOM 2429 C CA . ARG A 1 310 ? 13.427 5.417 -0.238 1.00 97.12 310 ARG A CA 1
ATOM 2430 C C . ARG A 1 310 ? 12.697 5.821 1.039 1.00 97.12 310 ARG A C 1
ATOM 2432 O O . ARG A 1 310 ? 13.007 5.289 2.102 1.00 97.12 310 ARG A O 1
ATOM 2439 N N . ILE A 1 311 ? 11.715 6.713 0.926 1.00 98.62 311 ILE A N 1
ATOM 2440 C CA . ILE A 1 311 ? 10.862 7.117 2.051 1.00 98.62 311 ILE A CA 1
ATOM 2441 C C . ILE A 1 311 ? 10.085 5.908 2.583 1.00 98.62 311 ILE A C 1
ATOM 2443 O O . ILE A 1 311 ? 10.078 5.677 3.789 1.00 98.62 311 ILE A O 1
ATOM 2447 N N . PHE A 1 312 ? 9.520 5.083 1.698 1.00 98.75 312 PHE A N 1
ATOM 2448 C CA . PHE A 1 312 ? 8.838 3.845 2.074 1.00 98.75 312 PHE A CA 1
ATOM 2449 C C . PHE A 1 312 ? 9.729 2.930 2.930 1.00 98.75 312 PHE A C 1
ATOM 2451 O O . PHE A 1 312 ? 9.308 2.491 3.999 1.00 98.75 312 PHE A O 1
ATOM 2458 N N . PHE A 1 313 ? 10.983 2.699 2.519 1.00 98.19 313 PHE A N 1
ATOM 2459 C CA . PHE A 1 313 ? 11.924 1.890 3.304 1.00 98.19 313 PHE A CA 1
ATOM 2460 C C . PHE A 1 313 ? 12.255 2.504 4.666 1.00 98.19 313 PHE A C 1
ATOM 2462 O O . PHE A 1 313 ? 12.396 1.774 5.642 1.00 98.19 313 PHE A O 1
ATOM 2469 N N . SER A 1 314 ? 12.340 3.834 4.762 1.00 98.44 314 SER A N 1
ATOM 2470 C CA . SER A 1 314 ? 12.523 4.500 6.055 1.00 98.44 314 SER A CA 1
ATOM 2471 C C . SER A 1 314 ? 11.332 4.266 6.989 1.00 98.44 314 SER A C 1
ATOM 2473 O O . SER A 1 314 ? 11.530 3.975 8.166 1.00 98.44 314 SER A O 1
ATOM 2475 N N . LEU A 1 315 ? 10.101 4.334 6.476 1.00 98.56 315 LEU A N 1
ATOM 2476 C CA . LEU A 1 315 ? 8.889 4.083 7.262 1.00 98.56 315 LEU A CA 1
ATOM 2477 C C . LEU A 1 315 ? 8.792 2.614 7.708 1.00 98.56 315 LEU A C 1
ATOM 2479 O O . LEU A 1 315 ? 8.485 2.339 8.868 1.00 98.56 315 LEU A O 1
ATOM 2483 N N . GLN A 1 316 ? 9.125 1.669 6.823 1.00 98.06 316 GLN A N 1
ATOM 2484 C CA . GLN A 1 316 ? 9.218 0.245 7.169 1.00 98.06 316 GLN A CA 1
ATOM 2485 C C . GLN A 1 316 ? 10.263 -0.000 8.268 1.00 98.06 316 GLN A C 1
ATOM 2487 O O . GLN A 1 316 ? 10.004 -0.738 9.226 1.00 98.06 316 GLN A O 1
ATOM 2492 N N . GLN A 1 317 ? 11.411 0.673 8.185 1.00 97.56 317 GLN A N 1
ATOM 2493 C CA . GLN A 1 317 ? 12.448 0.581 9.202 1.00 97.56 317 GLN A CA 1
ATOM 2494 C C . GLN A 1 317 ? 11.972 1.148 10.545 1.00 97.56 317 GLN A C 1
ATOM 2496 O O . GLN A 1 317 ? 12.222 0.537 11.579 1.00 97.56 317 GLN A O 1
ATOM 2501 N N . GLN A 1 318 ? 11.247 2.270 10.557 1.00 96.94 318 GLN A N 1
ATOM 2502 C CA . GLN A 1 318 ? 10.688 2.828 11.793 1.00 96.94 318 GLN A CA 1
ATOM 2503 C C . GLN A 1 318 ? 9.785 1.818 12.515 1.00 96.94 318 GLN A C 1
ATOM 2505 O O . GLN A 1 318 ? 9.963 1.592 13.710 1.00 96.94 318 GLN A O 1
ATOM 2510 N N . VAL A 1 319 ? 8.874 1.151 11.795 1.00 97.62 319 VAL A N 1
ATOM 2511 C CA . VAL A 1 319 ? 7.994 0.127 12.389 1.00 97.62 319 VAL A CA 1
ATOM 2512 C C . VAL A 1 319 ? 8.807 -1.040 12.949 1.00 97.62 319 VAL A C 1
ATOM 2514 O O . VAL A 1 319 ? 8.634 -1.416 14.107 1.00 97.62 319 VAL A O 1
ATOM 2517 N N . THR A 1 320 ? 9.716 -1.607 12.154 1.00 96.00 320 THR A N 1
ATOM 2518 C CA . THR A 1 320 ? 10.484 -2.792 12.570 1.00 96.00 320 THR A CA 1
ATOM 2519 C C . THR A 1 320 ? 11.423 -2.512 13.743 1.00 96.00 320 THR A C 1
ATOM 2521 O O . THR A 1 320 ? 11.527 -3.344 14.644 1.00 96.00 320 THR A O 1
ATOM 2524 N N . GLN A 1 321 ? 12.064 -1.341 13.783 1.00 96.00 321 GLN A N 1
ATOM 2525 C CA . GLN A 1 321 ? 12.983 -0.972 14.864 1.00 96.00 321 GLN A CA 1
ATOM 2526 C C . GLN A 1 321 ? 12.263 -0.695 16.184 1.00 96.00 321 GLN A C 1
ATOM 2528 O O . GLN A 1 321 ? 12.756 -1.114 17.228 1.00 96.00 321 GLN A O 1
ATOM 2533 N N . VAL A 1 322 ? 11.085 -0.058 16.152 1.00 95.62 322 VAL A N 1
ATOM 2534 C CA . VAL A 1 322 ? 10.268 0.132 17.364 1.00 95.62 322 VAL A CA 1
ATOM 2535 C C . VAL A 1 322 ? 9.883 -1.218 17.970 1.00 95.62 322 VAL A C 1
ATOM 2537 O O . VAL A 1 322 ? 9.932 -1.383 19.182 1.00 95.62 322 VAL A O 1
ATOM 2540 N N . VAL A 1 323 ? 9.541 -2.206 17.137 1.00 94.56 323 VAL A N 1
ATOM 2541 C CA . VAL A 1 323 ? 9.078 -3.524 17.602 1.00 94.56 323 VAL A CA 1
ATOM 2542 C C . VAL A 1 323 ? 10.220 -4.407 18.109 1.00 94.56 323 VAL A C 1
ATOM 2544 O O . VAL A 1 323 ? 10.028 -5.156 19.064 1.00 94.56 323 VAL A O 1
ATOM 2547 N N . ALA A 1 324 ? 11.408 -4.328 17.501 1.00 91.94 324 ALA A N 1
ATOM 2548 C CA . ALA A 1 324 ? 12.525 -5.235 17.782 1.00 91.94 324 ALA A CA 1
ATOM 2549 C C . ALA A 1 324 ? 12.997 -5.236 19.251 1.00 91.94 324 ALA A C 1
ATOM 2551 O O . ALA A 1 324 ? 13.559 -6.231 19.705 1.00 91.94 324 ALA A O 1
ATOM 2552 N N . GLY A 1 325 ? 12.777 -4.142 19.987 1.00 82.94 325 GLY A N 1
ATOM 2553 C CA . GLY A 1 325 ? 13.190 -3.997 21.387 1.00 82.94 325 GLY A CA 1
ATOM 2554 C C . GLY A 1 325 ? 12.128 -4.354 22.431 1.00 82.94 325 GLY A C 1
ATOM 2555 O O . GLY A 1 325 ? 12.408 -4.241 23.624 1.00 82.94 325 GLY A O 1
ATOM 2556 N N . LEU A 1 326 ? 10.914 -4.742 22.026 1.00 92.94 326 LEU A N 1
ATOM 2557 C CA . LEU A 1 326 ? 9.785 -4.877 22.951 1.00 92.94 326 LEU A CA 1
ATOM 2558 C C . LEU A 1 326 ? 9.666 -6.280 23.555 1.00 92.94 326 LEU A C 1
ATOM 2560 O O . LEU A 1 326 ? 9.849 -7.299 22.890 1.00 92.94 326 LEU A O 1
ATOM 2564 N N . GLY A 1 327 ? 9.307 -6.324 24.841 1.00 89.62 327 GLY A N 1
ATOM 2565 C CA . GLY A 1 327 ? 8.926 -7.557 25.529 1.00 89.62 327 GLY A CA 1
ATOM 2566 C C . GLY A 1 327 ? 7.495 -7.997 25.197 1.00 89.62 327 GLY A C 1
ATOM 2567 O O . GLY A 1 327 ? 6.776 -7.352 24.438 1.00 89.62 327 GLY A O 1
ATOM 2568 N N . SER A 1 328 ? 7.033 -9.082 25.820 1.00 87.88 328 SER A N 1
ATOM 2569 C CA . SER A 1 328 ? 5.667 -9.585 25.626 1.00 87.88 328 SER A CA 1
ATOM 2570 C C . SER A 1 328 ? 4.582 -8.609 26.090 1.00 87.88 328 SER A C 1
ATOM 2572 O O . SER A 1 328 ? 4.775 -7.903 27.079 1.00 87.88 328 SER A O 1
ATOM 2574 N N . GLY A 1 329 ? 3.407 -8.664 25.456 1.00 86.50 329 GLY A N 1
ATOM 2575 C CA . GLY A 1 329 ? 2.247 -7.849 25.825 1.00 86.50 329 GLY A CA 1
ATOM 2576 C C . GLY A 1 329 ? 2.150 -6.542 25.037 1.00 86.50 329 GLY A C 1
ATOM 2577 O O . GLY A 1 329 ? 2.750 -6.401 23.976 1.00 86.50 329 GLY A O 1
ATOM 2578 N N . TYR A 1 330 ? 1.339 -5.611 25.540 1.00 88.06 330 TYR A N 1
ATOM 2579 C CA . TYR A 1 330 ? 1.137 -4.296 24.933 1.00 88.06 330 TYR A CA 1
ATOM 2580 C C . TYR A 1 330 ? 2.032 -3.246 25.600 1.00 88.06 330 TYR A C 1
ATOM 2582 O O . TYR A 1 330 ? 2.051 -3.142 26.825 1.00 88.06 330 TYR A O 1
ATOM 2590 N N . HIS A 1 331 ? 2.700 -2.433 24.784 1.00 92.25 331 HIS A N 1
ATOM 2591 C CA . HIS A 1 331 ? 3.545 -1.308 25.197 1.00 92.25 331 HIS A CA 1
ATOM 2592 C C . HIS A 1 331 ? 3.095 -0.034 24.489 1.00 92.25 331 HIS A C 1
ATOM 2594 O O . HIS A 1 331 ? 2.656 -0.084 23.337 1.00 92.25 331 HIS A O 1
ATOM 2600 N N . ARG A 1 332 ? 3.217 1.121 25.152 1.00 91.81 332 ARG A N 1
ATOM 2601 C CA . ARG A 1 332 ? 2.803 2.413 24.577 1.00 91.81 332 ARG A CA 1
ATOM 2602 C C . ARG A 1 332 ? 3.650 2.799 23.357 1.00 91.81 332 ARG A C 1
ATOM 2604 O O . ARG A 1 332 ? 3.134 3.457 22.460 1.00 91.81 332 ARG A O 1
ATOM 2611 N N . ASP A 1 333 ? 4.888 2.311 23.272 1.00 94.38 333 ASP A N 1
ATOM 2612 C CA . ASP A 1 333 ? 5.795 2.422 22.122 1.00 94.38 333 ASP A CA 1
ATOM 2613 C C . ASP A 1 333 ? 5.101 2.074 20.799 1.00 94.38 333 ASP A C 1
ATOM 2615 O O . ASP A 1 333 ? 5.285 2.753 19.788 1.00 94.38 333 ASP A O 1
ATOM 2619 N N . LEU A 1 334 ? 4.222 1.068 20.819 1.00 93.94 334 LEU A N 1
ATOM 2620 C CA . LEU A 1 334 ? 3.503 0.579 19.645 1.00 93.94 334 LEU A CA 1
ATOM 2621 C C . LEU A 1 334 ? 2.581 1.631 19.015 1.00 93.94 334 LEU A C 1
ATOM 2623 O O . LEU A 1 334 ? 2.295 1.533 17.822 1.00 93.94 334 LEU A O 1
ATOM 2627 N N . GLN A 1 335 ? 2.158 2.659 19.757 1.00 93.88 335 GLN A N 1
ATOM 2628 C CA . GLN A 1 335 ? 1.400 3.783 19.198 1.00 93.88 335 GLN A CA 1
ATOM 2629 C C . GLN A 1 335 ? 2.193 4.495 18.091 1.00 93.88 335 GLN A C 1
ATOM 2631 O O . GLN A 1 335 ? 1.632 4.862 17.061 1.00 93.88 335 GLN A O 1
ATOM 2636 N N . THR A 1 336 ? 3.516 4.612 18.247 1.00 93.19 336 THR A N 1
ATOM 2637 C CA . THR A 1 336 ? 4.383 5.299 17.274 1.00 93.19 336 THR A CA 1
ATOM 2638 C C . THR A 1 336 ? 4.468 4.571 15.928 1.00 93.19 336 THR A C 1
ATOM 2640 O O . THR A 1 336 ? 4.710 5.200 14.899 1.00 93.19 336 THR A O 1
ATOM 2643 N N . THR A 1 337 ? 4.176 3.265 15.897 1.00 95.75 337 THR A N 1
ATOM 2644 C CA . THR A 1 337 ? 4.168 2.473 14.655 1.00 95.75 337 THR A CA 1
ATOM 2645 C C . THR A 1 337 ? 2.991 2.816 13.740 1.00 95.75 337 THR A C 1
ATOM 2647 O O . THR A 1 337 ? 3.101 2.668 12.522 1.00 95.75 337 THR A O 1
ATOM 2650 N N . LYS A 1 338 ? 1.873 3.309 14.298 1.00 95.81 338 LYS A N 1
ATOM 2651 C CA . LYS A 1 338 ? 0.624 3.558 13.561 1.00 95.81 338 LYS A CA 1
ATOM 2652 C C . LYS A 1 338 ? 0.829 4.577 12.436 1.00 95.81 338 LYS A C 1
ATOM 2654 O O . LYS A 1 338 ? 0.418 4.316 11.307 1.00 95.81 338 LYS A O 1
ATOM 2659 N N . LYS A 1 339 ? 1.499 5.701 12.727 1.00 96.50 339 LYS A N 1
ATOM 2660 C CA . LYS A 1 339 ? 1.787 6.756 11.740 1.00 96.50 339 LYS A CA 1
ATOM 2661 C C . LYS A 1 339 ? 2.613 6.216 10.579 1.00 96.50 339 LYS A C 1
ATOM 2663 O O . LYS A 1 339 ? 2.172 6.277 9.434 1.00 96.50 339 LYS A O 1
ATOM 2668 N N . ALA A 1 340 ? 3.766 5.626 10.898 1.00 97.81 340 ALA A N 1
ATOM 2669 C CA . ALA A 1 340 ? 4.685 5.096 9.899 1.00 97.81 340 ALA A CA 1
ATOM 2670 C C . ALA A 1 340 ? 4.017 4.029 9.018 1.00 97.81 340 ALA A C 1
ATOM 2672 O O . ALA A 1 340 ? 4.188 4.031 7.800 1.00 97.81 340 ALA A O 1
ATOM 2673 N N . PHE A 1 341 ? 3.197 3.161 9.616 1.00 98.50 341 PHE A N 1
ATOM 2674 C CA . PHE A 1 341 ? 2.450 2.145 8.887 1.00 98.50 341 PHE A CA 1
ATOM 2675 C C . PHE A 1 341 ? 1.428 2.744 7.908 1.00 98.50 341 PHE A C 1
ATOM 2677 O O . PHE A 1 341 ? 1.437 2.402 6.723 1.00 98.50 341 PHE A O 1
ATOM 2684 N N . VAL A 1 342 ? 0.563 3.650 8.379 1.00 98.38 342 VAL A N 1
ATOM 2685 C CA . VAL A 1 342 ? -0.474 4.280 7.543 1.00 98.38 342 VAL A CA 1
ATOM 2686 C C . VAL A 1 342 ? 0.157 5.072 6.396 1.00 98.38 342 VAL A C 1
ATOM 2688 O O . VAL A 1 342 ? -0.282 4.949 5.251 1.00 98.38 342 VAL A O 1
ATOM 2691 N N . GLU A 1 343 ? 1.209 5.844 6.675 1.00 98.44 343 GLU A N 1
ATOM 2692 C CA . GLU A 1 343 ? 1.928 6.612 5.657 1.00 98.44 343 GLU A CA 1
ATOM 2693 C C . GLU A 1 343 ? 2.585 5.704 4.614 1.00 98.44 343 GLU A C 1
ATOM 2695 O O . GLU A 1 343 ? 2.456 5.965 3.419 1.00 98.44 343 GLU A O 1
ATOM 2700 N N . ALA A 1 344 ? 3.223 4.606 5.030 1.00 98.69 344 ALA A N 1
ATOM 2701 C CA . ALA A 1 344 ? 3.872 3.676 4.110 1.00 98.69 344 ALA A CA 1
ATOM 2702 C C . ALA A 1 344 ? 2.864 2.996 3.173 1.00 98.69 344 ALA A C 1
ATOM 2704 O O . ALA A 1 344 ? 3.089 2.928 1.962 1.00 98.69 344 ALA A O 1
ATOM 2705 N N . VAL A 1 345 ? 1.724 2.549 3.710 1.00 98.62 345 VAL A N 1
ATOM 2706 C CA . VAL A 1 345 ? 0.634 1.970 2.912 1.00 98.62 345 VAL A CA 1
ATOM 2707 C C . VAL A 1 345 ? 0.102 2.989 1.903 1.00 98.62 345 VAL A C 1
ATOM 2709 O O . VAL A 1 345 ? -0.042 2.660 0.725 1.00 98.62 345 VAL A O 1
ATOM 2712 N N . LYS A 1 346 ? -0.149 4.234 2.329 1.00 98.44 346 LYS A N 1
ATOM 2713 C CA . LYS A 1 346 ? -0.674 5.292 1.449 1.00 98.44 346 LYS A CA 1
ATOM 2714 C C . LYS A 1 346 ? 0.323 5.739 0.385 1.00 98.44 346 LYS A C 1
ATOM 2716 O O . LYS A 1 346 ? -0.072 6.037 -0.742 1.00 98.44 346 LYS A O 1
ATOM 2721 N N . LEU A 1 347 ? 1.608 5.759 0.720 1.00 98.62 347 LEU A N 1
ATOM 2722 C CA . LEU A 1 347 ? 2.679 6.056 -0.223 1.00 98.62 347 LEU A CA 1
ATOM 2723 C C . LEU A 1 347 ? 2.817 4.959 -1.284 1.00 98.62 347 LEU A C 1
ATOM 2725 O O . LEU A 1 347 ? 3.002 5.259 -2.463 1.00 98.62 347 LEU A O 1
ATOM 2729 N N . SER A 1 348 ? 2.693 3.694 -0.877 1.00 98.69 348 SER A N 1
ATOM 2730 C CA . SER A 1 348 ? 2.699 2.560 -1.802 1.00 98.69 348 SER A CA 1
ATOM 2731 C C . SER A 1 348 ? 1.476 2.573 -2.723 1.00 98.69 348 SER A C 1
ATOM 2733 O O . SER A 1 348 ? 1.633 2.463 -3.937 1.00 98.69 348 SER A O 1
ATOM 2735 N N . GLU A 1 349 ? 0.282 2.821 -2.171 1.00 98.38 349 GLU A N 1
ATOM 2736 C CA . GLU A 1 349 ? -0.968 2.975 -2.931 1.00 98.38 349 GLU A CA 1
ATOM 2737 C C . GLU A 1 349 ? -0.845 4.065 -4.006 1.00 98.38 349 GLU A C 1
ATOM 2739 O O . GLU A 1 349 ? -1.047 3.789 -5.188 1.00 98.38 349 GLU A O 1
ATOM 2744 N N . SER A 1 350 ? -0.447 5.285 -3.630 1.00 98.19 350 SER A N 1
ATOM 2745 C CA . SER A 1 350 ? -0.332 6.389 -4.593 1.00 98.19 350 SER A CA 1
ATOM 2746 C C . SER A 1 350 ? 0.731 6.128 -5.663 1.00 98.19 350 SER A C 1
ATOM 2748 O O . SER A 1 350 ? 0.523 6.467 -6.828 1.00 98.19 350 SER A O 1
ATOM 2750 N N . THR A 1 351 ? 1.836 5.471 -5.300 1.00 98.56 351 THR A N 1
ATOM 2751 C CA . THR A 1 351 ? 2.908 5.110 -6.237 1.00 98.56 351 THR A CA 1
ATOM 2752 C C . THR A 1 351 ? 2.444 4.079 -7.268 1.00 98.56 351 THR A C 1
ATOM 2754 O O . THR A 1 351 ? 2.703 4.252 -8.459 1.00 98.56 351 THR A O 1
ATOM 2757 N N . LEU A 1 352 ? 1.751 3.022 -6.837 1.00 98.62 352 LEU A N 1
ATOM 2758 C CA . LEU A 1 352 ? 1.259 1.967 -7.729 1.00 98.62 352 LEU A CA 1
ATOM 2759 C C . LEU A 1 352 ? 0.144 2.473 -8.646 1.00 98.62 352 LEU A C 1
ATOM 2761 O O . LEU A 1 352 ? 0.172 2.195 -9.844 1.00 98.62 352 LEU A O 1
ATOM 2765 N N . VAL A 1 353 ? -0.792 3.268 -8.115 1.00 97.75 353 VAL A N 1
ATOM 2766 C CA . VAL A 1 353 ? -1.848 3.903 -8.920 1.00 97.75 353 VAL A CA 1
ATOM 2767 C C . VAL A 1 353 ? -1.232 4.785 -10.004 1.00 97.75 353 VAL A C 1
ATOM 2769 O O . VAL A 1 353 ? -1.578 4.653 -11.175 1.00 97.75 353 VAL A O 1
ATOM 2772 N N . LEU A 1 354 ? -0.265 5.632 -9.642 1.00 97.06 354 LEU A N 1
ATOM 2773 C CA . LEU A 1 354 ? 0.407 6.505 -10.601 1.00 97.06 354 LEU A CA 1
ATOM 2774 C C . LEU A 1 354 ? 1.162 5.718 -11.677 1.00 97.06 354 LEU A C 1
ATOM 2776 O O . LEU A 1 354 ? 1.109 6.072 -12.853 1.00 97.06 354 LEU A O 1
ATOM 2780 N N . LEU A 1 355 ? 1.848 4.639 -11.287 1.00 97.88 355 LEU A N 1
ATOM 2781 C CA . LEU A 1 355 ? 2.570 3.791 -12.229 1.00 97.88 355 LEU A CA 1
ATOM 2782 C C . LEU A 1 355 ? 1.618 3.119 -13.227 1.00 97.88 355 LEU A C 1
ATOM 2784 O O . LEU A 1 355 ? 1.888 3.145 -14.428 1.00 97.88 355 LEU A O 1
ATOM 2788 N N . LYS A 1 356 ? 0.488 2.581 -12.748 1.00 97.56 356 LYS A N 1
ATOM 2789 C CA . LYS A 1 356 ? -0.566 2.010 -13.600 1.00 97.56 356 LYS A CA 1
ATOM 2790 C C . LYS A 1 356 ? -1.076 3.030 -14.617 1.00 97.56 356 LYS A C 1
ATOM 2792 O O . LYS A 1 356 ? -1.312 2.666 -15.763 1.00 97.56 356 LYS A O 1
ATOM 2797 N N . GLU A 1 357 ? -1.258 4.290 -14.219 1.00 96.25 357 GLU A N 1
ATOM 2798 C CA . GLU A 1 357 ? -1.723 5.337 -15.138 1.00 96.25 357 GLU A CA 1
ATOM 2799 C C . GLU A 1 357 ? -0.641 5.769 -16.137 1.00 96.25 357 GLU A C 1
ATOM 2801 O O . GLU A 1 357 ? -0.960 6.052 -17.285 1.00 96.25 357 GLU A O 1
ATOM 2806 N N . ALA A 1 358 ? 0.638 5.798 -15.751 1.00 96.94 358 ALA A N 1
ATOM 2807 C CA . ALA A 1 358 ? 1.715 6.300 -16.609 1.00 96.94 358 ALA A CA 1
ATOM 2808 C C . ALA A 1 358 ? 2.177 5.301 -17.690 1.00 96.94 358 ALA A C 1
ATOM 2810 O O . ALA A 1 358 ? 2.504 5.704 -18.810 1.00 96.94 358 ALA A O 1
ATOM 2811 N N . VAL A 1 359 ? 2.216 3.998 -17.385 1.00 97.25 359 VAL A N 1
ATOM 2812 C CA . VAL A 1 359 ? 2.745 2.953 -18.292 1.00 97.25 359 VAL A CA 1
ATOM 2813 C C . VAL A 1 359 ? 2.057 2.932 -19.670 1.00 97.25 359 VAL A C 1
ATOM 2815 O O . VAL A 1 359 ? 2.768 2.884 -20.685 1.00 97.25 359 VAL A O 1
ATOM 2818 N N . PRO A 1 360 ? 0.715 3.030 -19.780 1.00 97.25 360 PRO A N 1
ATOM 2819 C CA . PRO A 1 360 ? 0.029 3.080 -21.072 1.00 97.25 360 PRO A CA 1
ATOM 2820 C C . PRO A 1 360 ? 0.474 4.246 -21.961 1.00 97.25 360 PRO A C 1
ATOM 2822 O O . PRO A 1 360 ? 0.523 4.095 -23.186 1.00 97.25 360 PRO A O 1
ATOM 2825 N N . PHE A 1 361 ? 0.868 5.373 -21.367 1.00 96.69 361 PHE A N 1
ATOM 2826 C CA . PHE A 1 361 ? 1.279 6.583 -22.081 1.00 96.69 361 PHE A CA 1
ATOM 2827 C C . PHE A 1 361 ? 2.768 6.625 -22.435 1.00 96.69 361 PHE A C 1
ATOM 2829 O O . PHE A 1 361 ? 3.207 7.543 -23.123 1.00 96.69 361 PHE A O 1
ATOM 2836 N N . LEU A 1 362 ? 3.564 5.625 -22.046 1.00 96.81 362 LEU A N 1
ATOM 2837 C CA . LEU A 1 362 ? 4.963 5.558 -22.460 1.00 96.81 362 LEU A CA 1
ATOM 2838 C C . LEU A 1 362 ? 5.055 5.303 -23.976 1.00 96.81 362 LEU A C 1
ATOM 2840 O O . LEU A 1 362 ? 4.742 4.212 -24.464 1.00 96.81 362 LEU A O 1
ATOM 2844 N N . HIS A 1 363 ? 5.461 6.304 -24.751 1.00 97.00 363 HIS A N 1
ATOM 2845 C CA . HIS A 1 363 ? 5.555 6.214 -26.206 1.00 97.00 363 HIS A CA 1
ATOM 2846 C C . HIS A 1 363 ? 6.996 5.967 -26.638 1.00 97.00 363 HIS A C 1
ATOM 2848 O O . HIS A 1 363 ? 7.886 6.749 -26.316 1.00 97.00 363 HIS A O 1
ATOM 2854 N N . ALA A 1 364 ? 7.221 4.903 -27.407 1.00 97.62 364 ALA A N 1
ATOM 2855 C CA . ALA A 1 364 ? 8.521 4.632 -28.002 1.00 97.62 364 ALA A CA 1
ATOM 2856 C C . ALA A 1 364 ? 8.802 5.594 -29.166 1.00 97.62 364 ALA A C 1
ATOM 2858 O O . ALA A 1 364 ? 7.943 5.828 -30.020 1.00 97.62 364 ALA A O 1
ATOM 2859 N N . VAL A 1 365 ? 10.022 6.118 -29.223 1.00 97.75 365 VAL A N 1
ATOM 2860 C CA . VAL A 1 365 ? 10.539 6.886 -30.356 1.00 97.75 365 VAL A CA 1
ATOM 2861 C C . VAL A 1 365 ? 11.265 5.906 -31.273 1.00 97.75 365 VAL A C 1
ATOM 2863 O O . VAL A 1 365 ? 12.470 5.686 -31.167 1.00 97.75 365 VAL A O 1
ATOM 2866 N N . GLU A 1 366 ? 10.501 5.258 -32.155 1.00 96.62 366 GLU A N 1
ATOM 2867 C CA . GLU A 1 366 ? 10.987 4.112 -32.935 1.00 96.62 366 GLU A CA 1
ATOM 2868 C C . GLU A 1 366 ? 12.240 4.412 -33.761 1.00 96.62 366 GLU A C 1
ATOM 2870 O O . GLU A 1 366 ? 13.103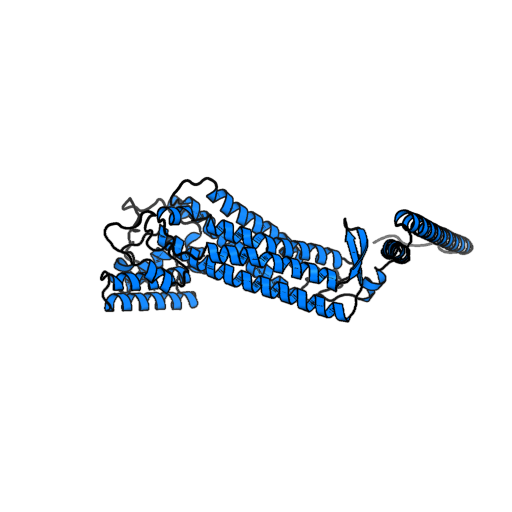 3.548 -33.895 1.00 96.62 366 GLU A O 1
ATOM 2875 N N . GLN A 1 367 ? 12.345 5.625 -34.310 1.00 97.12 367 GLN A N 1
ATOM 2876 C CA . GLN A 1 367 ? 13.506 6.044 -35.091 1.00 97.12 367 GLN A CA 1
ATOM 2877 C C . GLN A 1 367 ? 14.791 5.984 -34.257 1.00 97.12 367 GLN A C 1
ATOM 2879 O O . GLN A 1 367 ? 15.785 5.427 -34.716 1.00 97.12 367 GLN A O 1
ATOM 2884 N N . ASN A 1 368 ? 14.753 6.496 -33.025 1.00 97.62 368 ASN A N 1
ATOM 2885 C CA . ASN A 1 368 ? 15.914 6.536 -32.137 1.00 97.62 368 ASN A CA 1
ATOM 2886 C C . ASN A 1 368 ? 16.284 5.136 -31.648 1.00 97.62 368 ASN A C 1
ATOM 2888 O O . ASN A 1 368 ? 17.456 4.768 -31.653 1.00 97.62 368 ASN A O 1
ATOM 2892 N N . LEU A 1 369 ? 15.283 4.318 -31.309 1.00 97.25 369 LEU A N 1
ATOM 2893 C CA . LEU A 1 369 ? 15.496 2.916 -30.955 1.00 97.25 369 LEU A CA 1
ATOM 2894 C C . LEU A 1 369 ? 16.163 2.145 -32.098 1.00 97.25 369 LEU A C 1
ATOM 2896 O O . LEU A 1 369 ? 17.211 1.540 -31.887 1.00 97.25 369 LEU A O 1
ATOM 2900 N N . LYS A 1 370 ? 15.634 2.237 -33.325 1.00 95.81 370 LYS A N 1
ATOM 2901 C CA . LYS A 1 370 ? 16.219 1.585 -34.508 1.00 95.81 370 LYS A CA 1
ATOM 2902 C C . LYS A 1 370 ? 17.632 2.098 -34.800 1.00 95.81 370 LYS A C 1
ATOM 2904 O O . LYS A 1 370 ? 18.522 1.289 -35.030 1.00 95.81 370 LYS A O 1
ATOM 2909 N N . ALA A 1 371 ? 17.862 3.410 -34.724 1.00 96.19 371 ALA A N 1
ATOM 2910 C CA . ALA A 1 371 ? 19.189 4.002 -34.917 1.00 96.19 371 ALA A CA 1
ATOM 2911 C C . ALA A 1 371 ? 20.201 3.566 -33.842 1.00 96.19 371 ALA A C 1
ATOM 2913 O O . ALA A 1 371 ? 21.400 3.494 -34.103 1.00 96.19 371 ALA A O 1
ATOM 2914 N N . SER A 1 372 ? 19.733 3.242 -32.634 1.00 96.00 372 SER A N 1
ATOM 2915 C CA . SER A 1 372 ? 20.593 2.783 -31.542 1.00 96.00 372 SER A CA 1
ATOM 2916 C C . SER A 1 372 ? 21.054 1.326 -31.673 1.00 96.00 372 SER A C 1
ATOM 2918 O O . SER A 1 372 ? 21.988 0.934 -30.962 1.00 96.00 372 SER A O 1
ATOM 2920 N N . MET A 1 373 ? 20.454 0.555 -32.590 1.00 96.25 373 MET A N 1
ATOM 2921 C CA . MET A 1 373 ? 20.810 -0.833 -32.899 1.00 96.25 373 MET A CA 1
ATOM 2922 C C . MET A 1 373 ? 22.066 -0.902 -33.779 1.00 96.25 373 MET A C 1
ATOM 2924 O O . MET A 1 373 ? 21.991 -1.132 -34.984 1.00 96.25 373 MET A O 1
ATOM 2928 N N . THR A 1 374 ? 23.231 -0.670 -33.180 1.00 93.19 374 THR A N 1
ATOM 2929 C CA . THR A 1 374 ? 24.510 -0.651 -33.897 1.00 93.19 374 THR A CA 1
ATOM 2930 C C . THR A 1 374 ? 25.015 -2.060 -34.230 1.00 93.19 374 THR A C 1
ATOM 2932 O O . THR A 1 374 ? 24.630 -3.038 -33.588 1.00 93.19 374 THR A O 1
ATOM 2935 N N . GLU A 1 375 ? 25.888 -2.172 -35.241 1.00 89.88 375 GLU A N 1
ATOM 2936 C CA . GLU A 1 375 ? 26.427 -3.455 -35.737 1.00 89.88 375 GLU A CA 1
ATOM 2937 C C . GLU A 1 375 ? 27.083 -4.273 -34.610 1.00 89.88 375 GLU A C 1
ATOM 2939 O O . GLU A 1 375 ? 26.967 -5.497 -34.579 1.00 89.88 375 GLU A O 1
ATOM 2944 N N . GLU A 1 376 ? 27.703 -3.596 -33.638 1.00 91.25 376 GLU A N 1
ATOM 2945 C CA . GLU A 1 376 ? 28.432 -4.235 -32.536 1.00 91.25 376 GLU A CA 1
ATO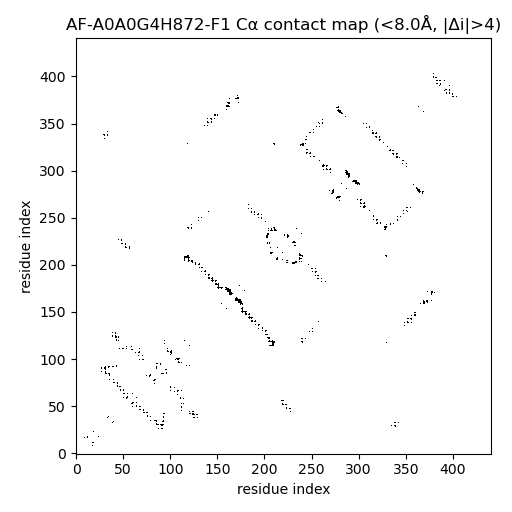M 2946 C C . GLU A 1 376 ? 27.540 -5.093 -31.633 1.00 91.25 376 GLU A C 1
ATOM 2948 O O . GLU A 1 376 ? 28.002 -6.098 -31.093 1.00 91.25 376 GLU A O 1
ATOM 2953 N N . LEU A 1 377 ? 26.256 -4.741 -31.504 1.00 92.50 377 LEU A N 1
ATOM 2954 C CA . LEU A 1 377 ? 25.293 -5.510 -30.711 1.00 92.50 377 LEU A CA 1
ATOM 2955 C C . LEU A 1 377 ? 25.130 -6.934 -31.261 1.00 92.50 377 LEU A C 1
ATOM 2957 O O . LEU A 1 377 ? 25.001 -7.893 -30.503 1.00 92.50 377 LEU A O 1
ATOM 2961 N N . PHE A 1 378 ? 25.164 -7.088 -32.585 1.00 93.88 378 PHE A N 1
ATOM 2962 C CA . PHE A 1 378 ? 24.871 -8.348 -33.270 1.00 93.88 378 PHE A CA 1
ATOM 2963 C C . PHE A 1 378 ? 26.098 -9.257 -33.428 1.00 93.88 378 PHE A C 1
ATOM 2965 O O . PHE A 1 378 ? 25.969 -10.388 -33.889 1.00 93.88 378 PHE A O 1
ATOM 2972 N N . VAL A 1 379 ? 27.288 -8.817 -33.001 1.00 93.25 379 VAL A N 1
ATOM 2973 C CA . VAL A 1 379 ? 28.530 -9.609 -33.101 1.00 93.25 379 VAL A CA 1
ATOM 2974 C C . VAL A 1 379 ? 28.396 -10.942 -32.363 1.00 93.25 379 VAL A C 1
ATOM 2976 O O . VAL A 1 379 ? 28.808 -11.983 -32.868 1.00 93.25 379 VAL A O 1
ATOM 2979 N N . THR A 1 380 ? 27.782 -10.935 -31.180 1.00 93.19 380 THR A N 1
ATOM 2980 C CA . THR A 1 380 ? 27.554 -12.167 -30.410 1.00 93.19 380 THR A CA 1
ATOM 2981 C C . THR A 1 380 ? 26.526 -13.082 -31.080 1.00 93.19 380 THR A C 1
ATOM 2983 O O . THR A 1 380 ? 26.686 -14.299 -31.040 1.00 93.19 380 THR A O 1
ATOM 2986 N N . ASP A 1 381 ? 25.499 -12.521 -31.721 1.00 92.75 381 ASP A N 1
ATOM 2987 C CA . ASP A 1 381 ? 24.491 -13.297 -32.455 1.00 92.75 381 ASP A CA 1
ATOM 2988 C C . ASP A 1 381 ? 25.124 -14.049 -33.636 1.00 92.75 381 ASP A C 1
ATOM 2990 O O . ASP A 1 381 ? 24.913 -15.248 -33.810 1.00 92.75 381 ASP A O 1
ATOM 2994 N N . GLU A 1 382 ? 26.029 -13.391 -34.360 1.00 93.62 382 GLU A N 1
ATOM 2995 C CA . GLU A 1 382 ? 26.794 -14.003 -35.447 1.00 93.62 382 GLU A CA 1
ATOM 2996 C C . GLU A 1 382 ? 27.679 -15.171 -34.966 1.00 93.62 382 GLU A C 1
ATOM 2998 O O . GLU A 1 382 ? 27.757 -16.213 -35.624 1.00 93.62 382 GLU A O 1
ATOM 3003 N N . VAL A 1 383 ? 28.287 -15.062 -33.776 1.00 95.88 383 VAL A N 1
ATOM 3004 C CA . VAL A 1 383 ? 28.998 -16.194 -33.149 1.00 95.88 383 VAL A CA 1
ATOM 3005 C C . VAL A 1 383 ? 28.051 -17.374 -32.946 1.00 95.88 383 VAL A C 1
ATOM 3007 O O . VAL A 1 383 ? 28.384 -18.501 -33.322 1.00 95.88 383 VAL A O 1
ATOM 3010 N N . TYR A 1 384 ? 26.866 -17.133 -32.381 1.00 96.00 384 TYR A N 1
ATOM 3011 C CA . TYR A 1 384 ? 25.890 -18.192 -32.132 1.00 96.00 384 TYR A CA 1
ATOM 3012 C C . TYR A 1 384 ? 25.279 -18.762 -33.414 1.00 96.00 384 TYR A C 1
ATOM 3014 O O . TYR A 1 384 ? 24.991 -19.957 -33.447 1.00 96.00 384 TYR A O 1
ATOM 3022 N N . ARG A 1 385 ? 25.180 -17.984 -34.497 1.00 96.12 385 ARG A N 1
ATOM 3023 C CA . ARG A 1 385 ? 24.792 -18.485 -35.823 1.00 96.12 385 ARG A CA 1
ATOM 3024 C C . ARG A 1 385 ? 25.777 -19.536 -36.344 1.00 96.12 385 ARG A C 1
ATOM 3026 O O . ARG A 1 385 ? 25.356 -20.579 -36.841 1.00 96.12 385 ARG A O 1
ATOM 3033 N N . ARG A 1 386 ? 27.086 -19.301 -36.192 1.00 97.06 386 ARG A N 1
ATOM 3034 C CA . ARG A 1 386 ? 28.144 -20.259 -36.579 1.00 97.06 386 ARG A CA 1
ATOM 3035 C C . ARG A 1 386 ? 28.155 -21.489 -35.665 1.00 97.06 386 ARG A C 1
ATOM 3037 O O . ARG A 1 386 ? 28.298 -22.611 -36.146 1.00 97.06 386 ARG A O 1
ATOM 3044 N N . VAL A 1 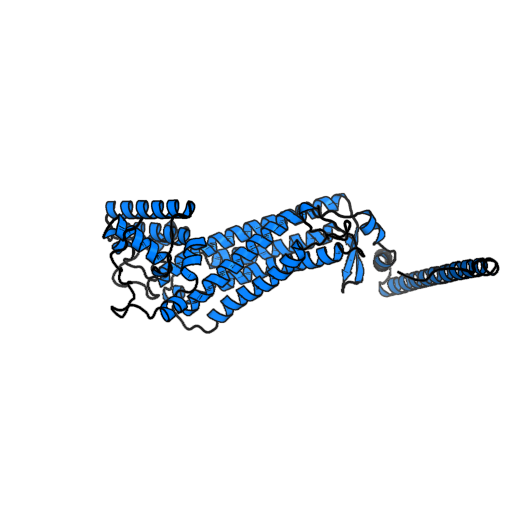387 ? 27.914 -21.304 -34.365 1.00 97.50 387 VAL A N 1
ATOM 3045 C CA . VAL A 1 387 ? 27.753 -22.423 -33.415 1.00 97.50 387 VAL A CA 1
ATOM 3046 C C . VAL A 1 387 ? 26.545 -23.290 -33.763 1.00 97.50 387 VAL A C 1
ATOM 3048 O O . VAL A 1 387 ? 26.660 -24.513 -33.794 1.00 97.50 387 VAL A O 1
ATOM 3051 N N . ALA A 1 388 ? 25.404 -22.680 -34.091 1.00 97.12 388 ALA A N 1
ATOM 3052 C CA . ALA A 1 388 ? 24.209 -23.396 -34.533 1.00 97.12 388 ALA A CA 1
ATOM 3053 C C . ALA A 1 388 ? 24.437 -24.173 -35.845 1.00 97.12 388 ALA A C 1
ATOM 3055 O O . ALA A 1 388 ? 23.799 -25.199 -36.066 1.00 97.12 388 ALA A O 1
ATOM 3056 N N . ALA A 1 389 ? 25.378 -23.728 -36.685 1.00 97.00 389 ALA A N 1
ATOM 3057 C CA . ALA A 1 389 ? 25.813 -24.430 -37.893 1.00 97.00 389 ALA A CA 1
ATOM 3058 C C . ALA A 1 389 ? 26.832 -25.565 -37.634 1.00 97.00 389 ALA A C 1
ATOM 3060 O O . ALA A 1 389 ? 27.271 -26.213 -38.583 1.00 97.00 389 ALA A O 1
ATOM 3061 N N . GLY A 1 390 ? 27.196 -25.833 -36.374 1.00 96.69 390 GLY A N 1
ATOM 3062 C CA . GLY A 1 390 ? 28.040 -26.963 -35.968 1.00 96.69 390 GLY A CA 1
ATOM 3063 C C . GLY A 1 390 ? 29.474 -26.603 -35.573 1.00 96.69 390 GLY A C 1
ATOM 3064 O O . GLY A 1 390 ? 30.255 -27.499 -35.250 1.00 96.69 390 GLY A O 1
ATOM 3065 N N . GLU A 1 391 ? 29.849 -25.322 -35.570 1.00 97.06 391 GLU A N 1
ATOM 3066 C CA . GLU A 1 391 ? 31.181 -24.906 -35.124 1.00 97.06 391 GLU A CA 1
ATOM 3067 C C . GLU A 1 391 ? 31.322 -24.905 -33.593 1.00 97.06 391 GLU A C 1
ATOM 3069 O O . GLU A 1 391 ? 30.395 -24.587 -32.847 1.00 97.06 391 GLU A O 1
ATOM 3074 N N . ALA A 1 392 ? 32.529 -25.189 -33.095 1.00 97.25 392 ALA A N 1
ATOM 3075 C CA . ALA A 1 392 ? 32.832 -25.024 -31.677 1.00 97.25 392 ALA A CA 1
ATOM 3076 C C . ALA A 1 392 ? 32.842 -23.532 -31.289 1.00 97.25 392 ALA A C 1
ATOM 3078 O O . ALA A 1 392 ? 33.479 -22.712 -31.954 1.00 97.25 392 ALA A O 1
ATOM 3079 N N . PHE A 1 393 ? 32.214 -23.186 -30.158 1.00 97.44 393 PHE A N 1
ATOM 3080 C CA . PHE A 1 393 ? 32.036 -21.795 -29.707 1.00 97.44 393 PHE A CA 1
ATOM 3081 C C . PHE A 1 393 ? 33.320 -20.956 -29.716 1.00 97.44 393 PHE A C 1
ATOM 3083 O O . PHE A 1 393 ? 33.320 -19.832 -30.208 1.00 97.44 393 PHE A O 1
ATOM 3090 N N . ARG A 1 394 ? 34.434 -21.482 -29.187 1.00 96.94 394 ARG A N 1
ATOM 3091 C CA . ARG A 1 394 ? 35.691 -20.717 -29.104 1.00 96.94 394 ARG A CA 1
ATOM 3092 C C . ARG A 1 394 ? 36.284 -20.407 -30.476 1.00 96.94 394 ARG A C 1
ATOM 3094 O O . ARG A 1 394 ? 36.799 -19.306 -30.653 1.00 96.94 394 ARG A O 1
ATOM 3101 N N . SER A 1 395 ? 36.171 -21.334 -31.423 1.00 96.44 395 SER A N 1
ATOM 3102 C CA . SER A 1 395 ? 36.607 -21.133 -32.805 1.00 96.44 395 SER A CA 1
ATOM 3103 C C . SER A 1 395 ? 35.729 -20.094 -33.498 1.00 96.44 395 SER A C 1
ATOM 3105 O O . SER A 1 395 ? 36.250 -19.116 -34.029 1.00 96.44 395 SER A O 1
ATOM 3107 N N . ALA A 1 396 ? 34.403 -20.240 -33.393 1.00 96.56 396 ALA A N 1
ATOM 3108 C CA . ALA A 1 396 ? 33.453 -19.284 -33.952 1.00 96.56 396 ALA A CA 1
ATOM 3109 C C . ALA A 1 396 ? 33.667 -17.865 -33.404 1.00 96.56 396 ALA A C 1
ATOM 3111 O O . ALA A 1 396 ? 33.735 -16.908 -34.171 1.00 96.56 396 ALA A O 1
ATOM 3112 N N . TYR A 1 397 ? 33.859 -17.738 -32.090 1.00 96.25 397 TYR A N 1
ATOM 3113 C CA . TYR A 1 397 ? 34.141 -16.468 -31.427 1.00 96.25 397 TYR A CA 1
ATOM 3114 C C . TYR A 1 397 ? 35.425 -15.802 -31.934 1.00 96.25 397 TYR A C 1
ATOM 3116 O O . TYR A 1 397 ? 35.426 -14.602 -32.195 1.00 96.25 397 TYR A O 1
ATOM 3124 N N . GLN A 1 398 ? 36.525 -16.552 -32.072 1.00 96.62 398 GLN A N 1
ATOM 3125 C CA . GLN A 1 398 ? 37.795 -15.998 -32.554 1.00 96.62 398 GLN A CA 1
ATOM 3126 C C . GLN A 1 398 ? 37.688 -15.477 -33.990 1.00 96.62 398 GLN A C 1
ATOM 3128 O O . GLN A 1 398 ? 38.208 -14.398 -34.270 1.00 96.62 398 GLN A O 1
ATOM 3133 N N . ILE A 1 399 ? 36.991 -16.212 -34.861 1.00 95.62 399 ILE A N 1
ATOM 3134 C CA . ILE A 1 399 ? 36.774 -15.828 -36.261 1.00 95.62 399 ILE A CA 1
ATOM 3135 C C . ILE A 1 399 ? 35.957 -14.536 -36.333 1.00 95.62 399 ILE A C 1
ATOM 3137 O O . ILE A 1 399 ? 36.447 -13.533 -36.847 1.00 95.62 399 ILE A O 1
ATOM 3141 N N . VAL A 1 400 ? 34.768 -14.518 -35.724 1.00 95.19 400 VAL A N 1
ATOM 3142 C CA . VAL A 1 400 ? 33.869 -13.353 -35.768 1.00 95.19 400 VAL A CA 1
ATOM 3143 C C . VAL A 1 400 ? 34.509 -12.128 -35.109 1.00 95.19 400 VAL A C 1
ATOM 3145 O O . VAL A 1 400 ? 34.390 -11.012 -35.611 1.00 95.19 400 VAL A O 1
ATOM 3148 N N . LYS A 1 401 ? 35.255 -12.318 -34.010 1.00 94.50 401 LYS A N 1
ATOM 3149 C CA . LYS A 1 401 ? 36.020 -11.236 -33.378 1.00 94.50 401 LYS A CA 1
ATOM 3150 C C . LYS A 1 401 ? 37.053 -10.642 -34.339 1.00 94.50 401 LYS A C 1
ATOM 3152 O O . LYS A 1 401 ? 37.158 -9.420 -34.409 1.00 94.50 401 LYS A O 1
ATOM 3157 N N . ALA A 1 402 ? 37.826 -11.476 -35.036 1.00 94.69 402 ALA A N 1
ATOM 3158 C CA . ALA A 1 402 ? 38.849 -11.010 -35.970 1.00 94.69 402 ALA A CA 1
ATOM 3159 C C . ALA A 1 402 ? 38.226 -10.256 -37.156 1.00 94.69 402 ALA A C 1
ATOM 3161 O O . ALA A 1 402 ? 38.658 -9.147 -37.463 1.00 94.69 402 ALA A O 1
ATOM 3162 N N . GLU A 1 403 ? 37.162 -10.805 -37.751 1.00 94.19 403 GLU A N 1
ATOM 3163 C CA . GLU A 1 403 ? 36.404 -10.168 -38.838 1.00 94.19 403 GLU A CA 1
ATOM 3164 C C . GLU A 1 403 ? 35.851 -8.799 -38.419 1.00 94.19 403 GLU A C 1
ATOM 3166 O O . GLU A 1 403 ? 35.954 -7.813 -39.153 1.00 94.19 403 GLU A O 1
ATOM 3171 N N . PHE A 1 404 ? 35.297 -8.717 -37.208 1.00 93.19 404 PHE A N 1
ATOM 3172 C CA . PHE A 1 404 ? 34.764 -7.475 -36.667 1.00 93.19 404 PHE A CA 1
ATOM 3173 C C . PHE A 1 404 ? 35.867 -6.437 -36.385 1.00 93.19 404 PHE A C 1
ATOM 3175 O O . PHE A 1 404 ? 35.713 -5.264 -36.730 1.00 93.19 404 PHE A O 1
ATOM 3182 N N . GLN A 1 405 ? 37.012 -6.848 -35.829 1.00 92.69 405 GLN A N 1
ATOM 3183 C CA . GLN A 1 405 ? 38.162 -5.957 -35.618 1.00 92.69 405 GLN A CA 1
ATOM 3184 C C . GLN A 1 405 ? 38.740 -5.427 -36.936 1.00 92.69 405 GLN A C 1
ATOM 3186 O O . GLN A 1 405 ? 39.078 -4.246 -37.028 1.00 92.69 405 GLN A O 1
ATOM 3191 N N . GLU A 1 406 ? 38.820 -6.267 -37.967 1.00 93.31 406 GLU A N 1
ATOM 3192 C CA . GLU A 1 406 ? 39.272 -5.848 -39.294 1.00 93.31 406 GLU A CA 1
ATOM 3193 C C . GLU A 1 406 ? 38.309 -4.826 -39.918 1.00 93.31 406 GLU A C 1
ATOM 3195 O O . GLU A 1 406 ? 38.748 -3.811 -40.466 1.00 93.31 406 GLU A O 1
ATOM 3200 N N . LYS A 1 407 ? 36.993 -5.044 -39.789 1.00 91.75 407 LYS A N 1
ATOM 3201 C CA . LYS A 1 407 ? 35.971 -4.076 -40.220 1.00 91.75 407 LYS A CA 1
ATOM 3202 C C . LYS A 1 407 ? 36.105 -2.732 -39.506 1.00 91.75 407 LYS A C 1
ATOM 3204 O O . LYS A 1 407 ? 36.026 -1.696 -40.166 1.00 91.75 407 LYS A O 1
ATOM 3209 N N . LEU A 1 408 ? 36.306 -2.735 -38.186 1.00 89.75 408 LEU A N 1
ATOM 3210 C CA . LEU A 1 408 ? 36.498 -1.504 -37.416 1.00 89.75 408 LEU A CA 1
ATOM 3211 C C . LEU A 1 408 ? 37.723 -0.728 -37.897 1.00 89.75 408 LEU A C 1
ATOM 3213 O O . LEU A 1 408 ? 37.617 0.472 -38.138 1.00 89.75 408 LEU A O 1
ATOM 3217 N N . LYS A 1 409 ? 38.848 -1.419 -38.113 1.00 91.06 409 LYS A N 1
ATOM 3218 C CA . LYS A 1 409 ? 40.069 -0.796 -38.628 1.00 91.06 409 LYS A CA 1
ATOM 3219 C C . LYS A 1 409 ? 39.840 -0.142 -39.994 1.00 91.06 409 LYS A C 1
ATOM 3221 O O . LYS A 1 409 ? 40.192 1.012 -40.184 1.00 91.06 409 LYS A O 1
ATOM 3226 N N . LYS A 1 410 ? 39.162 -0.829 -40.922 1.00 90.56 410 LYS A N 1
ATOM 3227 C CA . LYS A 1 410 ? 38.829 -0.262 -42.243 1.00 90.56 410 LYS A CA 1
ATOM 3228 C C . LYS A 1 410 ? 37.943 0.986 -42.150 1.00 90.56 410 LYS A C 1
ATOM 3230 O O . LYS A 1 410 ? 38.140 1.911 -42.930 1.00 90.56 410 LYS A O 1
ATOM 3235 N N . LYS A 1 411 ? 36.976 1.023 -41.220 1.00 87.38 411 LYS A N 1
ATOM 3236 C CA . LYS A 1 411 ? 36.144 2.219 -40.982 1.00 87.38 411 LYS A CA 1
ATOM 3237 C C . LYS A 1 411 ? 36.978 3.386 -40.438 1.00 87.38 411 LYS A C 1
ATOM 3239 O O . LYS A 1 411 ? 36.780 4.508 -40.889 1.00 87.38 411 LYS A O 1
ATOM 3244 N N . GLN A 1 412 ? 37.910 3.117 -39.521 1.00 86.31 412 GLN A N 1
ATOM 3245 C CA . GLN A 1 412 ? 38.828 4.127 -38.977 1.00 86.31 412 GLN A CA 1
ATOM 3246 C C . GLN A 1 412 ? 39.750 4.689 -40.066 1.00 86.31 412 GLN A C 1
ATOM 3248 O O . GLN A 1 412 ? 39.767 5.897 -40.277 1.00 86.31 412 GLN A O 1
ATOM 3253 N N . ASP A 1 413 ? 40.406 3.815 -40.835 1.00 88.44 413 ASP A N 1
ATOM 3254 C CA . ASP A 1 413 ? 41.298 4.211 -41.932 1.00 88.44 413 ASP A CA 1
ATOM 3255 C C . ASP A 1 413 ? 40.556 5.047 -43.002 1.00 88.44 413 ASP A C 1
ATOM 3257 O O . ASP A 1 413 ? 41.130 5.958 -43.597 1.00 88.44 413 ASP A O 1
ATOM 3261 N N . ALA A 1 414 ? 39.276 4.751 -43.269 1.00 82.38 414 ALA A N 1
ATOM 3262 C CA . ALA A 1 414 ? 38.450 5.515 -44.207 1.00 82.38 414 ALA A CA 1
ATOM 3263 C C . ALA A 1 414 ? 38.082 6.912 -43.673 1.00 82.38 414 ALA A C 1
ATOM 3265 O O . ALA A 1 414 ? 38.165 7.887 -44.415 1.00 82.38 414 ALA A O 1
ATOM 3266 N N . GLN A 1 415 ? 37.725 7.022 -42.388 1.00 80.75 415 GLN A N 1
ATOM 3267 C CA . GLN A 1 415 ? 37.430 8.310 -41.747 1.00 80.75 415 GLN A CA 1
ATOM 3268 C C . GLN A 1 415 ? 38.666 9.213 -41.666 1.00 80.75 415 GLN A C 1
ATOM 3270 O O . GLN A 1 415 ? 38.559 10.421 -41.875 1.00 80.75 415 GLN A O 1
ATOM 3275 N N . GLU A 1 416 ? 39.845 8.644 -41.406 1.00 79.38 416 GLU A N 1
ATOM 3276 C CA . GLU A 1 416 ? 41.106 9.394 -41.405 1.00 79.38 416 GLU A CA 1
ATOM 3277 C C . GLU A 1 416 ? 41.437 9.956 -42.797 1.00 79.38 416 GLU A C 1
ATOM 3279 O O . GLU A 1 416 ? 41.860 11.105 -42.909 1.00 79.38 416 GLU A O 1
ATOM 3284 N N . ARG A 1 417 ? 41.170 9.197 -43.869 1.00 79.62 417 ARG A N 1
ATOM 3285 C CA . ARG A 1 417 ? 41.351 9.672 -45.254 1.00 79.62 417 ARG A CA 1
ATOM 3286 C C . ARG A 1 417 ? 40.398 10.811 -45.616 1.00 79.62 417 ARG A C 1
ATOM 3288 O O . ARG A 1 417 ? 40.867 11.832 -46.100 1.00 79.62 417 ARG A O 1
ATOM 3295 N N . GLU A 1 418 ? 39.104 10.688 -45.309 1.00 74.50 418 GLU A N 1
ATOM 3296 C CA . GLU A 1 418 ? 38.121 11.763 -45.552 1.00 74.50 418 GLU A CA 1
ATOM 3297 C C . GLU A 1 418 ? 38.436 13.043 -44.757 1.00 74.50 418 GLU A C 1
ATOM 3299 O O . GLU A 1 418 ? 38.148 14.153 -45.209 1.00 74.50 418 GLU A O 1
ATOM 3304 N N . THR A 1 419 ? 39.019 12.904 -43.563 1.00 73.69 419 THR A N 1
ATOM 3305 C CA . THR A 1 419 ? 39.404 14.050 -42.726 1.00 73.69 419 THR A CA 1
ATOM 3306 C C . THR A 1 419 ? 40.637 14.761 -43.284 1.00 73.69 419 THR A C 1
ATOM 3308 O O . THR A 1 419 ? 40.672 15.990 -43.292 1.00 73.69 419 THR A O 1
ATOM 3311 N N . ASN A 1 420 ? 41.615 14.007 -43.797 1.00 71.50 420 ASN A N 1
ATOM 3312 C CA . ASN A 1 420 ? 42.800 14.575 -44.440 1.00 71.50 420 ASN A CA 1
ATOM 3313 C C . ASN A 1 420 ? 42.460 15.257 -45.776 1.00 71.50 420 ASN A C 1
ATOM 3315 O O . ASN A 1 420 ? 42.937 16.360 -46.017 1.00 71.50 420 ASN A O 1
ATOM 3319 N N . GLU A 1 421 ? 41.571 14.678 -46.591 1.00 62.97 421 GLU A N 1
ATOM 3320 C CA . GLU A 1 421 ? 41.121 15.287 -47.857 1.00 62.97 421 GLU A CA 1
ATOM 3321 C C . GLU A 1 421 ? 40.359 16.611 -47.637 1.00 62.97 421 GLU A C 1
ATOM 3323 O O . GLU A 1 421 ? 40.541 17.566 -48.385 1.00 62.97 421 GLU A O 1
ATOM 3328 N N . ARG A 1 422 ? 39.567 16.736 -46.560 1.00 59.91 422 ARG A N 1
ATOM 3329 C CA . ARG A 1 422 ? 38.905 18.009 -46.195 1.00 59.91 422 ARG A CA 1
ATOM 3330 C C . ARG A 1 422 ? 39.842 19.059 -45.589 1.00 59.91 422 ARG A C 1
ATOM 3332 O O . ARG A 1 422 ? 39.471 20.230 -45.546 1.00 59.91 422 ARG A O 1
ATOM 3339 N N . GLY A 1 423 ? 41.003 18.651 -45.078 1.00 54.44 423 GLY A N 1
ATOM 3340 C CA . GLY A 1 423 ? 42.028 19.558 -44.555 1.00 54.44 423 GLY A CA 1
ATOM 3341 C C . GLY A 1 423 ? 42.835 20.240 -45.661 1.00 54.44 423 GLY A C 1
ATOM 3342 O O . GLY A 1 423 ? 43.210 21.397 -45.503 1.00 54.44 423 GLY A O 1
ATOM 3343 N N . GLU A 1 424 ? 43.042 19.560 -46.791 1.00 53.31 424 GLU A N 1
ATOM 3344 C CA . GLU A 1 424 ? 43.800 20.090 -47.935 1.00 53.31 424 GLU A CA 1
ATOM 3345 C C . GLU A 1 424 ? 42.997 21.119 -48.760 1.00 53.31 424 GLU A C 1
ATOM 3347 O O . GLU A 1 424 ? 43.570 22.098 -49.230 1.00 53.31 424 GLU A O 1
ATOM 3352 N N . ASP A 1 425 ? 41.664 21.002 -48.833 1.00 51.41 425 ASP A N 1
ATOM 3353 C CA . ASP A 1 425 ? 40.795 21.987 -49.512 1.00 51.41 425 ASP A CA 1
ATOM 3354 C C . ASP A 1 425 ? 40.561 23.289 -48.701 1.00 51.41 425 ASP A C 1
ATOM 3356 O O . ASP A 1 425 ? 39.989 24.257 -49.209 1.00 51.41 425 ASP A O 1
ATOM 3360 N N . GLY A 1 426 ? 40.971 23.331 -47.426 1.00 47.09 426 GLY A N 1
ATOM 3361 C CA . GLY A 1 426 ? 40.740 24.460 -46.512 1.00 47.09 426 GLY A CA 1
ATOM 3362 C C . GLY A 1 426 ? 41.866 25.500 -46.442 1.00 47.09 426 GLY A C 1
ATOM 3363 O O . GLY A 1 426 ? 41.636 26.595 -45.929 1.00 47.09 426 GLY A O 1
ATOM 3364 N N . GLU A 1 427 ? 43.067 25.196 -46.946 1.00 47.09 427 GLU A N 1
ATOM 3365 C CA . GLU A 1 427 ? 44.238 26.084 -46.818 1.00 47.09 427 GLU A CA 1
ATOM 3366 C C . GLU A 1 427 ? 44.476 27.021 -48.020 1.00 47.09 427 GLU A C 1
ATOM 3368 O O . GLU A 1 427 ? 45.218 27.994 -47.884 1.00 47.09 427 GLU A O 1
ATOM 3373 N N . GLU A 1 428 ? 43.803 26.840 -49.164 1.00 45.00 428 GLU A N 1
ATOM 3374 C CA . GLU A 1 428 ? 43.973 27.735 -50.331 1.00 45.00 428 GLU A CA 1
ATOM 3375 C C . GLU A 1 428 ? 43.002 28.939 -50.372 1.00 45.00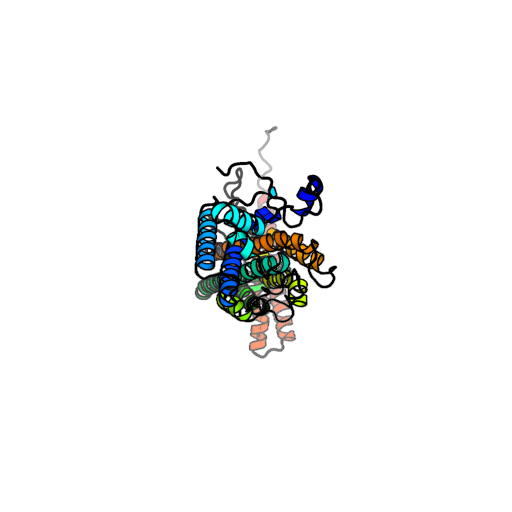 428 GLU A C 1
ATOM 3377 O O . GLU A 1 428 ? 43.091 29.781 -51.267 1.00 45.00 428 GLU A O 1
ATOM 3382 N N . GLY A 1 429 ? 42.089 29.079 -49.400 1.00 46.47 429 GLY A N 1
ATOM 3383 C CA . GLY A 1 429 ? 40.968 30.028 -49.489 1.00 46.47 429 GLY A CA 1
ATOM 3384 C C . GLY A 1 429 ? 41.058 31.357 -48.725 1.00 46.47 429 GLY A C 1
ATOM 3385 O O . GLY A 1 429 ? 40.306 32.267 -49.070 1.00 46.47 429 GLY A O 1
ATOM 3386 N N . ASP A 1 430 ? 41.915 31.512 -47.705 1.00 43.69 430 ASP A N 1
ATOM 3387 C CA . ASP A 1 430 ? 41.614 32.492 -46.633 1.00 43.69 430 ASP A CA 1
ATOM 3388 C C . ASP A 1 430 ? 42.718 33.514 -46.277 1.00 43.69 430 ASP A C 1
ATOM 3390 O O . ASP A 1 430 ? 42.709 34.107 -45.198 1.00 43.69 430 ASP A O 1
ATOM 3394 N N . ILE A 1 431 ? 43.670 33.794 -47.182 1.00 44.38 431 ILE A N 1
ATOM 3395 C CA . ILE A 1 431 ? 44.715 34.818 -46.927 1.00 44.38 431 ILE A CA 1
ATOM 3396 C C . ILE A 1 431 ? 44.311 36.239 -47.369 1.00 44.38 431 ILE A C 1
ATOM 3398 O O . ILE A 1 431 ? 44.921 37.217 -46.931 1.00 44.38 431 ILE A O 1
ATOM 3402 N N . GLU A 1 432 ? 43.232 36.434 -48.131 1.00 45.59 432 GLU A N 1
ATOM 3403 C CA . GLU A 1 432 ? 42.816 37.783 -48.533 1.00 45.59 432 GLU A CA 1
ATOM 3404 C C . GLU A 1 432 ? 41.389 38.158 -48.115 1.00 45.59 432 GLU A C 1
ATOM 3406 O O . GLU A 1 432 ? 40.418 37.834 -48.790 1.00 45.59 432 GLU A O 1
ATOM 3411 N N . ARG A 1 433 ? 41.340 39.051 -47.109 1.00 40.66 433 ARG A N 1
ATOM 3412 C CA . ARG A 1 433 ? 40.310 40.076 -46.801 1.00 40.66 433 ARG A CA 1
ATOM 3413 C C . ARG A 1 433 ? 39.410 39.765 -45.607 1.00 40.66 433 ARG A C 1
ATOM 3415 O O . ARG A 1 433 ? 38.330 39.209 -45.739 1.00 40.66 433 ARG A O 1
ATOM 3422 N N . GLY A 1 434 ? 39.763 40.335 -44.453 1.00 34.81 434 GLY A N 1
ATOM 3423 C CA . GLY A 1 434 ? 38.831 40.339 -43.322 1.00 34.81 434 GLY A CA 1
ATOM 3424 C C . GLY A 1 434 ? 39.195 41.183 -42.109 1.00 34.81 434 GLY A C 1
ATOM 3425 O O . GLY A 1 434 ? 38.749 40.885 -41.008 1.00 34.81 434 GLY A O 1
ATOM 3426 N N . GLY A 1 435 ? 39.991 42.244 -42.258 1.00 38.84 435 GLY A N 1
ATOM 3427 C CA . GLY A 1 435 ? 40.196 43.195 -41.168 1.00 38.84 435 GLY A CA 1
ATOM 3428 C C . GLY A 1 435 ? 38.902 43.936 -40.805 1.00 38.84 435 GLY A C 1
ATOM 3429 O O . GLY A 1 435 ? 38.364 44.643 -41.652 1.00 38.84 435 GLY A O 1
ATOM 3430 N N . LYS A 1 436 ? 38.495 43.838 -39.528 1.00 42.75 436 LYS A N 1
ATOM 3431 C CA . LYS A 1 436 ? 37.724 44.794 -38.689 1.00 42.75 436 LYS A CA 1
ATOM 3432 C C . LYS A 1 436 ? 36.507 44.188 -37.972 1.00 42.75 436 LYS A C 1
ATOM 3434 O O . LYS A 1 436 ? 35.544 43.790 -38.610 1.00 42.75 436 LYS A O 1
ATOM 3439 N N . ARG A 1 437 ? 36.490 44.477 -36.656 1.00 39.25 437 ARG A N 1
ATOM 3440 C CA . ARG A 1 437 ? 35.348 44.562 -35.711 1.00 39.25 437 ARG A CA 1
ATOM 3441 C C . ARG A 1 437 ? 34.876 43.194 -35.183 1.00 39.25 437 ARG A C 1
ATOM 3443 O O . ARG A 1 437 ? 34.750 42.263 -35.947 1.00 39.25 437 ARG A O 1
ATOM 3450 N N . ARG A 1 438 ? 34.580 43.017 -33.891 1.00 39.69 438 ARG A N 1
ATOM 3451 C CA . ARG A 1 438 ? 34.025 43.972 -32.917 1.00 39.69 438 ARG A CA 1
ATOM 3452 C C . ARG A 1 438 ? 34.260 43.481 -31.478 1.00 39.69 438 ARG A C 1
ATOM 3454 O O . ARG A 1 438 ? 34.257 42.286 -31.220 1.00 39.69 438 ARG A O 1
ATOM 3461 N N . ARG A 1 439 ? 34.433 44.452 -30.579 1.00 43.41 439 ARG A N 1
ATOM 3462 C CA . ARG A 1 439 ? 34.274 44.353 -29.124 1.00 43.41 439 ARG A CA 1
ATOM 3463 C C . ARG A 1 439 ? 32.795 44.167 -28.750 1.00 43.41 439 ARG A C 1
ATOM 3465 O O . ARG A 1 439 ? 31.943 44.649 -29.493 1.00 43.41 439 ARG A O 1
ATOM 3472 N N . GLU A 1 440 ? 32.600 43.602 -27.556 1.00 44.72 440 GLU A N 1
ATOM 3473 C CA . GLU A 1 440 ? 31.472 43.788 -26.619 1.00 44.72 440 GLU A CA 1
ATOM 3474 C C . GLU A 1 440 ? 30.085 43.280 -27.050 1.00 44.72 440 GLU A C 1
ATOM 3476 O O . GLU A 1 440 ? 29.409 43.890 -27.877 1.00 44.72 440 GLU A O 1
ATOM 3481 N N . ALA A 1 441 ? 29.632 42.203 -26.398 1.00 41.62 441 ALA A N 1
ATOM 3482 C CA . ALA A 1 441 ? 28.652 42.262 -25.304 1.00 41.62 441 ALA A CA 1
ATOM 3483 C C . ALA A 1 441 ? 28.749 40.984 -24.459 1.00 41.62 441 ALA A C 1
ATOM 3485 O O . ALA A 1 441 ? 28.846 39.898 -25.076 1.00 41.62 441 ALA A O 1
#

Sequence (441 aa):
MISSSAEQQKIWQVSAGGLHPLVEAYTVGEDYLLDEKFLLPFDIKASKAHAKMLQSIGVLTAQECEVLQKALDEILQLWEKGEFKVPMSMEDGHTAIEAFITAKYGDVGKKIHTGRSRNDQSLVMIRLFMIESVDKQIAFVESVRDSFKEKAKAFVERNLPMPGYTHMQKAMPASVSLWLDSFASAFEDCLPSLRGVRESINQNPLGSAAGFGINHLELDREMTAKELGFARVQSNPLYCGLSRGMFEGRVLDALCGPMVICTRFAVDVMMFTQQEFSFFRLPDEFVTGSSIMPQKKNYDLFEIMRANGRIFFSLQQQVTQVVAGLGSGYHRDLQTTKKAFVEAVKLSESTLVLLKEAVPFLHAVEQNLKASMTEELFVTDEVYRRVAAGEAFRSAYQIVKAEFQEKLKKKQDAQERETNERGEDGEEGDIERGGKRRREA

Mean predicted aligned error: 7.35 Å

Foldseek 3Di:
DDDPPDPPDPPPAPDPVGDDPVVLCVLLPCAQVCQLPAQVVQLLLLLLLLLVQCCVQPLDPPVLSVLSNVLSVVLVVCSVVVNQGRDSSLSHSNSSSLCSSCVPVNPSSVSSCPLAAPLLSVLSSVLLSLLVLLVLLLVLLLLLLVLLLVLLVVFVVVQQKFFDDDPNDGAAIDTPSRVSNVLSVLSVVLNVLSVVLSLVSLARLTQLHQQNGDPPGDGPQVSSSVSSVGPYHPPHSLVSQLCQLVSLLSSLVSLLSVLVSLLVVLVVCQVCCPPVNNFKDFDPVQWDADPVDRPDTHRVLSVVSNVLSVLLVVLSCQSCVLSVPDDTGHDSSSSSNSVSSVVSSVSSSVSSVSSSVGSNRIGGPSVSRVVNPDPVNCLVVQLVVVVVVPDDSVVSNVVSVVVVVVVVVVVVVVVVVVVVVVVVVPPPPPPDDDDDDDDDD

Radius of gyration: 32.65 Å; Cα contacts (8 Å, |Δi|>4): 535; chains: 1; bounding box: 78×72×90 Å